Protein AF-A0A1B0EZ56-F1 (afdb_monomer_lite)

Organism: Phlebotomus papatasi (NCBI:txid29031)

Structure (mmCIF, N/CA/C/O backbone):
data_AF-A0A1B0EZ56-F1
#
_entry.id   AF-A0A1B0EZ56-F1
#
loop_
_atom_site.group_PDB
_atom_site.id
_atom_site.type_symbol
_atom_site.label_atom_id
_atom_site.label_alt_id
_atom_site.label_comp_id
_atom_site.label_asym_id
_atom_site.label_entity_id
_atom_site.label_seq_id
_atom_site.pdbx_PDB_ins_code
_atom_site.Cartn_x
_atom_site.Cartn_y
_atom_site.Cartn_z
_atom_site.occupancy
_atom_site.B_iso_or_equiv
_atom_site.auth_seq_id
_atom_site.auth_comp_id
_atom_site.auth_asym_id
_atom_site.auth_atom_id
_atom_site.pdbx_PDB_model_num
ATOM 1 N N . MET A 1 1 ? 42.027 -60.230 -5.362 1.00 40.62 1 MET A N 1
ATOM 2 C CA . MET A 1 1 ? 41.485 -58.935 -4.897 1.00 40.62 1 MET A CA 1
ATOM 3 C C . MET A 1 1 ? 41.898 -57.834 -5.867 1.00 40.62 1 MET A C 1
ATOM 5 O O . MET A 1 1 ? 43.037 -57.396 -5.829 1.00 40.62 1 MET A O 1
ATOM 9 N N . LYS A 1 2 ? 40.997 -57.412 -6.757 1.00 34.47 2 LYS A N 1
ATOM 10 C CA . LYS A 1 2 ? 41.104 -56.151 -7.504 1.00 34.47 2 LYS A CA 1
ATOM 11 C C . LYS A 1 2 ? 39.842 -55.359 -7.161 1.00 34.47 2 LYS A C 1
ATOM 13 O O . LYS A 1 2 ? 38.745 -55.833 -7.435 1.00 34.47 2 LYS A O 1
ATOM 18 N N . LYS A 1 3 ? 40.000 -54.238 -6.451 1.00 35.16 3 LYS A N 1
ATOM 19 C CA . LYS A 1 3 ? 38.914 -53.288 -6.173 1.00 35.16 3 LYS A CA 1
ATOM 20 C C . LYS A 1 3 ? 38.544 -52.610 -7.492 1.00 35.16 3 LYS A C 1
ATOM 22 O O . LYS A 1 3 ? 39.419 -52.026 -8.126 1.00 35.16 3 LYS A O 1
ATOM 27 N N . ASN A 1 4 ? 37.275 -52.684 -7.879 1.00 32.34 4 ASN A N 1
ATOM 28 C CA . ASN A 1 4 ? 36.730 -51.809 -8.913 1.00 32.34 4 ASN A CA 1
ATOM 29 C C . ASN A 1 4 ? 36.735 -50.355 -8.395 1.00 32.34 4 ASN A C 1
ATOM 31 O O . ASN A 1 4 ? 36.492 -50.146 -7.201 1.00 32.34 4 ASN A O 1
ATOM 35 N N . PRO A 1 5 ? 37.044 -49.360 -9.244 1.00 34.59 5 PRO A N 1
ATOM 36 C CA . PRO A 1 5 ? 37.007 -47.951 -8.865 1.00 34.59 5 PRO A CA 1
ATOM 37 C C . PRO A 1 5 ? 35.559 -47.478 -8.629 1.00 34.59 5 PRO A C 1
ATOM 39 O O . PRO A 1 5 ? 34.628 -48.074 -9.174 1.00 34.59 5 PRO A O 1
ATOM 42 N N . PRO A 1 6 ? 35.347 -46.426 -7.817 1.00 38.38 6 PRO A N 1
ATOM 43 C CA . PRO A 1 6 ? 34.017 -45.893 -7.558 1.00 38.38 6 PRO A CA 1
ATOM 44 C C . PRO A 1 6 ? 33.470 -45.199 -8.812 1.00 38.38 6 PRO A C 1
ATOM 46 O O . PRO A 1 6 ? 34.149 -44.370 -9.419 1.00 38.38 6 PRO A O 1
ATOM 49 N N . GLU A 1 7 ? 32.230 -45.520 -9.184 1.00 32.66 7 GLU A N 1
ATOM 50 C CA . GLU A 1 7 ? 31.469 -44.753 -10.169 1.00 32.66 7 GLU A CA 1
ATOM 51 C C . GLU A 1 7 ? 31.275 -43.315 -9.667 1.00 32.66 7 GLU A C 1
ATOM 53 O O . GLU A 1 7 ? 30.614 -43.060 -8.657 1.00 32.66 7 GLU A O 1
ATOM 58 N N . LEU A 1 8 ? 31.837 -42.356 -10.401 1.00 37.72 8 LEU A N 1
ATOM 59 C CA . LEU A 1 8 ? 31.525 -40.934 -10.291 1.00 37.72 8 LEU A CA 1
ATOM 60 C C . LEU A 1 8 ? 30.101 -40.680 -10.815 1.00 37.72 8 LEU A C 1
ATOM 62 O O . LEU A 1 8 ? 29.898 -40.186 -11.920 1.00 37.72 8 LEU A O 1
ATOM 66 N N . SER A 1 9 ? 29.093 -40.977 -9.996 1.00 35.19 9 SER A N 1
ATOM 67 C CA . SER A 1 9 ? 27.736 -40.442 -10.158 1.00 35.19 9 SER A CA 1
ATOM 68 C C . SER A 1 9 ? 27.699 -38.991 -9.652 1.00 35.19 9 SER A C 1
ATOM 70 O O . SER A 1 9 ? 27.087 -38.666 -8.632 1.00 35.19 9 SER A O 1
ATOM 72 N N . GLY A 1 10 ? 28.372 -38.098 -10.375 1.00 35.50 10 GLY A N 1
ATOM 73 C CA . GLY A 1 10 ? 28.254 -36.652 -10.211 1.00 35.50 10 GLY A CA 1
ATOM 74 C C . GLY A 1 10 ? 26.947 -36.134 -10.813 1.00 35.50 10 GLY A C 1
ATOM 75 O O . GLY A 1 10 ? 26.963 -35.459 -11.833 1.00 35.50 10 GLY A O 1
ATOM 76 N N . LYS A 1 11 ? 25.802 -36.443 -10.198 1.00 37.16 11 LYS A N 1
ATOM 77 C CA . LYS A 1 11 ? 24.629 -35.566 -10.304 1.00 37.16 11 LYS A CA 1
ATOM 78 C C . LYS A 1 11 ? 24.633 -34.706 -9.054 1.00 37.16 11 LYS A C 1
ATOM 80 O O . LYS A 1 11 ? 24.150 -35.141 -8.008 1.00 37.16 11 LYS A O 1
ATOM 85 N N . GLU A 1 12 ? 25.208 -33.506 -9.150 1.00 40.91 12 GLU A N 1
ATOM 86 C CA . GLU A 1 12 ? 24.903 -32.449 -8.185 1.00 40.91 12 GLU A CA 1
ATOM 87 C C . GLU A 1 12 ? 23.384 -32.424 -8.014 1.00 40.91 12 GLU A C 1
ATOM 89 O O . GLU A 1 12 ? 22.637 -32.358 -8.996 1.00 40.91 12 GLU A O 1
ATOM 94 N N . LYS A 1 13 ? 22.907 -32.576 -6.774 1.00 45.06 13 LYS A N 1
ATOM 95 C CA . LYS A 1 13 ? 21.480 -32.431 -6.498 1.00 45.06 13 LYS A CA 1
ATOM 96 C C . LYS A 1 13 ? 21.124 -31.022 -6.965 1.00 45.06 13 LYS A C 1
ATOM 98 O O . LYS A 1 13 ? 21.663 -30.055 -6.447 1.00 45.06 13 LYS A O 1
ATOM 103 N N . GLN A 1 14 ? 20.287 -30.911 -7.988 1.00 54.66 14 GLN A N 1
ATOM 104 C CA . GLN A 1 14 ? 19.811 -29.621 -8.462 1.00 54.66 14 GLN A CA 1
ATOM 105 C C . GLN A 1 14 ? 18.785 -29.121 -7.456 1.00 54.66 14 GLN A C 1
ATOM 107 O O . GLN A 1 14 ? 17.690 -29.677 -7.345 1.00 54.66 14 GLN A O 1
ATOM 112 N N . VAL A 1 15 ? 19.196 -28.130 -6.675 1.00 61.72 15 VAL A N 1
ATOM 113 C CA . VAL A 1 15 ? 18.423 -27.612 -5.553 1.00 61.72 15 VAL A CA 1
ATOM 114 C C . VAL A 1 15 ? 18.197 -26.114 -5.707 1.00 61.72 15 VAL A C 1
ATOM 116 O O . VAL A 1 15 ? 19.005 -25.421 -6.337 1.00 61.72 15 VAL A O 1
ATOM 119 N N . SER A 1 16 ? 17.092 -25.623 -5.154 1.00 55.94 16 SER A N 1
ATOM 120 C CA . SER A 1 16 ? 16.817 -24.195 -5.034 1.00 55.94 16 SER A CA 1
ATOM 121 C C . SER A 1 16 ? 17.829 -23.489 -4.134 1.00 55.94 16 SER A C 1
ATOM 123 O O . SER A 1 16 ? 18.090 -23.909 -3.004 1.00 55.94 16 SER A O 1
ATOM 125 N N . SER A 1 17 ? 18.405 -22.404 -4.655 1.00 68.50 17 SER A N 1
ATOM 126 C CA . SER A 1 17 ? 19.292 -21.506 -3.906 1.00 68.50 17 SER A CA 1
ATOM 127 C C . SER A 1 17 ? 18.492 -20.490 -3.077 1.00 68.50 17 SER A C 1
ATOM 129 O O . SER A 1 17 ? 17.302 -20.293 -3.314 1.00 68.50 17 SER A O 1
ATOM 131 N N . TRP A 1 18 ? 19.148 -19.818 -2.122 1.00 59.97 18 TRP A N 1
ATOM 132 C CA . TRP A 1 18 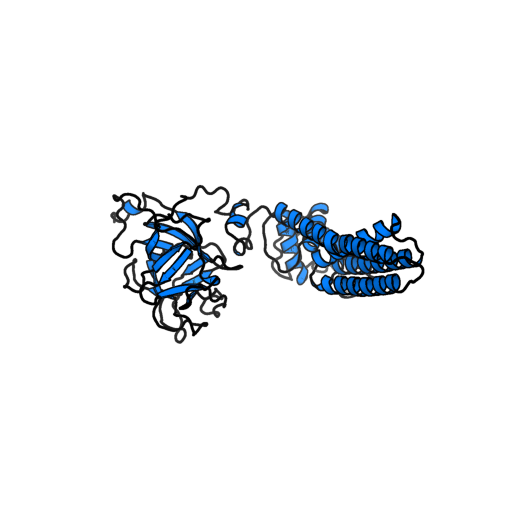? 18.514 -18.940 -1.123 1.00 59.97 18 TRP A CA 1
ATOM 133 C C . TRP A 1 18 ? 17.527 -17.917 -1.732 1.00 59.97 18 TRP A C 1
ATOM 135 O O . TRP A 1 18 ? 16.320 -18.071 -1.561 1.00 59.97 18 TRP A O 1
ATOM 145 N N . ASP A 1 19 ? 17.990 -16.961 -2.544 1.00 62.56 19 ASP A N 1
ATOM 146 C CA . ASP A 1 19 ? 17.111 -15.961 -3.189 1.00 62.56 19 ASP A CA 1
ATOM 147 C C . ASP A 1 19 ? 16.311 -16.496 -4.393 1.00 62.56 19 ASP A C 1
ATOM 149 O O . ASP A 1 19 ? 15.321 -15.892 -4.813 1.00 62.56 19 ASP A O 1
ATOM 153 N N . GLU A 1 20 ? 16.699 -17.648 -4.950 1.00 73.06 20 GLU A N 1
ATOM 154 C CA . GLU A 1 20 ? 15.993 -18.275 -6.078 1.00 73.06 20 GLU A CA 1
ATOM 155 C C . GLU A 1 20 ? 14.564 -18.655 -5.685 1.00 73.06 20 GLU A C 1
ATOM 157 O O . GLU A 1 20 ? 13.646 -18.564 -6.498 1.00 73.06 20 GLU A O 1
ATOM 162 N N . THR A 1 21 ? 14.359 -18.999 -4.413 1.00 76.94 21 THR A N 1
ATOM 163 C CA . THR A 1 21 ? 13.023 -19.251 -3.873 1.00 76.94 21 THR A CA 1
ATOM 164 C C . THR A 1 21 ? 12.117 -18.023 -3.925 1.00 76.94 21 THR A C 1
ATOM 166 O O . THR A 1 21 ? 10.988 -18.114 -4.404 1.00 76.94 21 THR A O 1
ATOM 169 N N . HIS A 1 22 ? 12.612 -16.851 -3.519 1.00 76.94 22 HIS A N 1
ATOM 170 C CA . HIS A 1 22 ? 11.826 -15.614 -3.484 1.00 76.94 22 HIS A CA 1
ATOM 171 C C . HIS A 1 22 ? 11.481 -15.122 -4.895 1.00 76.94 22 HIS A C 1
ATOM 173 O O . HIS A 1 22 ? 10.309 -14.937 -5.231 1.00 76.94 22 HIS A O 1
ATOM 179 N N . PHE A 1 23 ? 12.486 -14.984 -5.767 1.00 77.94 23 PHE A N 1
ATOM 180 C CA . PHE A 1 23 ? 12.276 -14.493 -7.134 1.00 77.94 23 PHE A CA 1
ATOM 181 C C . PHE A 1 23 ? 11.599 -15.526 -8.048 1.00 77.94 23 PHE A C 1
ATOM 183 O O . PHE A 1 23 ? 10.795 -15.146 -8.902 1.00 77.94 23 PHE A O 1
ATOM 190 N N . GLY A 1 24 ? 11.858 -16.824 -7.856 1.00 80.81 24 GLY A N 1
ATOM 191 C CA . GLY A 1 24 ? 11.191 -17.907 -8.585 1.00 80.81 24 GLY A CA 1
ATOM 192 C C . GLY A 1 24 ? 9.701 -18.002 -8.252 1.00 80.81 24 GLY A C 1
ATOM 193 O O . GLY A 1 24 ? 8.862 -18.143 -9.151 1.00 80.81 24 GLY A O 1
ATOM 194 N N . LYS A 1 25 ? 9.339 -17.816 -6.974 1.00 84.50 25 LYS A N 1
ATOM 195 C CA . LYS A 1 25 ? 7.940 -17.724 -6.533 1.00 84.50 25 LYS A CA 1
ATOM 196 C C . LYS A 1 25 ? 7.213 -16.571 -7.221 1.00 84.50 25 LYS A C 1
ATOM 198 O O . LYS A 1 25 ? 6.135 -16.764 -7.778 1.00 84.50 25 LYS A O 1
ATOM 203 N N . MET A 1 26 ? 7.842 -15.399 -7.275 1.00 85.69 26 MET A N 1
ATOM 204 C CA . MET A 1 26 ? 7.284 -14.235 -7.967 1.00 85.69 26 MET A CA 1
ATOM 205 C C . MET A 1 26 ? 7.164 -14.446 -9.471 1.00 85.69 26 MET A C 1
ATOM 207 O O . MET A 1 26 ? 6.143 -14.090 -10.055 1.00 85.69 26 MET A O 1
ATOM 211 N N . GLY A 1 27 ? 8.167 -15.063 -10.101 1.00 82.56 27 GLY A N 1
ATOM 212 C CA . GLY A 1 27 ? 8.103 -15.439 -11.512 1.00 82.56 27 GLY A CA 1
ATOM 213 C C . GLY A 1 27 ? 6.903 -16.343 -11.813 1.00 82.56 27 GLY A C 1
ATOM 214 O O . GLY A 1 27 ? 6.195 -16.140 -12.799 1.00 82.56 27 GLY A O 1
ATOM 215 N N . SER A 1 28 ? 6.620 -17.284 -10.911 1.00 86.31 28 SER A N 1
ATOM 216 C CA . SER A 1 28 ? 5.452 -18.168 -10.986 1.00 86.31 28 SER A CA 1
ATOM 217 C C . SER A 1 28 ? 4.137 -17.395 -10.855 1.00 86.31 28 SER A C 1
ATOM 219 O O . SER A 1 28 ? 3.210 -17.624 -11.629 1.00 86.31 28 SER A O 1
ATOM 221 N N . TRP A 1 29 ? 4.070 -16.421 -9.943 1.00 85.38 29 TRP A N 1
ATOM 222 C CA . TRP A 1 29 ? 2.903 -15.551 -9.786 1.00 85.38 29 TRP A CA 1
ATOM 223 C C . TRP A 1 29 ? 2.604 -14.701 -11.025 1.00 85.38 29 TRP A C 1
ATOM 225 O O . TRP A 1 29 ? 1.441 -14.582 -11.403 1.00 85.38 29 TRP A O 1
ATOM 235 N N . TYR A 1 30 ? 3.624 -14.192 -11.724 1.00 88.06 30 TYR A N 1
ATOM 236 C CA . TYR A 1 30 ? 3.421 -13.516 -13.013 1.00 88.06 30 TYR A CA 1
ATOM 237 C C . TYR A 1 30 ? 2.871 -14.447 -14.094 1.00 88.06 30 TYR A C 1
ATOM 239 O O . TYR A 1 30 ? 1.995 -14.043 -14.859 1.00 88.06 30 TYR A O 1
ATOM 247 N N . ILE A 1 31 ? 3.353 -15.692 -14.164 1.00 84.88 31 ILE A N 1
ATOM 248 C CA . ILE A 1 31 ? 2.855 -16.679 -15.135 1.00 84.88 31 ILE A CA 1
ATOM 249 C C . ILE A 1 31 ? 1.395 -17.040 -14.837 1.00 84.88 31 ILE A C 1
ATOM 251 O O . ILE A 1 31 ? 0.573 -17.075 -15.754 1.00 84.88 31 ILE A O 1
ATOM 255 N N . ASN A 1 32 ? 1.058 -17.214 -13.557 1.00 85.25 32 ASN A N 1
ATOM 256 C CA . ASN A 1 32 ? -0.294 -17.536 -13.091 1.00 85.25 32 ASN A CA 1
ATOM 257 C C . ASN A 1 32 ? -1.235 -16.320 -13.028 1.00 85.25 32 ASN A C 1
ATOM 259 O O . ASN A 1 32 ? -2.437 -16.492 -12.803 1.00 85.25 32 ASN A O 1
ATOM 263 N N . ARG A 1 33 ? -0.703 -15.109 -13.250 1.00 85.44 33 ARG A N 1
ATOM 264 C CA . ARG A 1 33 ? -1.392 -13.812 -13.136 1.00 85.44 33 ARG A CA 1
ATOM 265 C C . ARG A 1 33 ? -1.946 -13.507 -11.741 1.00 85.44 33 ARG A C 1
ATOM 267 O O . ARG A 1 33 ? -2.905 -12.754 -11.611 1.00 85.44 33 ARG A O 1
ATOM 274 N N . THR A 1 34 ? -1.364 -14.096 -10.702 1.00 83.25 34 THR A N 1
ATOM 275 C CA . THR A 1 34 ? -1.800 -13.930 -9.309 1.00 83.25 34 THR A CA 1
ATOM 276 C C . THR A 1 34 ? -1.109 -12.735 -8.672 1.00 83.25 34 THR A C 1
ATOM 278 O O . THR A 1 34 ? 0.121 -12.685 -8.627 1.00 83.25 34 THR A O 1
ATOM 281 N N . PHE A 1 35 ? -1.889 -11.791 -8.161 1.00 83.75 35 PHE A N 1
ATOM 282 C CA . PHE A 1 35 ? -1.381 -10.582 -7.532 1.00 83.75 35 PHE A CA 1
ATOM 283 C C . PHE A 1 35 ? -0.583 -10.877 -6.251 1.00 83.75 35 PHE A C 1
ATOM 285 O O . PHE A 1 35 ? -0.935 -11.753 -5.458 1.00 83.75 35 PHE A O 1
ATOM 292 N N . PHE A 1 36 ? 0.497 -10.125 -6.038 1.00 83.00 36 PHE A N 1
ATOM 293 C CA . PHE A 1 36 ? 1.349 -10.228 -4.857 1.00 83.00 36 PHE A CA 1
ATOM 294 C C . PHE A 1 36 ? 1.962 -8.869 -4.506 1.00 83.00 36 PHE A C 1
ATOM 296 O O . PHE A 1 36 ? 2.073 -7.989 -5.356 1.00 83.00 36 PHE A O 1
ATOM 303 N N . PHE A 1 37 ? 2.394 -8.721 -3.254 1.00 79.25 37 PHE A N 1
ATOM 304 C CA . PHE A 1 37 ? 3.087 -7.531 -2.765 1.00 79.25 37 PHE A CA 1
ATOM 305 C C . PHE A 1 37 ? 4.577 -7.829 -2.566 1.00 79.25 37 PHE A C 1
ATOM 307 O O . PHE A 1 37 ? 4.930 -8.875 -2.020 1.00 79.25 37 PHE A O 1
ATOM 314 N N . ASP A 1 38 ? 5.448 -6.916 -2.999 1.00 80.88 38 ASP A N 1
ATOM 315 C CA . ASP A 1 38 ? 6.891 -6.993 -2.769 1.00 80.88 38 ASP A CA 1
ATOM 316 C C . ASP A 1 38 ? 7.515 -5.597 -2.651 1.00 80.88 38 ASP A C 1
ATOM 318 O O . ASP A 1 38 ? 7.020 -4.624 -3.217 1.00 80.88 38 ASP A O 1
ATOM 322 N N . VAL A 1 39 ? 8.634 -5.516 -1.928 1.00 79.75 39 VAL A N 1
ATOM 323 C CA . VAL A 1 39 ? 9.363 -4.265 -1.673 1.00 79.75 39 VAL A CA 1
ATOM 324 C C . VAL A 1 39 ? 10.105 -3.766 -2.918 1.00 79.75 39 VAL A C 1
ATOM 326 O O . VAL A 1 39 ? 10.358 -2.568 -3.055 1.00 79.75 39 VAL A O 1
ATOM 329 N N . HIS A 1 40 ? 10.499 -4.661 -3.827 1.00 78.75 40 HIS A N 1
ATOM 330 C CA . HIS A 1 40 ? 11.260 -4.289 -5.013 1.00 78.75 40 HIS A CA 1
ATOM 331 C C . HIS A 1 40 ? 10.348 -3.957 -6.206 1.00 78.75 40 HIS A C 1
ATOM 333 O O . HIS A 1 40 ? 9.304 -4.590 -6.391 1.00 78.75 40 HIS A O 1
ATOM 339 N N . PRO A 1 41 ? 10.774 -3.041 -7.091 1.00 82.75 41 PRO A N 1
ATOM 340 C CA . PRO A 1 41 ? 10.089 -2.784 -8.355 1.00 82.75 41 PRO A CA 1
ATOM 341 C C . PRO A 1 41 ? 9.962 -4.035 -9.266 1.00 82.75 41 PRO A C 1
ATOM 343 O O . PRO A 1 41 ? 10.638 -5.054 -9.052 1.00 82.75 41 PRO A O 1
ATOM 346 N N . PRO A 1 42 ? 9.043 -4.021 -10.253 1.00 87.62 42 PRO A N 1
ATOM 347 C CA . PRO A 1 42 ? 8.574 -5.251 -10.892 1.00 87.62 42 PRO A CA 1
ATOM 348 C C . PRO A 1 42 ? 9.438 -5.767 -12.053 1.00 87.62 42 PRO A C 1
ATOM 350 O O . PRO A 1 42 ? 9.337 -6.952 -12.374 1.00 87.62 42 PRO A O 1
ATOM 353 N N . LEU A 1 43 ? 10.287 -4.941 -12.684 1.00 84.75 43 LEU A N 1
ATOM 354 C CA . LEU A 1 43 ? 10.914 -5.275 -13.974 1.00 84.75 43 LEU A CA 1
ATOM 355 C C . LEU A 1 43 ? 11.783 -6.535 -13.912 1.00 84.75 43 LEU A C 1
ATOM 357 O O . LEU A 1 43 ? 11.626 -7.419 -14.750 1.00 84.75 43 LEU A O 1
ATOM 361 N N . GLY A 1 44 ? 12.658 -6.651 -12.907 1.00 82.88 44 GLY A N 1
ATOM 362 C CA . GLY A 1 44 ? 13.538 -7.819 -12.771 1.00 82.88 44 GLY A CA 1
ATOM 363 C C . GLY A 1 44 ? 12.747 -9.127 -12.680 1.00 82.88 44 GLY A C 1
ATOM 364 O O . GLY A 1 44 ? 13.045 -10.105 -13.362 1.00 82.88 44 GLY A O 1
ATOM 365 N N . LYS A 1 45 ? 11.651 -9.110 -11.919 1.00 88.69 45 LYS A N 1
ATOM 366 C CA . LYS A 1 45 ? 10.766 -10.265 -11.743 1.00 88.69 45 LYS A CA 1
ATOM 367 C C . LYS A 1 45 ? 9.974 -10.583 -13.014 1.00 88.69 45 LYS A C 1
ATOM 369 O O . LYS A 1 45 ? 9.822 -11.754 -13.353 1.00 88.69 45 LYS A O 1
ATOM 374 N N . MET A 1 46 ? 9.503 -9.556 -13.731 1.00 88.81 46 MET A N 1
ATOM 375 C CA . MET A 1 46 ? 8.822 -9.722 -15.021 1.00 88.81 46 MET A CA 1
ATOM 376 C C . MET A 1 46 ? 9.749 -10.336 -16.075 1.00 88.81 46 MET A C 1
ATOM 378 O O . MET A 1 46 ? 9.310 -11.195 -16.832 1.00 88.81 46 MET A O 1
ATOM 382 N N . LEU A 1 47 ? 11.028 -9.950 -16.105 1.00 87.38 47 LEU A N 1
ATOM 383 C CA . LEU A 1 47 ? 12.020 -10.522 -17.021 1.00 87.38 47 LEU A CA 1
ATOM 384 C C . LEU A 1 47 ? 12.325 -11.992 -16.704 1.00 87.38 47 LEU A C 1
ATOM 386 O O . LEU A 1 47 ? 12.376 -12.815 -17.618 1.00 87.38 47 LEU A O 1
ATOM 390 N N . ILE A 1 48 ? 12.452 -12.343 -15.421 1.00 87.31 48 ILE A N 1
ATOM 391 C CA . ILE A 1 48 ? 12.600 -13.741 -14.987 1.00 87.31 48 ILE A CA 1
ATOM 392 C C . ILE A 1 48 ? 11.367 -14.560 -15.395 1.00 87.31 48 ILE A C 1
ATOM 394 O O . ILE A 1 48 ? 11.504 -15.642 -15.968 1.00 87.31 48 ILE A O 1
ATOM 398 N N . ALA A 1 49 ? 10.161 -14.029 -15.167 1.00 86.69 49 ALA A N 1
ATOM 399 C CA . ALA A 1 49 ? 8.912 -14.669 -15.576 1.00 86.69 49 ALA A CA 1
ATOM 400 C C . ALA A 1 49 ? 8.817 -14.845 -17.099 1.00 86.69 49 ALA A C 1
ATOM 402 O O . ALA A 1 49 ? 8.429 -15.913 -17.573 1.00 86.69 49 ALA A O 1
ATOM 403 N N . LEU A 1 50 ? 9.195 -13.816 -17.867 1.00 88.81 50 LEU A N 1
ATOM 404 C CA . LEU A 1 50 ? 9.224 -13.844 -19.328 1.00 88.81 50 LEU A CA 1
ATOM 405 C C . LEU A 1 50 ? 10.184 -14.922 -19.831 1.00 88.81 50 LEU A C 1
ATOM 407 O O . LEU A 1 50 ? 9.790 -15.738 -20.660 1.00 88.81 50 LEU A O 1
ATOM 411 N N . SER A 1 51 ? 11.405 -14.969 -19.294 1.00 88.75 51 SER A N 1
ATOM 412 C CA . SER A 1 51 ? 12.382 -16.005 -19.635 1.00 88.75 51 SER A CA 1
ATOM 413 C C . SER A 1 51 ? 11.855 -17.408 -19.320 1.00 88.75 51 SER A C 1
ATOM 415 O O . SER A 1 51 ? 11.885 -18.297 -20.175 1.00 88.75 51 SER A O 1
ATOM 417 N N . GLY A 1 52 ? 11.292 -17.600 -18.123 1.00 85.44 52 GLY A N 1
ATOM 418 C CA . GLY A 1 52 ? 10.666 -18.863 -17.742 1.00 85.44 52 GLY A CA 1
ATOM 419 C C . GLY A 1 52 ? 9.569 -19.275 -18.721 1.00 85.44 52 GLY A C 1
ATOM 420 O O . GLY A 1 52 ? 9.582 -20.388 -19.238 1.00 85.44 52 GLY A O 1
ATOM 421 N N . LYS A 1 53 ? 8.654 -18.360 -19.050 1.00 86.69 53 LYS A N 1
ATOM 422 C CA . LYS A 1 53 ? 7.556 -18.633 -19.981 1.00 86.69 53 LYS A CA 1
ATOM 423 C C . LYS A 1 53 ? 8.052 -18.981 -21.388 1.00 86.69 53 LYS A C 1
ATOM 425 O O . LYS A 1 53 ? 7.540 -19.922 -21.988 1.00 86.69 53 LYS A O 1
ATOM 430 N N . LEU A 1 54 ? 9.052 -18.262 -21.902 1.00 88.31 54 LEU A N 1
ATOM 431 C CA . LEU A 1 54 ? 9.644 -18.516 -23.224 1.00 88.31 54 LEU A CA 1
ATOM 432 C C . LEU A 1 54 ? 10.361 -19.871 -23.306 1.00 88.31 54 LEU A C 1
ATOM 434 O O . LEU A 1 54 ? 10.433 -20.465 -24.376 1.00 88.31 54 LEU A O 1
ATOM 438 N N . THR A 1 55 ? 10.856 -20.378 -22.178 1.00 85.75 55 THR A N 1
ATOM 439 C CA . THR A 1 55 ? 11.574 -21.660 -22.083 1.00 85.75 55 THR A CA 1
ATOM 440 C C . THR A 1 55 ? 10.690 -22.823 -21.612 1.00 85.75 55 THR A C 1
ATOM 442 O O . THR A 1 55 ? 11.152 -23.958 -21.475 1.00 85.75 55 THR A O 1
ATOM 445 N N . GLY A 1 56 ? 9.386 -22.576 -21.450 1.00 83.00 56 GLY A N 1
ATOM 446 C CA . GLY A 1 56 ? 8.379 -23.599 -21.170 1.00 83.00 56 GLY A CA 1
ATOM 447 C C . GLY A 1 56 ? 8.122 -23.874 -19.687 1.00 83.00 56 GLY A C 1
ATOM 448 O O . GLY A 1 56 ? 7.558 -24.919 -19.367 1.00 83.00 56 GLY A O 1
ATOM 449 N N . TYR A 1 57 ? 8.509 -22.972 -18.782 1.00 86.88 57 TYR A N 1
ATOM 450 C CA . TYR A 1 57 ? 8.053 -23.004 -17.393 1.00 86.88 57 TYR A CA 1
ATOM 451 C C . TYR A 1 57 ? 6.575 -22.604 -17.300 1.00 86.88 57 TYR A C 1
ATOM 453 O O . TYR A 1 57 ? 6.146 -21.593 -17.857 1.00 86.88 57 TYR A O 1
ATOM 461 N N . ASN A 1 58 ? 5.794 -23.398 -16.573 1.00 82.50 58 ASN A N 1
ATOM 462 C CA . ASN A 1 58 ? 4.338 -23.287 -16.469 1.00 82.50 58 ASN A CA 1
ATOM 463 C C . ASN A 1 58 ? 3.850 -22.622 -15.167 1.00 82.50 58 ASN A C 1
ATOM 465 O O . ASN A 1 58 ? 2.645 -22.471 -14.998 1.00 82.50 58 ASN A O 1
ATOM 469 N N . GLY A 1 59 ? 4.746 -22.234 -14.250 1.00 82.94 59 GLY A N 1
ATOM 470 C CA . GLY A 1 59 ? 4.366 -21.555 -13.005 1.00 82.94 59 GLY A CA 1
ATOM 471 C C . GLY A 1 59 ? 3.832 -22.463 -11.892 1.00 82.94 59 GLY A C 1
ATOM 472 O O . GLY A 1 59 ? 3.306 -21.941 -10.911 1.00 82.94 59 GLY A O 1
ATOM 473 N N . THR A 1 60 ? 3.931 -23.793 -12.014 1.00 83.44 60 THR A N 1
ATOM 474 C CA . THR A 1 60 ? 3.330 -24.727 -11.038 1.00 83.44 60 THR A CA 1
ATOM 475 C C . THR A 1 60 ? 4.253 -25.129 -9.893 1.00 83.44 60 THR A C 1
ATOM 477 O O . THR A 1 60 ? 3.784 -25.752 -8.946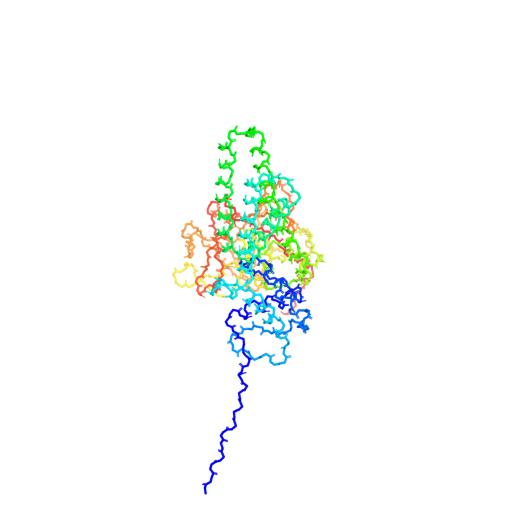 1.00 83.44 60 THR A O 1
ATOM 480 N N . TYR A 1 61 ? 5.553 -24.834 -9.968 1.00 81.25 61 TYR A N 1
ATOM 481 C CA . TYR A 1 61 ? 6.501 -25.273 -8.947 1.00 81.25 61 TYR A CA 1
ATOM 482 C C . TYR A 1 61 ? 6.428 -24.363 -7.710 1.00 81.25 61 TYR A C 1
ATOM 484 O O . TYR A 1 61 ? 6.659 -23.153 -7.826 1.00 81.25 61 TYR A O 1
ATOM 492 N N . PRO A 1 62 ? 6.111 -24.910 -6.523 1.00 71.81 62 PRO A N 1
ATOM 493 C CA . PRO A 1 62 ? 6.034 -24.129 -5.303 1.00 71.81 62 PRO A CA 1
ATOM 494 C C . PRO A 1 62 ? 7.458 -23.911 -4.778 1.00 71.81 62 PRO A C 1
ATOM 496 O O . PRO A 1 62 ? 8.051 -24.766 -4.131 1.00 71.81 62 PRO A O 1
ATOM 499 N N . PHE A 1 63 ? 8.042 -22.760 -5.110 1.00 79.69 63 PHE A N 1
ATOM 500 C CA . PHE A 1 63 ? 9.314 -22.306 -4.549 1.00 79.69 63 PHE A CA 1
ATOM 501 C C . PHE A 1 63 ? 9.138 -21.975 -3.052 1.00 79.69 63 PHE A C 1
ATOM 503 O O . PHE A 1 63 ? 8.928 -20.816 -2.688 1.00 79.69 63 PHE A O 1
ATOM 510 N N . GLU A 1 64 ? 9.155 -22.990 -2.185 1.00 76.00 64 GLU A N 1
ATOM 511 C CA . GLU A 1 64 ? 8.881 -22.838 -0.750 1.00 76.00 64 GLU A CA 1
ATOM 512 C C . GLU A 1 64 ? 10.146 -22.656 0.076 1.00 76.00 64 GLU A C 1
ATOM 514 O O . GLU A 1 64 ? 10.224 -21.709 0.864 1.00 76.00 64 GLU A O 1
ATOM 519 N N . LYS A 1 65 ? 11.124 -23.557 -0.073 1.00 75.44 65 LYS A N 1
ATOM 520 C CA . LYS A 1 65 ? 12.333 -23.553 0.751 1.00 75.44 65 LYS A CA 1
ATOM 521 C C . LYS A 1 65 ? 13.598 -23.756 -0.082 1.00 75.44 65 LYS A C 1
ATOM 523 O O . LYS A 1 65 ? 13.594 -24.491 -1.075 1.00 75.44 65 LYS A O 1
ATOM 528 N N . PRO A 1 66 ? 14.715 -23.108 0.302 1.00 73.88 66 PRO A N 1
ATOM 529 C CA . PRO A 1 66 ? 16.017 -23.445 -0.252 1.00 73.88 66 PRO A CA 1
ATOM 530 C C . PRO A 1 66 ? 16.319 -24.886 0.144 1.00 73.88 66 PRO A C 1
ATOM 532 O O . PRO A 1 66 ? 16.235 -25.219 1.327 1.00 73.88 66 PRO A O 1
ATOM 535 N N . GLY A 1 67 ? 16.625 -25.753 -0.813 1.00 70.94 67 GLY A N 1
ATOM 536 C CA . GLY A 1 67 ? 16.700 -27.189 -0.518 1.00 70.94 67 GLY A CA 1
ATOM 537 C C . GLY A 1 67 ? 15.736 -28.063 -1.324 1.00 70.94 67 GLY A C 1
ATOM 538 O O . GLY A 1 67 ? 15.938 -29.279 -1.396 1.00 70.94 67 GLY A O 1
ATOM 539 N N . ASP A 1 68 ? 14.740 -27.460 -1.971 1.00 76.19 68 ASP A N 1
ATOM 540 C CA . ASP A 1 68 ? 13.716 -28.199 -2.702 1.00 76.19 68 ASP A CA 1
ATOM 541 C C . ASP A 1 68 ? 14.232 -28.691 -4.062 1.00 76.19 68 ASP A C 1
ATOM 543 O O . ASP A 1 68 ? 14.930 -27.983 -4.797 1.00 76.19 68 ASP A O 1
ATOM 547 N N . LYS A 1 69 ? 13.893 -29.944 -4.393 1.00 76.38 69 LYS A N 1
ATOM 548 C CA . LYS A 1 69 ? 14.250 -30.574 -5.669 1.00 76.38 69 LYS A CA 1
ATOM 549 C C . LYS A 1 69 ? 13.251 -30.188 -6.751 1.00 76.38 69 LYS A C 1
ATOM 551 O O . LYS A 1 69 ? 12.053 -30.406 -6.603 1.00 76.38 69 LYS A O 1
ATOM 556 N N . TYR A 1 70 ? 13.772 -29.784 -7.904 1.00 71.94 70 TYR A N 1
ATOM 557 C CA . TYR A 1 70 ? 12.968 -29.296 -9.023 1.00 71.94 70 TYR A CA 1
ATOM 558 C C . TYR A 1 70 ? 12.062 -30.327 -9.711 1.00 71.94 70 TYR A C 1
ATOM 560 O O . TYR A 1 70 ? 11.205 -29.925 -10.489 1.00 71.94 70 TYR A O 1
ATOM 568 N N . ASN A 1 71 ? 12.207 -31.631 -9.445 1.00 74.50 71 ASN A N 1
ATOM 569 C CA . ASN A 1 71 ? 11.295 -32.698 -9.896 1.00 74.50 71 ASN A CA 1
ATOM 570 C C . ASN A 1 71 ? 10.814 -32.581 -11.368 1.00 74.50 71 ASN A C 1
ATOM 572 O O . ASN A 1 71 ? 9.636 -32.768 -11.655 1.00 74.50 71 ASN A O 1
ATOM 576 N N . GLY A 1 72 ? 11.716 -32.263 -12.308 1.00 70.56 72 GLY A N 1
ATOM 577 C CA . GLY A 1 72 ? 11.394 -32.147 -13.743 1.00 70.56 72 GLY A CA 1
ATOM 578 C C . GLY A 1 72 ? 10.797 -30.802 -14.181 1.00 70.56 72 GLY A C 1
ATOM 579 O O . GLY A 1 72 ? 10.380 -30.655 -15.329 1.00 70.56 72 GLY A O 1
ATOM 580 N N . THR A 1 73 ? 10.765 -29.813 -13.290 1.00 79.69 73 THR A N 1
ATOM 581 C CA . THR A 1 73 ? 10.384 -28.432 -13.602 1.00 79.69 73 THR A CA 1
ATOM 582 C C . THR A 1 73 ? 11.412 -27.794 -14.533 1.00 79.69 73 THR A C 1
ATOM 584 O O . THR A 1 73 ? 12.607 -27.881 -14.272 1.00 79.69 73 THR A O 1
ATOM 587 N N . ARG A 1 74 ? 10.956 -27.098 -15.580 1.00 80.94 74 ARG A N 1
ATOM 588 C CA . ARG A 1 74 ? 11.822 -26.382 -16.533 1.00 80.94 74 ARG A CA 1
ATOM 589 C C . ARG A 1 74 ? 12.296 -25.032 -15.984 1.00 80.94 74 ARG A C 1
ATOM 591 O O . ARG A 1 74 ? 11.805 -23.988 -16.403 1.00 80.94 74 ARG A O 1
ATOM 598 N N . TYR A 1 75 ? 13.197 -25.035 -15.006 1.00 78.81 75 TYR A N 1
ATOM 599 C CA . TYR A 1 75 ? 13.752 -23.810 -14.403 1.00 78.81 75 TYR A CA 1
ATOM 600 C C . TYR A 1 75 ? 15.023 -23.314 -15.121 1.00 78.81 75 TYR A C 1
ATOM 602 O O . TYR A 1 75 ? 15.493 -22.199 -14.877 1.00 78.81 75 TYR A O 1
ATOM 610 N N . GLU A 1 76 ? 15.593 -24.123 -16.018 1.00 82.44 76 GLU A N 1
ATOM 611 C CA . GLU A 1 76 ? 16.888 -23.881 -16.652 1.00 82.44 76 GLU A CA 1
ATOM 612 C C . GLU A 1 76 ? 16.904 -22.580 -17.450 1.00 82.44 76 GLU A C 1
ATOM 614 O O . GLU A 1 76 ? 17.902 -21.868 -17.429 1.00 82.44 76 GLU A O 1
ATOM 619 N N . GLY A 1 77 ? 15.798 -22.214 -18.099 1.00 81.31 77 GLY A N 1
ATOM 620 C CA . GLY A 1 77 ? 15.721 -20.981 -18.878 1.00 81.31 77 GLY A CA 1
ATOM 621 C C . GLY A 1 77 ? 15.836 -19.708 -18.046 1.00 81.31 77 GLY A C 1
ATOM 622 O O . GLY A 1 77 ? 16.502 -18.758 -18.460 1.00 81.31 77 GLY A O 1
ATOM 623 N N . MET A 1 78 ? 15.275 -19.703 -16.834 1.00 83.31 78 MET A N 1
ATOM 624 C CA . MET A 1 78 ? 15.457 -18.590 -15.898 1.00 83.31 78 MET A CA 1
ATOM 625 C C . MET A 1 78 ? 16.928 -18.452 -15.502 1.00 83.31 78 MET A C 1
ATOM 627 O O . MET A 1 78 ? 17.464 -17.345 -15.511 1.00 83.31 78 MET A O 1
ATOM 631 N N . ARG A 1 79 ? 17.602 -19.579 -15.222 1.00 83.81 79 ARG A N 1
ATOM 632 C CA . ARG A 1 79 ? 19.033 -19.589 -14.894 1.00 83.81 79 ARG A CA 1
ATOM 633 C C . ARG A 1 79 ? 19.881 -19.146 -16.073 1.00 83.81 79 ARG A C 1
ATOM 635 O O . ARG A 1 79 ? 20.692 -18.252 -15.898 1.00 83.81 79 ARG A O 1
ATOM 642 N N . ILE A 1 80 ? 19.656 -19.700 -17.264 1.00 84.75 80 ILE A N 1
ATOM 643 C CA . ILE A 1 80 ? 20.375 -19.314 -18.484 1.00 84.75 80 ILE A CA 1
ATOM 644 C C . ILE A 1 80 ? 20.218 -17.816 -18.721 1.00 84.75 80 ILE A C 1
ATOM 646 O O . ILE A 1 80 ? 21.214 -17.146 -18.931 1.00 84.75 80 ILE A O 1
ATOM 650 N N . PHE A 1 81 ? 19.013 -17.259 -18.599 1.00 84.69 81 PHE A N 1
ATOM 651 C CA . PHE A 1 81 ? 18.797 -15.822 -18.759 1.00 84.69 81 PHE A CA 1
ATOM 652 C C . PHE A 1 81 ? 19.596 -14.983 -17.753 1.00 84.69 81 PHE A C 1
ATOM 654 O O . PHE A 1 81 ? 20.337 -14.085 -18.157 1.00 84.69 81 PHE A O 1
ATOM 661 N N . CYS A 1 82 ? 19.515 -15.305 -16.459 1.00 82.25 82 CYS A N 1
ATOM 662 C CA . CYS A 1 82 ? 20.287 -14.609 -15.428 1.00 82.25 82 CYS A CA 1
ATOM 663 C C . CYS A 1 82 ? 21.803 -14.781 -15.628 1.00 82.25 82 CYS A C 1
ATOM 665 O O . CYS A 1 82 ? 22.558 -13.826 -15.462 1.00 82.25 82 CYS A O 1
ATOM 667 N N . THR A 1 83 ? 22.255 -15.974 -16.022 1.00 79.75 83 THR A N 1
ATOM 668 C CA . THR A 1 83 ? 23.664 -16.290 -16.278 1.00 79.75 83 THR A CA 1
ATOM 669 C C . THR A 1 83 ? 24.175 -15.630 -17.552 1.00 79.75 83 THR A C 1
ATOM 671 O O . THR A 1 83 ? 25.303 -15.165 -17.551 1.00 79.75 83 THR A O 1
ATOM 674 N N . THR A 1 84 ? 23.384 -15.523 -18.621 1.00 81.38 84 THR A N 1
ATOM 675 C CA . THR A 1 84 ? 23.763 -14.806 -19.846 1.00 81.38 84 THR A CA 1
ATOM 676 C C . THR A 1 84 ? 23.903 -13.316 -19.563 1.00 81.38 84 THR A C 1
ATOM 678 O O . THR A 1 84 ? 24.915 -12.728 -19.935 1.00 81.38 84 THR A O 1
ATOM 681 N N . LEU A 1 85 ? 22.951 -12.716 -18.840 1.00 75.06 85 LEU A N 1
ATOM 682 C CA . LEU A 1 85 ? 23.081 -11.329 -18.391 1.00 75.06 85 LEU A CA 1
ATOM 683 C C . LEU A 1 85 ? 24.298 -11.153 -17.466 1.00 75.06 85 LEU A C 1
ATOM 685 O O . LEU A 1 85 ? 25.049 -10.203 -17.642 1.00 75.06 85 LEU A O 1
ATOM 689 N N . GLY A 1 86 ? 24.555 -12.110 -16.567 1.00 68.25 86 GLY A N 1
ATOM 690 C CA . GLY A 1 86 ? 25.747 -12.178 -15.710 1.00 68.25 86 GLY A CA 1
ATOM 691 C C . GLY A 1 86 ? 27.069 -12.301 -16.468 1.00 68.25 86 GLY A C 1
ATOM 692 O O . GLY A 1 86 ? 28.033 -11.608 -16.161 1.00 68.25 86 GLY A O 1
ATOM 693 N N . ALA A 1 87 ? 27.129 -13.154 -17.486 1.00 71.38 87 ALA A N 1
ATOM 694 C CA . ALA A 1 87 ? 28.320 -13.402 -18.291 1.00 71.38 87 ALA A CA 1
ATOM 695 C C . ALA A 1 87 ? 28.700 -12.177 -19.131 1.00 71.38 87 ALA A C 1
ATOM 697 O O . ALA A 1 87 ? 29.883 -11.886 -19.291 1.00 71.38 87 ALA A O 1
ATOM 698 N N . LEU A 1 88 ? 27.707 -11.406 -19.587 1.00 68.50 88 LEU A N 1
ATOM 699 C CA . LEU A 1 88 ? 27.924 -10.112 -20.239 1.00 68.50 88 LEU A CA 1
ATOM 700 C C . LEU A 1 88 ? 28.544 -9.059 -19.293 1.00 68.50 88 LEU A C 1
ATOM 702 O O . LEU A 1 88 ? 29.036 -8.039 -19.770 1.00 68.50 88 LEU A O 1
ATOM 706 N N . ILE A 1 89 ? 28.561 -9.309 -17.976 1.00 61.03 89 ILE A N 1
ATOM 707 C CA . ILE A 1 89 ? 29.085 -8.407 -16.929 1.00 61.03 89 ILE A CA 1
ATOM 708 C C . ILE A 1 89 ? 30.476 -8.825 -16.435 1.00 61.03 89 ILE A C 1
ATOM 710 O O . ILE A 1 89 ? 31.199 -7.996 -15.879 1.00 61.03 89 ILE A O 1
ATOM 714 N N . VAL A 1 90 ? 30.889 -10.076 -16.681 1.00 55.22 90 VAL A N 1
ATOM 715 C CA . VAL A 1 90 ? 32.193 -10.638 -16.271 1.00 55.22 90 VAL A CA 1
ATOM 716 C C . VAL A 1 90 ? 33.400 -9.758 -16.639 1.00 55.22 90 VAL A C 1
ATOM 718 O O . VAL A 1 90 ? 34.349 -9.747 -15.857 1.00 55.22 90 VAL A O 1
ATOM 721 N N . PRO A 1 91 ? 33.398 -8.951 -17.719 1.00 57.34 91 PRO A N 1
ATOM 722 C CA . PRO A 1 91 ? 34.511 -8.040 -17.957 1.00 57.34 91 PRO A CA 1
ATOM 723 C C . PRO A 1 91 ? 34.677 -6.894 -16.938 1.00 57.34 91 PRO A C 1
ATOM 725 O O . PRO A 1 91 ? 35.721 -6.251 -16.994 1.00 57.34 91 PRO A O 1
ATOM 728 N N . ILE A 1 92 ? 33.707 -6.568 -16.056 1.00 55.88 92 ILE A N 1
ATOM 729 C CA . ILE A 1 92 ? 33.785 -5.324 -15.252 1.00 55.88 92 ILE A CA 1
ATOM 730 C C . ILE A 1 92 ? 33.476 -5.430 -13.743 1.00 55.88 92 ILE A C 1
ATOM 732 O O . ILE A 1 92 ? 34.086 -4.659 -13.004 1.00 55.88 92 ILE A O 1
ATOM 736 N N . THR A 1 93 ? 32.609 -6.291 -13.185 1.00 50.78 93 THR A N 1
ATOM 737 C CA . THR A 1 93 ? 32.487 -6.338 -11.695 1.00 50.78 93 THR A CA 1
ATOM 738 C C . THR A 1 93 ? 31.725 -7.549 -11.155 1.00 50.78 93 THR A C 1
ATOM 740 O O . THR A 1 93 ? 30.602 -7.826 -11.563 1.00 50.78 93 THR A O 1
ATOM 743 N N . PHE A 1 94 ? 32.324 -8.250 -10.191 1.00 47.97 94 PHE A N 1
ATOM 744 C CA . PHE A 1 94 ? 31.777 -9.434 -9.520 1.00 47.97 94 PHE A CA 1
ATOM 745 C C . PHE A 1 94 ? 31.134 -9.017 -8.176 1.00 47.97 94 PHE A C 1
ATOM 747 O O . PHE A 1 94 ? 31.765 -8.263 -7.439 1.00 47.97 94 PHE A O 1
ATOM 754 N N . TYR A 1 95 ? 29.920 -9.524 -7.883 1.00 49.19 95 TYR A N 1
ATOM 755 C CA . TYR A 1 95 ? 29.118 -9.461 -6.627 1.00 49.19 95 TYR A CA 1
ATOM 756 C C . TYR A 1 95 ? 27.798 -8.655 -6.540 1.00 49.19 95 TYR A C 1
ATOM 758 O O . TYR A 1 95 ? 27.211 -8.605 -5.460 1.00 49.19 95 TYR A O 1
ATOM 766 N N . LEU A 1 96 ? 27.214 -8.128 -7.622 1.00 55.53 96 LEU A N 1
ATOM 767 C CA . LEU A 1 96 ? 25.857 -7.542 -7.564 1.00 55.53 96 LEU A CA 1
ATOM 768 C C . LEU A 1 96 ? 24.940 -8.066 -8.676 1.00 55.53 96 LEU A C 1
ATOM 770 O O . LEU A 1 96 ? 25.417 -8.489 -9.725 1.00 55.53 96 LEU A O 1
ATOM 774 N N . ASP A 1 97 ? 23.629 -8.050 -8.397 1.00 71.25 97 ASP A N 1
ATOM 775 C CA . ASP A 1 97 ? 22.517 -8.446 -9.278 1.00 71.25 97 ASP A CA 1
ATOM 776 C C . ASP A 1 97 ? 22.819 -8.142 -10.764 1.00 71.25 97 ASP A C 1
ATOM 778 O O . ASP A 1 97 ? 22.911 -6.965 -11.136 1.00 71.25 97 ASP A O 1
ATOM 782 N N . PRO A 1 98 ? 22.990 -9.175 -11.616 1.00 74.88 98 PRO A N 1
ATOM 783 C CA . PRO A 1 98 ? 23.374 -9.003 -13.011 1.00 74.88 98 PRO A CA 1
ATOM 784 C C . PRO A 1 98 ? 22.482 -8.038 -13.797 1.00 74.88 98 PRO A C 1
ATOM 786 O O . PRO A 1 98 ? 22.962 -7.204 -14.562 1.00 74.88 98 PRO A O 1
ATOM 789 N N . ILE A 1 99 ? 21.168 -8.102 -13.590 1.00 80.75 99 ILE A N 1
ATOM 790 C CA . ILE A 1 99 ? 20.219 -7.277 -14.346 1.00 80.75 99 ILE A CA 1
ATOM 791 C C . ILE A 1 99 ? 20.425 -5.803 -13.984 1.00 80.75 99 ILE A C 1
ATOM 793 O O . ILE A 1 99 ? 20.448 -4.932 -14.856 1.00 80.75 99 ILE A O 1
ATOM 797 N N . LEU A 1 100 ? 20.622 -5.531 -12.694 1.00 83.94 100 LEU A N 1
ATOM 798 C CA . LEU A 1 100 ? 20.893 -4.189 -12.200 1.00 83.94 100 LEU A CA 1
ATOM 799 C C . LEU A 1 100 ? 22.217 -3.657 -12.763 1.00 83.94 100 LEU A C 1
ATOM 801 O O . LEU A 1 100 ? 22.257 -2.545 -13.283 1.00 83.94 100 LEU A O 1
ATOM 805 N N . MET A 1 101 ? 23.284 -4.456 -12.704 1.00 81.75 101 MET A N 1
ATOM 806 C CA . MET A 1 101 ? 24.615 -4.083 -13.195 1.00 81.75 101 MET A CA 1
ATOM 807 C C . MET A 1 101 ? 24.613 -3.730 -14.684 1.00 81.75 101 MET A C 1
ATOM 809 O O . MET A 1 101 ? 25.169 -2.699 -15.056 1.00 81.75 101 MET A O 1
ATOM 813 N N . PHE A 1 102 ? 23.935 -4.518 -15.524 1.00 87.56 102 PHE A N 1
ATOM 814 C CA . PHE A 1 102 ? 23.805 -4.216 -16.950 1.00 87.56 102 PHE A CA 1
ATOM 815 C C . PHE A 1 102 ? 23.224 -2.813 -17.187 1.00 87.56 102 PHE A C 1
ATOM 817 O O . PHE A 1 102 ? 23.821 -2.006 -17.904 1.00 87.56 102 PHE A O 1
ATOM 824 N N . PHE A 1 103 ? 22.095 -2.488 -16.547 1.00 91.56 103 PHE A N 1
ATOM 825 C CA . PHE A 1 103 ? 21.466 -1.177 -16.713 1.00 91.56 103 PHE A CA 1
ATOM 826 C C . PHE A 1 103 ? 22.291 -0.040 -16.096 1.00 91.56 103 PHE A C 1
ATOM 828 O O . PHE A 1 103 ? 22.352 1.047 -16.676 1.00 91.56 103 PHE A O 1
ATOM 835 N N . MET A 1 104 ? 22.991 -0.286 -14.984 1.00 89.81 104 MET A N 1
ATOM 836 C CA . MET A 1 104 ? 23.908 0.688 -14.384 1.00 89.81 104 MET A CA 1
ATOM 837 C C . MET A 1 104 ? 25.064 1.026 -15.331 1.00 89.81 104 MET A C 1
ATOM 839 O O . MET A 1 104 ? 25.297 2.198 -15.627 1.00 89.81 104 MET A O 1
ATOM 843 N N . THR A 1 105 ? 25.754 0.017 -15.867 1.00 89.62 105 THR A N 1
ATOM 844 C CA . THR A 1 105 ? 26.865 0.216 -16.807 1.00 89.62 105 THR A CA 1
ATOM 845 C C . THR A 1 105 ? 26.390 0.868 -18.104 1.00 89.62 105 THR A C 1
ATOM 847 O O . THR A 1 105 ? 27.041 1.787 -18.598 1.00 89.62 105 THR A O 1
ATOM 850 N N . ALA A 1 106 ? 25.231 0.464 -18.634 1.00 92.19 106 ALA A N 1
ATOM 851 C CA . ALA A 1 106 ? 24.641 1.086 -19.817 1.00 92.19 106 ALA A CA 1
ATOM 852 C C . ALA A 1 106 ? 24.263 2.562 -19.579 1.00 92.19 106 ALA A C 1
ATOM 854 O O . ALA A 1 106 ? 24.463 3.393 -20.465 1.00 92.19 106 ALA A O 1
ATOM 855 N N . SER A 1 107 ? 23.791 2.909 -18.376 1.00 94.25 107 SER A N 1
ATOM 856 C CA . SER A 1 107 ? 23.517 4.299 -17.981 1.00 94.25 107 SER A CA 1
ATOM 857 C C . SER A 1 107 ? 24.798 5.138 -17.936 1.00 94.25 107 SER A C 1
ATOM 859 O O . SER A 1 107 ? 24.826 6.246 -18.467 1.00 94.25 107 SER A O 1
ATOM 861 N N . VAL A 1 108 ? 25.884 4.599 -17.366 1.00 93.56 108 VAL A N 1
ATOM 862 C CA . VAL A 1 108 ? 27.196 5.272 -17.330 1.00 93.56 108 VAL A CA 1
ATOM 863 C C . VAL A 1 108 ? 27.785 5.421 -18.736 1.00 93.56 108 VAL A C 1
ATOM 865 O O . VAL A 1 108 ? 28.304 6.481 -19.078 1.00 93.56 108 VAL A O 1
ATOM 868 N N . LEU A 1 109 ? 27.661 4.400 -19.590 1.00 95.00 109 LEU A N 1
ATOM 869 C CA . LEU A 1 109 ? 28.068 4.486 -20.993 1.00 95.00 109 LEU A CA 1
ATOM 870 C C . LEU A 1 109 ? 27.303 5.595 -21.723 1.00 95.00 109 LEU A C 1
ATOM 872 O O . LEU A 1 109 ? 27.913 6.406 -22.420 1.00 95.00 109 LEU A O 1
ATOM 876 N N . GLY A 1 110 ? 25.980 5.636 -21.553 1.00 94.19 110 GLY A N 1
ATOM 877 C CA . GLY A 1 110 ? 25.130 6.675 -22.117 1.00 94.19 110 GLY A CA 1
ATOM 878 C C . GLY A 1 110 ? 25.561 8.073 -21.669 1.00 94.19 110 GLY A C 1
ATOM 879 O O . GLY A 1 110 ? 25.788 8.934 -22.518 1.00 94.19 110 GLY A O 1
ATOM 880 N N . MET A 1 111 ? 25.797 8.261 -20.366 1.00 95.12 111 MET A N 1
ATOM 881 C CA . MET A 1 111 ? 26.321 9.504 -19.786 1.00 95.12 111 MET A CA 1
ATOM 882 C C . MET A 1 111 ? 27.619 9.954 -20.475 1.00 95.12 111 MET A C 1
ATOM 884 O O . MET A 1 111 ? 27.664 11.055 -21.019 1.00 95.12 111 MET A O 1
ATOM 888 N N . VAL A 1 112 ? 28.636 9.085 -20.555 1.00 95.44 112 VAL A N 1
ATOM 889 C CA . VAL A 1 112 ? 29.921 9.411 -21.206 1.00 95.44 112 VAL A CA 1
ATOM 890 C C . VAL A 1 112 ? 29.731 9.771 -22.684 1.00 95.44 112 VAL A C 1
ATOM 892 O O . VAL A 1 112 ? 30.363 10.697 -23.194 1.00 95.44 112 VAL A O 1
ATOM 895 N N . LYS A 1 113 ? 28.846 9.066 -23.403 1.00 95.44 113 LYS A N 1
ATOM 896 C CA . LYS A 1 113 ? 28.551 9.368 -24.813 1.00 95.44 113 LYS A CA 1
ATOM 897 C C . LYS A 1 113 ? 27.824 10.701 -24.981 1.00 95.44 113 LYS A C 1
ATOM 899 O O . LYS A 1 113 ? 28.114 11.409 -25.945 1.00 95.44 113 LYS A O 1
ATOM 904 N N . VAL A 1 114 ? 26.910 11.064 -24.080 1.00 95.25 114 VAL A N 1
ATOM 905 C CA . VAL A 1 114 ? 26.235 12.374 -24.093 1.00 95.25 114 VAL A CA 1
ATOM 906 C C . VAL A 1 114 ? 27.249 13.494 -23.875 1.00 95.25 114 VAL A C 1
ATOM 908 O O . VAL A 1 114 ? 27.256 14.456 -24.646 1.00 95.25 114 VAL A O 1
ATOM 911 N N . THR A 1 115 ? 28.136 13.357 -22.888 1.00 93.81 115 THR A N 1
ATOM 912 C CA . THR A 1 115 ? 29.192 14.340 -22.602 1.00 93.81 115 THR A CA 1
ATOM 913 C C . THR A 1 115 ? 30.129 14.500 -23.788 1.00 93.81 115 THR A C 1
ATOM 915 O O . THR A 1 115 ? 30.256 15.607 -24.304 1.00 93.81 115 THR A O 1
ATOM 918 N N . LYS A 1 116 ? 30.650 13.396 -24.337 1.00 94.31 116 LYS A N 1
ATOM 919 C CA . LYS A 1 116 ? 31.517 13.424 -25.522 1.00 94.31 116 LYS A CA 1
ATOM 920 C C . LYS A 1 116 ? 30.874 14.154 -26.707 1.00 94.31 116 LYS A C 1
ATOM 922 O O . LYS A 1 116 ? 31.500 14.999 -27.333 1.00 94.31 116 LYS A O 1
ATOM 927 N N . ASN A 1 117 ? 29.610 13.859 -27.018 1.00 92.62 117 ASN A N 1
ATOM 928 C CA . ASN A 1 117 ? 28.907 14.555 -28.102 1.00 92.62 117 ASN A CA 1
ATOM 929 C C . ASN A 1 117 ? 28.625 16.033 -27.771 1.00 92.62 117 ASN A C 1
ATOM 931 O O . ASN A 1 117 ? 28.448 16.839 -28.680 1.00 92.62 117 ASN A O 1
ATOM 935 N N . THR A 1 118 ? 28.540 16.394 -26.490 1.00 91.12 118 THR A N 1
ATOM 936 C CA . THR A 1 118 ? 28.367 17.788 -26.060 1.00 91.12 118 THR A CA 1
ATOM 937 C C . THR A 1 118 ? 29.665 18.579 -26.247 1.00 91.12 118 THR A C 1
ATOM 939 O O . THR A 1 118 ? 29.605 19.704 -26.736 1.00 91.12 118 THR A O 1
ATOM 942 N N . GLU A 1 119 ? 30.810 17.975 -25.920 1.00 89.56 119 GLU A N 1
ATOM 943 C CA . GLU A 1 119 ? 32.154 18.547 -26.090 1.00 89.56 119 GLU A CA 1
ATOM 944 C C . GLU A 1 119 ? 32.576 18.656 -27.562 1.00 89.56 119 GLU A C 1
ATOM 946 O O . GLU A 1 119 ? 33.156 19.659 -27.956 1.00 89.56 119 GLU A O 1
ATOM 951 N N . GLU A 1 120 ? 32.228 17.676 -28.402 1.00 91.25 120 GLU A N 1
ATOM 952 C CA . GLU A 1 120 ? 32.484 17.697 -29.856 1.00 91.25 120 GLU A CA 1
ATOM 953 C C . GLU A 1 120 ? 31.543 18.643 -30.637 1.00 91.25 120 GLU A C 1
ATOM 955 O O . GLU A 1 120 ? 31.426 18.534 -31.857 1.00 91.25 120 GLU A O 1
ATOM 960 N N . ASP A 1 121 ? 30.804 19.523 -29.953 1.00 86.44 121 ASP A N 1
ATOM 961 C CA . ASP A 1 121 ? 29.803 20.428 -30.538 1.00 86.44 121 ASP A CA 1
ATOM 962 C C . ASP A 1 121 ? 28.676 19.739 -31.335 1.00 86.44 121 ASP A C 1
ATOM 964 O O . ASP A 1 121 ? 27.918 20.374 -32.066 1.00 86.44 121 ASP A O 1
ATOM 968 N N . ARG A 1 122 ? 28.453 18.439 -31.108 1.00 90.81 122 ARG A N 1
ATOM 969 C CA . ARG A 1 122 ? 27.366 17.637 -31.706 1.00 90.81 122 ARG A CA 1
ATOM 970 C C . ARG A 1 122 ? 26.080 17.667 -30.880 1.00 90.81 122 ARG A C 1
ATOM 972 O O . ARG A 1 122 ? 25.234 16.774 -30.982 1.00 90.81 122 ARG A O 1
ATOM 979 N N . SER A 1 123 ? 25.917 18.695 -30.056 1.00 91.50 123 SER A N 1
ATOM 980 C CA . SER A 1 123 ? 24.721 18.923 -29.245 1.00 91.50 123 SER A CA 1
ATOM 981 C C . SER A 1 123 ? 23.462 19.017 -30.112 1.00 91.50 123 SER A C 1
ATOM 983 O O . SER A 1 123 ? 23.486 19.641 -31.167 1.00 91.50 123 SER A O 1
ATOM 985 N N . PHE A 1 124 ? 22.354 18.421 -29.659 1.00 93.62 124 PHE A N 1
ATOM 986 C CA . PHE A 1 124 ? 21.067 18.360 -30.381 1.00 93.62 124 PHE A CA 1
ATOM 987 C C . PHE A 1 124 ? 21.075 17.598 -31.717 1.00 93.62 124 PHE A C 1
ATOM 989 O O . PHE A 1 124 ? 20.060 17.576 -32.411 1.00 93.62 124 PHE A O 1
ATOM 996 N N . SER A 1 125 ? 22.173 16.929 -32.074 1.00 94.69 125 SER A N 1
ATOM 997 C CA . SER A 1 125 ? 22.186 15.986 -33.195 1.00 94.69 125 SER A CA 1
ATOM 998 C C . SER A 1 125 ? 21.324 14.750 -32.900 1.00 94.69 125 SER A C 1
ATOM 1000 O O . SER A 1 125 ? 21.041 14.433 -31.742 1.00 94.69 125 SER A O 1
ATOM 1002 N N . GLY A 1 126 ? 20.946 14.001 -33.941 1.00 94.06 126 GLY A N 1
ATOM 1003 C CA . GLY A 1 126 ? 20.212 12.740 -33.771 1.00 94.06 126 GLY A CA 1
ATOM 1004 C C . GLY A 1 126 ? 20.969 11.723 -32.908 1.00 94.06 126 GLY A C 1
ATOM 1005 O O . GLY A 1 126 ? 20.362 11.046 -32.082 1.00 94.06 126 GLY A O 1
ATOM 1006 N N . ILE A 1 127 ? 22.304 11.673 -33.023 1.00 94.81 127 ILE A N 1
ATOM 1007 C CA . ILE A 1 127 ? 23.140 10.788 -32.202 1.00 94.81 127 ILE A CA 1
ATOM 1008 C C . ILE A 1 127 ? 23.180 11.236 -30.735 1.00 94.81 127 ILE A C 1
ATOM 1010 O O . ILE A 1 127 ? 23.127 10.398 -29.838 1.00 94.81 127 ILE A O 1
ATOM 1014 N N . TRP A 1 128 ? 23.211 12.546 -30.473 1.00 95.81 128 TRP A N 1
ATOM 1015 C CA . TRP A 1 128 ? 23.155 13.087 -29.115 1.00 95.81 128 TRP A CA 1
ATOM 1016 C C . TRP A 1 128 ? 21.803 12.799 -28.454 1.00 95.81 128 TRP A C 1
ATOM 1018 O O . TRP A 1 128 ? 21.770 12.309 -27.328 1.00 95.81 128 TRP A O 1
ATOM 1028 N N . TRP A 1 129 ? 20.695 13.011 -29.175 1.00 96.31 129 TRP A N 1
ATOM 1029 C CA . TRP A 1 129 ? 19.351 12.672 -28.696 1.00 96.31 129 TRP A CA 1
ATOM 1030 C C . TRP A 1 129 ? 19.178 11.178 -28.440 1.00 96.31 129 TRP A C 1
ATOM 1032 O O . TRP A 1 129 ? 18.600 10.807 -27.420 1.00 96.31 129 TRP A O 1
ATOM 1042 N N . PHE A 1 130 ? 19.715 10.328 -29.321 1.00 96.44 130 PHE A N 1
ATOM 1043 C CA . PHE A 1 130 ? 19.720 8.883 -29.118 1.00 96.44 130 PHE A CA 1
ATOM 1044 C C . PHE A 1 130 ? 20.402 8.514 -27.798 1.00 96.44 130 PHE A C 1
ATOM 1046 O O . PHE A 1 130 ? 19.783 7.858 -26.965 1.00 96.44 130 PHE A O 1
ATOM 1053 N N . TRP A 1 131 ? 21.635 8.977 -27.563 1.00 96.50 131 TRP A N 1
ATOM 1054 C CA . TRP A 1 131 ? 22.355 8.665 -26.324 1.00 96.50 131 TRP A CA 1
ATOM 1055 C C . TRP A 1 131 ? 21.691 9.271 -25.089 1.00 96.50 131 TRP A C 1
ATOM 1057 O O . TRP A 1 131 ? 21.689 8.642 -24.032 1.00 96.50 131 TRP A O 1
ATOM 1067 N N . LEU A 1 132 ? 21.082 10.451 -25.209 1.00 96.44 132 LEU A N 1
ATOM 1068 C CA . LEU A 1 132 ? 20.390 11.100 -24.103 1.00 96.44 132 LEU A CA 1
ATOM 1069 C C . LEU A 1 132 ? 19.118 10.334 -23.692 1.00 96.44 132 LEU A C 1
ATOM 1071 O O . LEU A 1 132 ? 18.940 10.030 -22.512 1.00 96.44 132 LEU A O 1
ATOM 1075 N N . LEU A 1 133 ? 18.271 9.956 -24.655 1.00 97.38 133 LEU A N 1
ATOM 1076 C CA . LEU A 1 133 ? 17.072 9.145 -24.402 1.00 97.38 133 LEU A CA 1
ATOM 1077 C C . LEU A 1 133 ? 17.422 7.715 -23.977 1.00 97.38 133 LEU A C 1
ATOM 1079 O O . LEU A 1 133 ? 16.752 7.154 -23.110 1.00 97.38 133 LEU A O 1
ATOM 1083 N N . PHE A 1 134 ? 18.486 7.141 -24.545 1.00 97.06 134 PHE A N 1
ATOM 1084 C CA . PHE A 1 134 ? 19.024 5.846 -24.134 1.00 97.06 134 PHE A CA 1
ATOM 1085 C C . PHE A 1 134 ? 19.474 5.879 -22.672 1.00 97.06 134 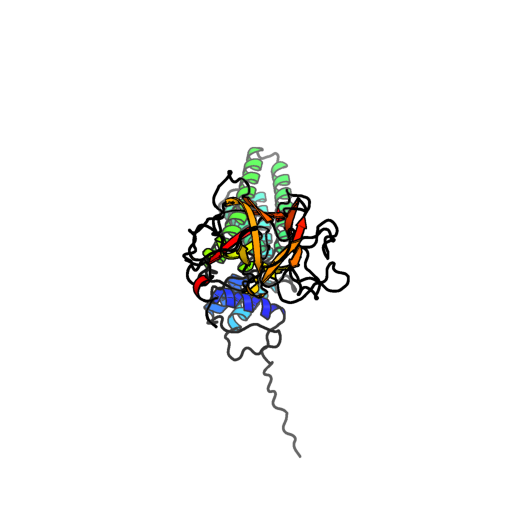PHE A C 1
ATOM 1087 O O . PHE A 1 134 ? 19.100 4.999 -21.904 1.00 97.06 134 PHE A O 1
ATOM 1094 N N . THR A 1 135 ? 20.201 6.921 -22.260 1.00 97.00 135 THR A N 1
ATOM 1095 C CA . THR A 1 135 ? 20.619 7.102 -20.860 1.00 97.00 135 THR A CA 1
ATOM 1096 C C . THR A 1 135 ? 19.403 7.167 -19.942 1.00 97.00 135 THR A C 1
ATOM 1098 O O . THR A 1 135 ? 19.348 6.441 -18.954 1.00 97.00 135 THR A O 1
ATOM 1101 N N . GLY A 1 136 ? 18.390 7.965 -20.294 1.00 96.69 136 GLY A N 1
ATOM 1102 C CA . GLY A 1 136 ? 17.148 8.033 -19.527 1.00 96.69 136 GLY A CA 1
ATOM 1103 C C . GLY A 1 136 ? 16.420 6.686 -19.431 1.00 96.69 136 GLY A C 1
ATOM 1104 O O . GLY A 1 136 ? 16.000 6.280 -18.349 1.00 96.69 136 GLY A O 1
ATOM 1105 N N . LEU A 1 137 ? 16.328 5.946 -20.538 1.00 96.94 137 LEU A N 1
ATOM 1106 C CA . LEU A 1 137 ? 15.730 4.609 -20.562 1.00 96.94 137 LEU A CA 1
ATOM 1107 C C . LEU A 1 137 ? 16.485 3.637 -19.641 1.00 96.94 137 LEU A C 1
ATOM 1109 O O . LEU A 1 137 ? 15.862 2.935 -18.848 1.00 96.94 137 LEU A O 1
ATOM 1113 N N . MET A 1 138 ? 17.819 3.613 -19.709 1.00 96.06 138 MET A N 1
ATOM 1114 C CA . MET A 1 138 ? 18.644 2.744 -18.863 1.00 96.06 138 MET A CA 1
ATOM 1115 C C . MET A 1 138 ? 18.544 3.128 -17.379 1.00 96.06 138 MET A C 1
ATOM 1117 O O . MET A 1 138 ? 18.444 2.238 -16.532 1.00 96.06 138 MET A O 1
ATOM 1121 N N . LEU A 1 139 ? 18.468 4.423 -17.047 1.00 95.06 139 LEU A N 1
ATOM 1122 C CA . LEU A 1 139 ? 18.213 4.891 -15.678 1.00 95.06 139 LEU A CA 1
ATOM 1123 C C . LEU A 1 139 ? 16.853 4.406 -15.161 1.00 95.06 139 LEU A C 1
ATOM 1125 O O . LEU A 1 139 ? 16.765 3.893 -14.042 1.00 95.06 139 LEU A O 1
ATOM 1129 N N . ALA A 1 140 ? 15.807 4.505 -15.988 1.00 95.50 140 ALA A N 1
ATOM 1130 C CA . ALA A 1 140 ? 14.474 4.012 -15.653 1.00 95.50 140 ALA A CA 1
ATOM 1131 C C . ALA A 1 140 ? 14.486 2.505 -15.381 1.00 95.50 140 ALA A C 1
ATOM 1133 O O . ALA A 1 140 ? 13.962 2.054 -14.361 1.00 95.50 140 ALA A O 1
ATOM 1134 N N . CYS A 1 141 ? 15.127 1.727 -16.258 1.00 94.38 141 CYS A N 1
ATOM 1135 C CA . CYS A 1 141 ? 15.295 0.287 -16.085 1.00 94.38 141 CYS A CA 1
ATOM 1136 C C . CYS A 1 141 ? 16.071 -0.042 -14.803 1.00 94.38 141 CYS A C 1
ATOM 1138 O O . CYS A 1 141 ? 15.675 -0.946 -14.075 1.00 94.38 141 CYS A O 1
ATOM 1140 N N . THR A 1 142 ? 17.112 0.729 -14.475 1.00 92.56 142 THR A N 1
ATOM 1141 C CA . THR A 1 142 ? 17.921 0.532 -13.263 1.00 92.56 142 THR A CA 1
ATOM 1142 C C . THR A 1 142 ? 17.071 0.678 -11.994 1.00 92.56 142 THR A C 1
ATOM 1144 O O . THR A 1 142 ? 17.046 -0.231 -11.162 1.00 92.56 142 THR A O 1
ATOM 1147 N N . ILE A 1 143 ? 16.319 1.782 -11.861 1.00 92.12 143 ILE A N 1
ATOM 1148 C CA . ILE A 1 143 ? 15.417 1.998 -10.713 1.00 92.12 143 ILE A CA 1
ATOM 1149 C C . ILE A 1 143 ? 14.330 0.914 -10.675 1.00 92.12 143 ILE A C 1
ATOM 1151 O O . ILE A 1 143 ? 13.994 0.412 -9.605 1.00 92.12 143 ILE A O 1
ATOM 1155 N N . SER A 1 144 ? 13.814 0.515 -11.841 1.00 92.56 144 SER A N 1
ATOM 1156 C CA . SER A 1 144 ? 12.740 -0.483 -11.977 1.00 92.56 144 SER A CA 1
ATOM 1157 C C . SER A 1 144 ? 13.170 -1.919 -11.671 1.00 92.56 144 SER A C 1
ATOM 1159 O O . SER A 1 144 ? 12.317 -2.806 -11.587 1.00 92.56 144 SER A O 1
ATOM 1161 N N . VAL A 1 145 ? 14.470 -2.166 -11.502 1.00 88.44 145 VAL A N 1
ATOM 1162 C CA . VAL A 1 145 ? 14.999 -3.432 -10.981 1.00 88.44 145 VAL A CA 1
ATOM 1163 C C . VAL A 1 145 ? 15.122 -3.353 -9.463 1.00 88.44 145 VAL A C 1
ATOM 1165 O O . VAL A 1 145 ? 14.570 -4.198 -8.759 1.00 88.44 145 VAL A O 1
ATOM 1168 N N . LYS A 1 146 ? 15.814 -2.331 -8.942 1.00 85.69 146 LYS A N 1
ATOM 1169 C CA . LYS A 1 146 ? 16.031 -2.163 -7.499 1.00 85.69 146 LYS A CA 1
ATOM 1170 C C . LYS A 1 146 ? 16.310 -0.706 -7.142 1.00 85.69 146 LYS A C 1
ATOM 1172 O O . LYS A 1 146 ? 17.027 -0.013 -7.857 1.00 85.69 146 LYS A O 1
ATOM 1177 N N . PHE A 1 147 ? 15.868 -0.271 -5.960 1.00 82.88 147 PHE A N 1
ATOM 1178 C CA . PHE A 1 147 ? 16.120 1.096 -5.476 1.00 82.88 147 PHE A CA 1
ATOM 1179 C C . PHE A 1 147 ? 17.597 1.427 -5.224 1.00 82.88 147 PHE A C 1
ATOM 1181 O O . PHE A 1 147 ? 17.953 2.600 -5.206 1.00 82.88 147 PHE A O 1
ATOM 1188 N N . VAL A 1 148 ? 18.482 0.428 -5.125 1.00 84.88 148 VAL A N 1
ATOM 1189 C CA . VAL A 1 148 ? 19.943 0.648 -5.142 1.00 84.88 148 VAL A CA 1
ATOM 1190 C C . VAL A 1 148 ? 20.380 1.393 -6.418 1.00 84.88 148 VAL A C 1
ATOM 1192 O O . VAL A 1 148 ? 21.338 2.158 -6.392 1.00 84.88 148 VAL A O 1
ATOM 1195 N N . GLY A 1 149 ? 19.620 1.270 -7.512 1.00 84.38 149 GLY A N 1
ATOM 1196 C CA . GLY A 1 149 ? 19.811 2.031 -8.745 1.00 84.38 149 GLY A CA 1
ATOM 1197 C C . GLY A 1 149 ? 19.775 3.555 -8.598 1.00 84.38 149 GLY A C 1
ATOM 1198 O O . GLY A 1 149 ? 20.309 4.259 -9.455 1.00 84.38 149 GLY A O 1
ATOM 1199 N N . LEU A 1 150 ? 19.209 4.083 -7.504 1.00 88.38 150 LEU A N 1
ATOM 1200 C CA . LEU A 1 150 ? 19.199 5.520 -7.218 1.00 88.38 150 LEU A CA 1
ATOM 1201 C C . LEU A 1 150 ? 20.613 6.110 -7.099 1.00 88.38 150 LEU A C 1
ATOM 1203 O O . LEU A 1 150 ? 20.800 7.281 -7.420 1.00 88.38 150 LEU A O 1
ATOM 1207 N N . PHE A 1 151 ? 21.624 5.317 -6.721 1.00 89.50 151 PHE A N 1
ATOM 1208 C CA . PHE A 1 151 ? 23.013 5.790 -6.683 1.00 89.50 151 PHE A CA 1
ATOM 1209 C C . PHE A 1 151 ? 23.553 6.142 -8.074 1.00 89.50 151 PHE A C 1
ATOM 1211 O O . PHE A 1 151 ? 24.267 7.131 -8.222 1.00 89.50 151 PHE A O 1
ATOM 1218 N N . VAL A 1 152 ? 23.178 5.385 -9.109 1.00 91.81 152 VAL A N 1
ATOM 1219 C CA . VAL A 1 152 ? 23.588 5.689 -10.490 1.00 91.81 152 VAL A CA 1
ATOM 1220 C C . VAL A 1 152 ? 22.814 6.877 -11.045 1.00 91.81 152 VAL A C 1
ATOM 1222 O O . VAL A 1 152 ? 23.392 7.708 -11.737 1.00 91.81 152 VAL A O 1
ATOM 1225 N N . VAL A 1 153 ? 21.539 7.018 -10.686 1.00 93.62 153 VAL A N 1
ATOM 1226 C CA . VAL A 1 153 ? 20.746 8.212 -11.021 1.00 93.62 153 VAL A CA 1
ATOM 1227 C C . VAL A 1 153 ? 21.387 9.461 -10.418 1.00 93.62 153 VAL A C 1
ATOM 1229 O O . VAL A 1 153 ? 21.539 10.463 -11.112 1.00 93.62 153 VAL A O 1
ATOM 1232 N N . LEU A 1 154 ? 21.825 9.385 -9.158 1.00 93.56 154 LEU A N 1
ATOM 1233 C CA . LEU A 1 154 ? 22.549 10.467 -8.498 1.00 93.56 154 LEU A CA 1
ATOM 1234 C C . LEU A 1 154 ? 23.878 10.769 -9.200 1.00 93.56 154 LEU A C 1
ATOM 1236 O O . LEU A 1 154 ? 24.160 11.933 -9.463 1.00 93.56 154 LEU A O 1
ATOM 1240 N N . LEU A 1 155 ? 24.668 9.748 -9.547 1.00 94.12 155 LEU A N 1
ATOM 1241 C CA . LEU A 1 155 ? 25.928 9.919 -10.277 1.00 94.12 155 LEU A CA 1
ATOM 1242 C C . LEU A 1 155 ? 25.715 10.627 -11.624 1.00 94.12 155 LEU A C 1
ATOM 1244 O O . LEU A 1 155 ? 26.377 11.625 -11.902 1.00 94.12 155 LEU A O 1
ATOM 1248 N N . VAL A 1 156 ? 24.764 10.152 -12.436 1.00 95.88 156 VAL A N 1
ATOM 1249 C CA . VAL A 1 156 ? 24.432 10.764 -13.734 1.00 95.88 156 VAL A CA 1
ATOM 1250 C C . VAL A 1 156 ? 23.864 12.174 -13.550 1.00 95.88 156 VAL A C 1
ATOM 1252 O O . VAL A 1 156 ? 24.153 13.062 -14.354 1.00 95.88 156 VAL A O 1
ATOM 1255 N N . GLY A 1 157 ? 23.103 12.411 -12.479 1.00 95.56 157 GLY A N 1
ATOM 1256 C CA . GLY A 1 157 ? 22.598 13.730 -12.103 1.00 95.56 157 GLY A CA 1
ATOM 1257 C C . GLY A 1 157 ? 23.721 14.713 -11.770 1.00 95.56 157 GLY A C 1
ATOM 1258 O O . GLY A 1 157 ? 23.792 15.780 -12.375 1.00 95.56 157 GLY A O 1
ATOM 1259 N N . LEU A 1 158 ? 24.641 14.340 -10.876 1.00 95.44 158 LEU A N 1
ATOM 1260 C CA . LEU A 1 158 ? 25.805 15.157 -10.509 1.00 95.44 158 LEU A CA 1
ATOM 1261 C C . LEU A 1 158 ? 26.709 15.427 -11.718 1.00 95.44 158 LEU A C 1
ATOM 1263 O O . LEU A 1 158 ? 27.123 16.565 -11.937 1.00 95.44 158 LEU A O 1
ATOM 1267 N N . HIS A 1 159 ? 26.950 14.412 -12.549 1.00 95.94 159 HIS A N 1
ATOM 1268 C CA . HIS A 1 159 ? 27.698 14.576 -13.793 1.00 95.94 159 HIS A CA 1
ATOM 1269 C C . HIS A 1 159 ? 26.984 15.518 -14.769 1.00 95.94 159 HIS A C 1
ATOM 1271 O O . HIS A 1 159 ? 27.613 16.358 -15.403 1.00 95.94 159 HIS A O 1
ATOM 1277 N N . THR A 1 160 ? 25.659 15.426 -14.879 1.00 95.50 160 THR A N 1
ATOM 1278 C CA . THR A 1 160 ? 24.866 16.326 -15.726 1.00 95.50 160 THR A CA 1
ATOM 1279 C C . THR A 1 160 ? 24.934 17.772 -15.241 1.00 95.50 160 THR A C 1
ATOM 1281 O O . THR A 1 160 ? 25.019 18.677 -16.066 1.00 95.50 160 THR A O 1
ATOM 1284 N N . ILE A 1 161 ? 24.930 18.001 -13.926 1.00 95.94 161 ILE A N 1
ATOM 1285 C CA . ILE A 1 161 ? 25.112 19.338 -13.345 1.00 95.94 161 ILE A CA 1
ATOM 1286 C C . ILE A 1 161 ? 26.510 19.876 -13.678 1.00 95.94 161 ILE A C 1
ATOM 1288 O O . ILE A 1 161 ? 26.626 21.019 -14.111 1.00 95.94 161 ILE A O 1
ATOM 1292 N N . SER A 1 162 ? 27.549 19.045 -13.543 1.00 95.56 162 SER A N 1
ATOM 1293 C CA . SER A 1 162 ? 28.925 19.392 -13.927 1.00 95.56 162 SER A CA 1
ATOM 1294 C C . SER A 1 162 ? 29.041 19.739 -15.420 1.00 95.56 162 SER A C 1
ATOM 1296 O O . SER A 1 162 ? 29.584 20.779 -15.785 1.00 95.56 162 SER A O 1
ATOM 1298 N N . ASP A 1 163 ? 28.442 18.932 -16.299 1.00 94.06 163 ASP A N 1
ATOM 1299 C CA . ASP A 1 163 ? 28.389 19.210 -17.739 1.00 94.06 163 ASP A CA 1
ATOM 1300 C C . ASP A 1 163 ? 27.681 20.534 -18.046 1.00 94.06 163 ASP A C 1
ATOM 1302 O O . ASP A 1 163 ? 28.149 21.317 -18.870 1.00 94.06 163 ASP A O 1
ATOM 1306 N N . LEU A 1 164 ? 26.538 20.794 -17.403 1.00 94.31 164 LEU A N 1
ATOM 1307 C CA . LEU A 1 164 ? 25.789 22.037 -17.586 1.00 94.31 164 LEU A CA 1
ATOM 1308 C C . LEU A 1 164 ? 26.583 23.249 -17.087 1.00 94.31 164 LEU A C 1
ATOM 1310 O O . LEU A 1 164 ? 26.507 24.309 -17.708 1.00 94.31 164 LEU A O 1
ATOM 1314 N N . TRP A 1 165 ? 27.372 23.088 -16.022 1.00 95.31 165 TRP A N 1
ATOM 1315 C CA . TRP A 1 165 ? 28.300 24.108 -15.541 1.00 95.31 165 TRP A CA 1
ATOM 1316 C C . TRP A 1 165 ? 29.382 24.424 -16.581 1.00 95.31 165 TRP A C 1
ATOM 1318 O O . TRP A 1 165 ? 29.612 25.591 -16.891 1.00 95.31 165 TRP A O 1
ATOM 1328 N N . ASN A 1 166 ? 29.974 23.401 -17.203 1.00 92.56 166 ASN A N 1
ATOM 1329 C CA . ASN A 1 166 ? 30.954 23.578 -18.280 1.00 92.56 166 ASN A CA 1
ATOM 1330 C C . ASN A 1 166 ? 30.338 24.236 -19.525 1.00 92.56 166 ASN A C 1
ATOM 1332 O O . ASN A 1 166 ? 30.948 25.112 -20.136 1.00 92.56 166 ASN A O 1
ATOM 1336 N N . VAL A 1 167 ? 29.105 23.862 -19.885 1.00 91.88 167 VAL A N 1
ATOM 1337 C CA . VAL A 1 167 ? 28.365 24.495 -20.987 1.00 91.88 167 VAL A CA 1
ATOM 1338 C C . VAL A 1 167 ? 28.067 25.966 -20.687 1.00 91.88 167 VAL A C 1
ATOM 1340 O O . VAL A 1 167 ? 28.205 26.799 -21.579 1.00 91.88 167 VAL A O 1
ATOM 1343 N N . LEU A 1 168 ? 27.686 26.297 -19.449 1.00 92.69 168 LEU A N 1
ATOM 1344 C CA . LEU A 1 168 ? 27.462 27.678 -19.014 1.00 92.69 168 LEU A CA 1
ATOM 1345 C C . LEU A 1 168 ? 28.756 28.504 -19.024 1.00 92.69 168 LEU A C 1
ATOM 1347 O O . LEU A 1 168 ? 28.722 29.673 -19.396 1.00 92.69 168 LEU A O 1
ATOM 1351 N N . GLY A 1 169 ? 29.881 27.899 -18.638 1.00 92.19 169 GLY A N 1
ATOM 1352 C CA . GLY A 1 169 ? 31.197 28.539 -18.635 1.00 92.19 169 GLY A CA 1
ATOM 1353 C C . GLY A 1 169 ? 31.780 28.799 -20.029 1.00 92.19 169 GLY A C 1
ATOM 1354 O O . GLY A 1 169 ? 32.737 29.562 -20.155 1.00 92.19 169 GLY A O 1
ATOM 1355 N N . ASN A 1 170 ? 31.217 28.206 -21.086 1.00 90.75 170 ASN A N 1
ATOM 1356 C CA . ASN A 1 170 ? 31.672 28.430 -22.453 1.00 90.75 170 ASN A CA 1
ATOM 1357 C C . ASN A 1 170 ? 31.132 29.760 -23.010 1.00 90.75 170 ASN A C 1
ATOM 1359 O O . ASN A 1 170 ? 30.036 29.829 -23.571 1.00 90.75 170 ASN A O 1
ATOM 1363 N N . LEU A 1 171 ? 31.952 30.809 -22.905 1.00 90.94 171 LEU A N 1
ATOM 1364 C CA . LEU A 1 171 ? 31.635 32.170 -23.359 1.00 90.94 171 LEU A CA 1
ATOM 1365 C C . LEU A 1 171 ? 31.454 32.305 -24.881 1.00 90.94 171 LEU A C 1
ATOM 1367 O O . LEU A 1 171 ? 30.957 33.329 -25.345 1.00 90.94 171 LEU A O 1
ATOM 1371 N N . SER A 1 172 ? 31.830 31.296 -25.673 1.00 90.81 172 SER A N 1
ATOM 1372 C CA . SER A 1 172 ? 31.618 31.304 -27.126 1.00 90.81 172 SER A CA 1
ATOM 1373 C C . SER A 1 172 ? 30.160 31.049 -27.518 1.00 90.81 172 SER A C 1
ATOM 1375 O O . SER A 1 172 ? 29.793 31.276 -28.671 1.00 90.81 172 SER A O 1
ATOM 1377 N N . LYS A 1 173 ? 29.318 30.566 -26.593 1.00 88.88 173 LYS A N 1
ATOM 1378 C CA . LYS A 1 173 ? 27.916 30.228 -26.860 1.00 88.88 173 LYS A CA 1
ATOM 1379 C C . LYS A 1 173 ? 26.962 31.171 -26.123 1.00 88.88 173 LYS A C 1
ATOM 1381 O O . LYS A 1 173 ? 27.222 31.559 -24.988 1.00 88.88 173 LYS A O 1
ATOM 1386 N N . PRO A 1 174 ? 25.812 31.520 -26.727 1.00 93.00 174 PRO A N 1
ATOM 1387 C CA . PRO A 1 174 ? 24.812 32.334 -26.050 1.00 93.00 174 PRO A CA 1
ATOM 1388 C C . PRO A 1 174 ? 24.150 31.549 -24.910 1.00 93.00 174 PRO A C 1
ATOM 1390 O O . PRO A 1 174 ? 23.914 30.348 -25.033 1.00 93.00 174 PRO A O 1
ATOM 1393 N N . VAL A 1 175 ? 23.734 32.240 -23.845 1.00 91.94 175 VAL A N 1
ATOM 1394 C CA . VAL A 1 175 ? 23.077 31.644 -22.658 1.00 91.94 175 VAL A CA 1
ATOM 1395 C C . VAL A 1 175 ? 21.851 30.789 -23.019 1.00 91.94 175 VAL A C 1
ATOM 1397 O O . VAL A 1 175 ? 21.567 29.783 -22.368 1.00 91.94 175 VAL A O 1
ATOM 1400 N N . ILE A 1 176 ? 21.149 31.126 -24.108 1.00 92.81 176 ILE A N 1
ATOM 1401 C CA . ILE A 1 176 ? 20.012 30.340 -24.609 1.00 92.81 176 ILE A CA 1
ATOM 1402 C C . ILE A 1 176 ? 20.397 28.894 -24.961 1.00 92.81 176 ILE A C 1
ATOM 1404 O O . ILE A 1 176 ? 19.566 27.994 -24.851 1.00 92.81 176 ILE A O 1
ATOM 1408 N N . PHE A 1 177 ? 21.649 28.643 -25.358 1.00 93.06 177 PHE A N 1
ATOM 1409 C CA . PHE A 1 177 ? 22.159 27.297 -25.612 1.00 93.06 177 PHE A CA 1
ATOM 1410 C C . PHE A 1 177 ? 22.157 26.461 -24.327 1.00 93.06 177 PHE A C 1
ATOM 1412 O O . PHE A 1 177 ? 21.665 25.332 -24.331 1.00 93.06 177 PHE A O 1
ATOM 1419 N N . THR A 1 17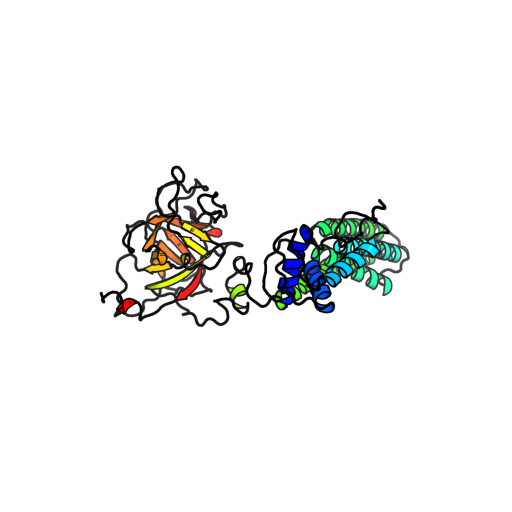8 ? 22.614 27.038 -23.214 1.00 93.62 178 THR A N 1
ATOM 1420 C CA . THR A 1 178 ? 22.596 26.405 -21.889 1.00 93.62 178 THR A CA 1
ATOM 1421 C C . THR A 1 178 ? 21.171 26.124 -21.423 1.00 93.62 178 THR A C 1
ATOM 1423 O O . THR A 1 178 ? 20.888 25.033 -20.936 1.00 93.62 178 THR A O 1
ATOM 1426 N N . VAL A 1 179 ? 20.240 27.060 -21.639 1.00 94.75 179 VAL A N 1
ATOM 1427 C CA . VAL A 1 179 ? 18.818 26.854 -21.312 1.00 94.75 179 VAL A CA 1
ATOM 1428 C C . VAL A 1 179 ? 18.227 25.696 -22.123 1.00 94.75 179 VAL A C 1
ATOM 1430 O O . VAL A 1 179 ? 17.561 24.827 -21.562 1.00 94.75 179 VAL A O 1
ATOM 1433 N N . LYS A 1 180 ? 18.512 25.620 -23.430 1.00 95.25 180 LYS A N 1
ATOM 1434 C CA . LYS A 1 180 ? 18.078 24.492 -24.272 1.00 95.25 180 LYS A CA 1
ATOM 1435 C C . LYS A 1 180 ? 18.665 23.160 -23.795 1.00 95.25 180 LYS A C 1
ATOM 1437 O O . LYS A 1 180 ? 17.951 22.161 -23.780 1.00 95.25 180 LYS A O 1
ATOM 1442 N N . GLN A 1 181 ? 19.938 23.141 -23.396 1.00 94.69 181 GLN A N 1
ATOM 1443 C CA . GLN A 1 181 ? 20.601 21.959 -22.835 1.00 94.69 181 GLN A CA 1
ATOM 1444 C C . GLN A 1 181 ? 19.943 21.512 -21.527 1.00 94.69 181 GLN A C 1
ATOM 1446 O O . GLN A 1 181 ? 19.635 20.332 -21.373 1.00 94.69 181 GLN A O 1
ATOM 1451 N N . LEU A 1 182 ? 19.659 22.451 -20.622 1.00 95.75 182 LEU A N 1
ATOM 1452 C CA . LEU A 1 182 ? 18.963 22.178 -19.368 1.00 95.75 182 LEU A CA 1
ATOM 1453 C C . LEU A 1 182 ? 17.583 21.557 -19.618 1.00 95.75 182 LEU A C 1
ATOM 1455 O O . LEU A 1 182 ? 17.276 20.511 -19.053 1.00 95.75 182 LEU A O 1
ATOM 1459 N N . ILE A 1 183 ? 16.775 22.160 -20.497 1.00 96.62 183 ILE A N 1
ATOM 1460 C CA . ILE A 1 183 ? 15.429 21.664 -20.821 1.00 96.62 183 ILE A CA 1
ATOM 1461 C C . ILE A 1 183 ? 15.501 20.269 -21.451 1.00 96.62 183 ILE A C 1
ATOM 1463 O O . ILE A 1 183 ? 14.788 19.365 -21.018 1.00 96.62 183 ILE A O 1
ATOM 1467 N N . ALA A 1 184 ? 16.378 20.064 -22.438 1.00 96.06 184 ALA A N 1
ATOM 1468 C CA . ALA A 1 184 ? 16.522 18.772 -23.103 1.00 96.06 184 ALA A CA 1
ATOM 1469 C C . ALA A 1 184 ? 16.932 17.664 -22.120 1.00 96.06 184 ALA A C 1
ATOM 1471 O O . ALA A 1 184 ? 16.328 16.590 -22.115 1.00 96.06 184 ALA A O 1
ATOM 1472 N N . ARG A 1 185 ? 17.910 17.936 -21.245 1.00 96.00 185 ARG A N 1
ATOM 1473 C CA . ARG A 1 185 ? 18.360 16.980 -20.226 1.00 96.00 185 ARG A CA 1
ATOM 1474 C C . ARG A 1 185 ? 17.298 16.747 -19.147 1.00 96.00 185 ARG A C 1
ATOM 1476 O O . ARG A 1 185 ? 17.108 15.603 -18.756 1.00 96.00 185 ARG A O 1
ATOM 1483 N N . ALA A 1 186 ? 16.545 17.764 -18.722 1.00 95.81 186 ALA A N 1
ATOM 1484 C CA . ALA A 1 186 ? 15.433 17.591 -17.782 1.00 95.81 186 ALA A CA 1
ATOM 1485 C C . ALA A 1 186 ? 14.316 16.707 -18.366 1.00 95.81 186 ALA A C 1
ATOM 1487 O O . ALA A 1 186 ? 13.839 15.784 -17.707 1.00 95.81 186 ALA A O 1
ATOM 1488 N N . ILE A 1 187 ? 13.937 16.927 -19.627 1.00 96.50 187 ILE A N 1
ATOM 1489 C CA . ILE A 1 187 ? 12.934 16.095 -20.304 1.00 96.50 187 ILE A CA 1
ATOM 1490 C C . ILE A 1 187 ? 13.431 14.650 -20.416 1.00 96.50 187 ILE A C 1
ATOM 1492 O O . ILE A 1 187 ? 12.716 13.721 -20.047 1.00 96.50 187 ILE A O 1
ATOM 1496 N N . ALA A 1 188 ? 14.658 14.441 -20.887 1.00 96.50 188 ALA A N 1
ATOM 1497 C CA . ALA A 1 188 ? 15.145 13.104 -21.207 1.00 96.50 188 ALA A CA 1
ATOM 1498 C C . ALA A 1 188 ? 15.694 12.306 -20.010 1.00 96.50 188 ALA A C 1
ATOM 1500 O O . ALA A 1 188 ? 15.707 11.080 -20.070 1.00 96.50 188 ALA A O 1
ATOM 1501 N N . LEU A 1 189 ? 16.147 12.966 -18.937 1.00 96.06 189 LEU A N 1
ATOM 1502 C CA . LEU A 1 189 ? 16.731 12.318 -17.752 1.00 96.06 189 LEU A CA 1
ATOM 1503 C C . LEU A 1 189 ? 15.830 12.383 -16.509 1.00 96.06 189 LEU A C 1
ATOM 1505 O O . LEU A 1 189 ? 16.163 11.759 -15.506 1.00 96.06 189 LEU A O 1
ATOM 1509 N N . ILE A 1 190 ? 14.692 13.091 -16.560 1.00 94.88 190 ILE A N 1
ATOM 1510 C CA . ILE A 1 190 ? 13.704 13.127 -15.464 1.00 94.88 190 ILE A CA 1
ATOM 1511 C C . ILE A 1 190 ? 12.323 12.691 -15.958 1.00 94.88 190 ILE A C 1
ATOM 1513 O O . ILE A 1 190 ? 11.806 11.668 -15.510 1.00 94.88 190 ILE A O 1
ATOM 1517 N N . ALA A 1 191 ? 11.731 13.428 -16.904 1.00 95.62 191 ALA A N 1
ATOM 1518 C CA . ALA A 1 191 ? 10.365 13.150 -17.354 1.00 95.62 191 ALA A CA 1
ATOM 1519 C C . ALA A 1 191 ? 10.266 11.812 -18.105 1.00 95.62 191 ALA A C 1
ATOM 1521 O O . ALA A 1 191 ? 9.395 10.995 -17.814 1.00 95.62 191 ALA A O 1
ATOM 1522 N N . TRP A 1 192 ? 11.191 11.554 -19.030 1.00 95.81 192 TRP A N 1
ATOM 1523 C CA . TRP A 1 192 ? 11.235 10.314 -19.800 1.00 95.81 192 TRP A CA 1
ATOM 1524 C C . TRP A 1 192 ? 11.428 9.062 -18.919 1.00 95.81 192 TRP A C 1
ATOM 1526 O O . TRP A 1 192 ? 10.616 8.142 -19.036 1.00 95.81 192 TRP A O 1
ATOM 1536 N N . PRO A 1 193 ? 12.389 9.014 -17.973 1.00 95.25 193 PRO A N 1
ATOM 1537 C CA . PRO A 1 193 ? 12.509 7.885 -17.057 1.00 95.25 193 PRO A CA 1
ATOM 1538 C C . PRO A 1 193 ? 11.283 7.677 -16.171 1.00 95.25 193 PRO A C 1
ATOM 1540 O O . PRO A 1 193 ? 10.894 6.534 -15.940 1.00 95.25 193 PRO A O 1
ATOM 1543 N N . ALA A 1 194 ? 10.649 8.758 -15.703 1.00 93.94 194 ALA A N 1
ATOM 1544 C CA . ALA A 1 194 ? 9.420 8.670 -14.920 1.00 93.94 194 ALA A CA 1
ATOM 1545 C C . ALA A 1 194 ? 8.274 8.045 -15.734 1.00 93.94 194 ALA A C 1
ATOM 1547 O O . ALA A 1 194 ? 7.577 7.165 -15.232 1.00 93.94 194 ALA A O 1
ATOM 1548 N N . LEU A 1 195 ? 8.113 8.432 -17.005 1.00 96.12 195 LEU A N 1
ATOM 1549 C CA . LEU A 1 195 ? 7.118 7.840 -17.904 1.00 96.12 195 LEU A CA 1
ATOM 1550 C C . LEU A 1 195 ? 7.372 6.346 -18.139 1.00 96.12 195 LEU A C 1
ATOM 1552 O O . LEU A 1 195 ? 6.444 5.545 -18.039 1.00 96.12 195 LEU A O 1
ATOM 1556 N N . VAL A 1 196 ? 8.623 5.957 -18.398 1.00 95.56 196 VAL A N 1
ATOM 1557 C CA . VAL A 1 196 ? 9.001 4.545 -18.575 1.00 95.56 196 VAL A CA 1
ATOM 1558 C C . VAL A 1 196 ? 8.759 3.738 -17.292 1.00 95.56 196 VAL A C 1
ATOM 1560 O O . VAL A 1 196 ? 8.219 2.635 -17.349 1.00 95.56 196 VAL A O 1
ATOM 1563 N N . TYR A 1 197 ? 9.103 4.290 -16.127 1.00 93.06 197 TYR A N 1
ATOM 1564 C CA . TYR A 1 197 ? 8.845 3.658 -14.832 1.00 93.06 197 TYR A CA 1
ATOM 1565 C C . TYR A 1 197 ? 7.344 3.417 -14.613 1.00 93.06 197 TYR A C 1
ATOM 1567 O O . TYR A 1 197 ? 6.932 2.302 -14.290 1.00 93.06 197 TYR A O 1
ATOM 1575 N N . MET A 1 198 ? 6.509 4.431 -14.868 1.00 93.31 198 MET A N 1
ATOM 1576 C CA . MET A 1 198 ? 5.049 4.304 -14.792 1.00 93.31 198 MET A CA 1
ATOM 1577 C C . MET A 1 198 ? 4.511 3.265 -15.783 1.00 93.31 198 MET A C 1
ATOM 1579 O O . MET A 1 198 ? 3.614 2.498 -15.437 1.00 93.31 198 MET A O 1
ATOM 1583 N N . PHE A 1 199 ? 5.084 3.185 -16.985 1.00 94.56 199 PHE A N 1
ATOM 1584 C CA . PHE A 1 199 ? 4.718 2.185 -17.986 1.00 94.56 199 PHE A CA 1
ATOM 1585 C C . PHE A 1 199 ? 5.019 0.748 -17.528 1.00 94.56 199 PHE A C 1
ATOM 1587 O O . PHE A 1 199 ? 4.197 -0.146 -17.730 1.00 94.56 199 PHE A O 1
ATOM 1594 N N . PHE A 1 200 ? 6.139 0.506 -16.842 1.00 92.81 200 PHE A N 1
ATOM 1595 C CA . PHE A 1 200 ? 6.410 -0.816 -16.266 1.00 92.81 200 PHE A CA 1
ATOM 1596 C C . PHE A 1 200 ? 5.422 -1.193 -15.160 1.00 92.81 200 PHE A C 1
ATOM 1598 O O . PHE A 1 200 ? 5.009 -2.351 -15.089 1.00 92.81 200 PHE A O 1
ATOM 1605 N N . PHE A 1 201 ? 5.008 -0.236 -14.325 1.00 89.31 201 PHE A N 1
ATOM 1606 C CA . PHE A 1 201 ? 3.954 -0.467 -13.332 1.00 89.31 201 PHE A CA 1
ATOM 1607 C C . PHE A 1 201 ? 2.589 -0.706 -13.977 1.00 89.31 201 PHE A C 1
ATOM 1609 O O . PHE A 1 201 ? 1.841 -1.559 -13.507 1.00 89.31 201 PHE A O 1
ATOM 1616 N N . TYR A 1 202 ? 2.286 -0.018 -15.077 1.00 92.38 202 TYR A N 1
ATOM 1617 C CA . TYR A 1 202 ? 1.086 -0.278 -15.865 1.00 92.38 202 TYR A CA 1
ATOM 1618 C C . TYR A 1 202 ? 1.062 -1.726 -16.380 1.00 92.38 202 TYR A C 1
ATOM 1620 O O . TYR A 1 202 ? 0.098 -2.442 -16.121 1.00 92.38 202 TYR A O 1
ATOM 1628 N N . ILE A 1 203 ? 2.151 -2.202 -17.000 1.00 91.31 203 ILE A N 1
ATOM 1629 C CA . ILE A 1 203 ? 2.271 -3.604 -17.438 1.00 91.31 203 ILE A CA 1
ATOM 1630 C C . ILE A 1 203 ? 2.142 -4.570 -16.251 1.00 91.31 203 ILE A C 1
ATOM 1632 O O . ILE A 1 203 ? 1.441 -5.574 -16.347 1.00 91.31 203 ILE A O 1
ATOM 1636 N N . HIS A 1 204 ? 2.804 -4.277 -15.129 1.00 88.56 204 HIS A N 1
ATOM 1637 C CA . HIS A 1 204 ? 2.752 -5.107 -13.926 1.00 88.56 204 HIS A CA 1
ATOM 1638 C C . HIS A 1 204 ? 1.316 -5.301 -13.415 1.00 88.56 204 HIS A C 1
ATOM 1640 O O . HIS A 1 204 ? 0.904 -6.438 -13.182 1.00 88.56 204 HIS A O 1
ATOM 1646 N N . LEU A 1 205 ? 0.554 -4.211 -13.275 1.00 89.00 205 LEU A N 1
ATOM 1647 C CA . LEU A 1 205 ? -0.823 -4.255 -12.778 1.00 89.00 205 LEU A CA 1
ATOM 1648 C C . LEU A 1 205 ? -1.794 -4.876 -13.796 1.00 89.00 205 LEU A C 1
ATOM 1650 O O . LEU A 1 205 ? -2.733 -5.552 -13.390 1.00 89.00 205 LEU A O 1
ATOM 1654 N N . GLU A 1 206 ? -1.552 -4.705 -15.098 1.00 88.94 206 GLU A N 1
ATOM 1655 C CA . GLU A 1 206 ? -2.372 -5.312 -16.157 1.00 88.94 206 GLU A CA 1
ATOM 1656 C C . GLU A 1 206 ? -2.161 -6.836 -16.253 1.00 88.94 206 GLU A C 1
ATOM 1658 O O . GLU A 1 206 ? -3.101 -7.601 -16.480 1.00 88.94 206 GLU A O 1
ATOM 1663 N N . ILE A 1 207 ? -0.924 -7.312 -16.054 1.00 88.94 207 ILE A N 1
ATOM 1664 C CA . ILE A 1 207 ? -0.615 -8.750 -16.054 1.00 88.94 207 ILE A CA 1
ATOM 1665 C C . ILE A 1 207 ? -1.179 -9.435 -14.803 1.00 88.94 207 ILE A C 1
ATOM 1667 O O . ILE A 1 207 ? -1.713 -10.542 -14.910 1.00 88.94 207 ILE A O 1
ATOM 1671 N N . LEU A 1 208 ? -1.052 -8.811 -13.626 1.00 87.12 208 LEU A N 1
ATOM 1672 C CA . LEU A 1 208 ? -1.482 -9.372 -12.341 1.00 87.12 208 LEU A CA 1
ATOM 1673 C C . LEU A 1 208 ? -2.958 -9.076 -12.052 1.00 87.12 208 LEU A C 1
ATOM 1675 O O . LEU A 1 208 ? -3.297 -8.346 -11.124 1.00 87.12 208 LEU A O 1
ATOM 1679 N N . ASN A 1 209 ? -3.839 -9.670 -12.852 1.00 87.44 209 ASN A N 1
ATOM 1680 C CA . ASN A 1 209 ? -5.272 -9.395 -12.810 1.00 87.44 209 ASN A CA 1
ATOM 1681 C C . ASN A 1 209 ? -6.104 -10.368 -11.952 1.00 87.44 209 ASN A C 1
ATOM 1683 O O . ASN A 1 209 ? -7.330 -10.274 -11.968 1.00 87.44 209 ASN A O 1
ATOM 1687 N N . ARG A 1 210 ? -5.483 -11.302 -11.217 1.00 85.62 210 ARG A N 1
ATOM 1688 C CA . ARG A 1 210 ? -6.172 -12.242 -10.310 1.00 85.62 210 ARG A CA 1
ATOM 1689 C C . ARG A 1 210 ? -5.806 -11.999 -8.850 1.00 85.62 210 ARG A C 1
ATOM 1691 O O . ARG A 1 210 ? -4.683 -11.596 -8.561 1.00 85.62 210 ARG A O 1
ATOM 1698 N N . SER A 1 211 ? -6.723 -12.310 -7.935 1.00 84.94 211 SER A N 1
ATOM 1699 C CA . SER A 1 211 ? -6.473 -12.260 -6.486 1.00 84.94 211 SER A CA 1
ATOM 1700 C C . SER A 1 211 ? -5.307 -13.161 -6.065 1.00 84.94 211 SER A C 1
ATOM 1702 O O . SER A 1 211 ? -5.043 -14.199 -6.675 1.00 84.94 211 SER A O 1
ATOM 1704 N N . GLY A 1 212 ? -4.626 -12.777 -4.990 1.00 83.50 212 GLY A N 1
ATOM 1705 C CA . GLY A 1 212 ? -3.544 -13.542 -4.375 1.00 83.50 212 GLY A CA 1
ATOM 1706 C C . GLY A 1 212 ? -3.177 -12.946 -3.019 1.00 83.50 212 GLY A C 1
ATOM 1707 O O . GLY A 1 212 ? -3.640 -11.866 -2.683 1.00 83.50 212 GLY A O 1
ATOM 1708 N N . ASN A 1 213 ? -2.332 -13.620 -2.236 1.00 75.00 213 ASN A N 1
ATOM 1709 C CA . ASN A 1 213 ? -2.125 -13.331 -0.804 1.00 75.00 213 ASN A CA 1
ATOM 1710 C C . ASN A 1 213 ? -1.698 -11.886 -0.451 1.00 75.00 213 ASN A C 1
ATOM 1712 O O . ASN A 1 213 ? -1.724 -11.521 0.723 1.00 75.00 213 ASN A O 1
ATOM 1716 N N . GLY A 1 214 ? -1.254 -11.088 -1.429 1.00 74.38 214 GLY A N 1
ATOM 1717 C CA . GLY A 1 214 ? -0.832 -9.696 -1.245 1.00 74.38 214 GLY A CA 1
ATOM 1718 C C . GLY A 1 214 ? -1.903 -8.639 -1.537 1.00 74.38 214 GLY A C 1
ATOM 1719 O O . GLY A 1 214 ? -1.633 -7.454 -1.358 1.00 74.38 214 GLY A O 1
ATOM 1720 N N . ASP A 1 215 ? -3.096 -9.022 -1.990 1.00 79.69 215 ASP A N 1
ATOM 1721 C CA . ASP A 1 215 ? -4.177 -8.081 -2.314 1.00 79.69 215 ASP A CA 1
ATOM 1722 C C . ASP A 1 215 ? -4.736 -7.346 -1.080 1.00 79.69 215 ASP A C 1
ATOM 1724 O O . ASP A 1 215 ? -5.104 -6.172 -1.177 1.00 79.69 215 ASP A O 1
ATOM 1728 N N . GLY A 1 216 ? -4.712 -7.989 0.093 1.00 73.88 216 GLY A N 1
ATOM 1729 C CA . GLY A 1 216 ? -5.181 -7.465 1.380 1.00 73.88 216 GLY A CA 1
ATOM 1730 C C . GLY A 1 216 ? -4.609 -6.095 1.757 1.00 73.88 216 GLY A C 1
ATOM 1731 O O . GLY A 1 216 ? -5.318 -5.272 2.338 1.00 73.88 216 GLY A O 1
ATOM 1732 N N . PHE A 1 217 ? -3.371 -5.807 1.341 1.00 74.19 217 PHE A N 1
ATOM 1733 C CA . PHE A 1 217 ? -2.670 -4.544 1.608 1.00 74.19 217 PHE A CA 1
ATOM 1734 C C . PHE A 1 217 ? -3.152 -3.357 0.762 1.00 74.19 217 PHE A C 1
ATOM 1736 O O . PHE A 1 217 ? -2.823 -2.211 1.074 1.00 74.19 217 PHE A O 1
ATOM 1743 N N . TYR A 1 218 ? -3.913 -3.613 -0.304 1.00 79.00 218 TYR A N 1
ATOM 1744 C CA . TYR A 1 218 ? -4.432 -2.585 -1.204 1.00 79.00 218 TYR A CA 1
ATOM 1745 C C . TYR A 1 218 ? -5.851 -2.154 -0.820 1.00 79.00 218 TYR A C 1
ATOM 1747 O O . TYR A 1 218 ? -6.551 -2.818 -0.050 1.00 79.00 218 TYR A O 1
ATOM 1755 N N . SER A 1 219 ? -6.288 -1.016 -1.362 1.00 79.19 219 SER A N 1
ATOM 1756 C CA . SER A 1 219 ? -7.639 -0.502 -1.138 1.00 79.19 219 SER A CA 1
ATOM 1757 C C . SER A 1 219 ? -8.703 -1.453 -1.691 1.00 79.19 219 SER A C 1
ATOM 1759 O O . SER A 1 219 ? -8.493 -2.129 -2.701 1.00 79.19 219 SER A O 1
ATOM 1761 N N . SER A 1 220 ? -9.882 -1.460 -1.069 1.00 77.81 220 SER A N 1
ATOM 1762 C CA . SER A 1 220 ? -11.027 -2.275 -1.498 1.00 77.81 220 SER A CA 1
ATOM 1763 C C . SER A 1 220 ? -11.406 -2.011 -2.964 1.00 77.81 220 SER A C 1
ATOM 1765 O O . SER A 1 220 ? -11.713 -2.937 -3.710 1.00 77.81 220 SER A O 1
ATOM 1767 N N . ALA A 1 221 ? -11.291 -0.756 -3.415 1.00 78.38 221 ALA A N 1
ATOM 1768 C CA . ALA A 1 221 ? -11.541 -0.358 -4.802 1.00 78.38 221 ALA A CA 1
ATOM 1769 C C . ALA A 1 221 ? -10.525 -0.925 -5.814 1.00 78.38 221 ALA A C 1
ATOM 1771 O O . ALA A 1 221 ? -10.842 -1.066 -6.993 1.00 78.38 221 ALA A O 1
ATOM 1772 N N . PHE A 1 222 ? -9.292 -1.218 -5.387 1.00 83.38 222 PHE A N 1
ATOM 1773 C CA . PHE A 1 222 ? -8.325 -1.933 -6.219 1.00 83.38 222 PHE A CA 1
ATOM 1774 C C . PHE A 1 222 ? -8.613 -3.437 -6.210 1.00 83.38 222 PHE A C 1
ATOM 1776 O O . PHE A 1 222 ? -8.642 -4.061 -7.268 1.00 83.38 222 PHE A O 1
ATOM 1783 N N . GLN A 1 223 ? -8.894 -4.004 -5.032 1.00 81.69 223 GLN A N 1
ATOM 1784 C CA . GLN A 1 223 ? -9.204 -5.427 -4.878 1.00 81.69 223 GLN A CA 1
ATOM 1785 C C . GLN A 1 223 ? -10.421 -5.869 -5.700 1.00 81.69 223 GLN A C 1
ATOM 1787 O O . GLN A 1 223 ? -10.398 -6.952 -6.277 1.00 81.69 223 GLN A O 1
ATOM 1792 N N . SER A 1 224 ? -11.453 -5.028 -5.821 1.00 80.19 224 SER A N 1
ATOM 1793 C CA . SER A 1 224 ? -12.649 -5.336 -6.620 1.00 80.19 224 SER A CA 1
ATOM 1794 C C . SER A 1 224 ? -12.380 -5.474 -8.124 1.00 80.19 224 SER A C 1
ATOM 1796 O O . SER A 1 224 ? -13.200 -6.047 -8.840 1.00 80.19 224 SER A O 1
ATOM 1798 N N . LYS A 1 225 ? -11.229 -4.995 -8.620 1.00 83.94 225 LYS A N 1
ATOM 1799 C CA . LYS A 1 225 ? -10.800 -5.181 -10.017 1.00 83.94 225 LYS A CA 1
ATOM 1800 C C . LYS A 1 225 ? -10.100 -6.523 -10.259 1.00 83.94 225 LYS A C 1
ATOM 1802 O O . LYS A 1 225 ? -9.959 -6.916 -11.415 1.00 83.94 225 LYS A O 1
ATOM 1807 N N . LEU A 1 226 ? -9.657 -7.216 -9.206 1.00 85.12 226 LEU A N 1
ATOM 1808 C CA . LEU A 1 226 ? -8.922 -8.477 -9.310 1.00 85.12 226 LEU A CA 1
ATOM 1809 C C . LEU A 1 226 ? -9.884 -9.662 -9.448 1.00 85.12 226 LEU A C 1
ATOM 1811 O O . LEU A 1 226 ? -10.714 -9.912 -8.579 1.00 85.12 226 LEU A O 1
ATOM 1815 N N . ILE A 1 227 ? -9.734 -10.439 -10.520 1.00 84.25 227 ILE A N 1
ATOM 1816 C CA . ILE A 1 227 ? -10.547 -11.628 -10.793 1.00 84.25 227 ILE A CA 1
ATOM 1817 C C . ILE A 1 227 ? -10.326 -12.668 -9.686 1.00 84.25 227 ILE A C 1
ATOM 1819 O O . ILE A 1 227 ? -9.188 -13.030 -9.375 1.00 84.25 227 ILE A O 1
ATOM 1823 N N . GLY A 1 228 ? -11.417 -13.181 -9.117 1.00 78.62 228 GLY A N 1
ATOM 1824 C CA . GLY A 1 228 ? -11.382 -14.172 -8.037 1.00 78.62 228 GLY A CA 1
ATOM 1825 C C . GLY A 1 228 ? -11.308 -13.578 -6.627 1.00 78.62 228 GLY A C 1
ATOM 1826 O O . GLY A 1 228 ? -11.277 -14.341 -5.666 1.00 78.62 228 GLY A O 1
ATOM 1827 N N . ASN A 1 229 ? -11.301 -12.248 -6.482 1.00 81.31 229 ASN A N 1
ATOM 1828 C CA . ASN A 1 229 ? -11.540 -11.615 -5.185 1.00 81.31 229 ASN A CA 1
ATOM 1829 C C . ASN A 1 229 ? -13.026 -11.748 -4.805 1.00 81.31 229 ASN A C 1
ATOM 1831 O O . ASN A 1 229 ? -13.882 -11.713 -5.686 1.00 81.31 229 ASN A O 1
ATOM 1835 N N . SER A 1 230 ? -13.359 -11.822 -3.511 1.00 70.75 230 SER A N 1
ATOM 1836 C CA . SER A 1 230 ? -14.768 -11.854 -3.073 1.00 70.75 230 SER A CA 1
ATOM 1837 C C . SER A 1 230 ? -15.550 -10.592 -3.454 1.00 70.75 230 SER A C 1
ATOM 1839 O O . SER A 1 230 ? -16.762 -10.651 -3.593 1.00 70.75 230 SER A O 1
ATOM 1841 N N . LEU A 1 231 ? -14.858 -9.469 -3.680 1.00 73.31 231 LEU A N 1
ATOM 1842 C CA . LEU A 1 231 ? -15.447 -8.203 -4.131 1.00 73.31 231 LEU A CA 1
ATOM 1843 C C . LEU A 1 231 ? -15.574 -8.107 -5.658 1.00 73.31 231 LEU A C 1
ATOM 1845 O O . LEU A 1 231 ? -16.119 -7.127 -6.171 1.00 73.31 231 LEU A O 1
ATOM 1849 N N . TYR A 1 232 ? -15.030 -9.073 -6.402 1.00 71.25 232 TYR A N 1
ATOM 1850 C CA . TYR A 1 232 ? -15.048 -9.051 -7.858 1.00 71.25 232 TYR A CA 1
ATOM 1851 C C . TYR A 1 232 ? -16.462 -9.308 -8.370 1.00 71.25 232 TYR A C 1
ATOM 1853 O O . TYR A 1 232 ? -16.991 -10.408 -8.227 1.00 71.25 232 TYR A O 1
ATOM 1861 N N . ASN A 1 233 ? -17.061 -8.293 -8.995 1.00 63.62 233 ASN A N 1
ATOM 1862 C CA . ASN A 1 233 ? -18.427 -8.352 -9.522 1.00 63.62 233 ASN A CA 1
ATOM 1863 C C . ASN A 1 233 ? -19.488 -8.728 -8.462 1.00 63.62 233 ASN A C 1
ATOM 1865 O O . ASN A 1 233 ? -20.541 -9.272 -8.794 1.00 63.62 233 ASN A O 1
ATOM 1869 N N . ALA A 1 234 ? -19.202 -8.462 -7.183 1.00 65.69 234 ALA A N 1
ATOM 1870 C CA . ALA A 1 234 ? -20.103 -8.781 -6.088 1.00 65.69 234 ALA A CA 1
ATOM 1871 C C . ALA A 1 234 ? -21.302 -7.824 -6.087 1.00 65.69 234 ALA A C 1
ATOM 1873 O O . ALA A 1 234 ? -21.150 -6.605 -5.969 1.00 65.69 234 ALA A O 1
ATOM 1874 N N . SER A 1 235 ? -22.510 -8.376 -6.194 1.00 65.75 235 SER A N 1
ATOM 1875 C CA . SER A 1 235 ? -23.750 -7.638 -5.965 1.00 65.75 235 SER A CA 1
ATOM 1876 C C . SER A 1 235 ? -24.002 -7.542 -4.461 1.00 65.75 235 SER A C 1
ATOM 1878 O O . SER A 1 235 ? -24.767 -8.325 -3.901 1.00 65.75 235 SER A O 1
ATOM 1880 N N . MET A 1 236 ? -23.320 -6.613 -3.797 1.00 76.00 236 MET A N 1
ATOM 1881 C CA . MET A 1 236 ? -23.538 -6.347 -2.374 1.00 76.00 236 MET A CA 1
ATOM 1882 C C . MET A 1 236 ? -24.616 -5.267 -2.202 1.00 76.00 236 MET A C 1
ATOM 1884 O O . MET A 1 236 ? -24.675 -4.331 -3.010 1.00 76.00 236 MET A O 1
ATOM 1888 N N . PRO A 1 237 ? -25.471 -5.346 -1.167 1.00 82.25 237 PRO A N 1
ATOM 1889 C CA . PRO A 1 237 ? -26.363 -4.258 -0.804 1.00 82.25 237 PRO A CA 1
ATOM 1890 C C . PRO A 1 237 ? -25.570 -2.965 -0.614 1.00 82.25 237 PRO A C 1
ATOM 1892 O O . PRO A 1 237 ? -24.630 -2.896 0.176 1.00 82.25 237 PRO A O 1
ATOM 1895 N N . ARG A 1 238 ? -25.966 -1.923 -1.350 1.00 84.56 238 ARG A N 1
ATOM 1896 C CA . ARG A 1 238 ? -25.275 -0.629 -1.335 1.00 84.56 238 ARG A CA 1
ATOM 1897 C C . ARG A 1 238 ? -25.310 0.041 0.036 1.00 84.56 238 ARG A C 1
ATOM 1899 O O . ARG A 1 238 ? -24.360 0.726 0.391 1.00 84.56 238 ARG A O 1
ATOM 1906 N N . TYR A 1 239 ? -26.416 -0.109 0.759 1.00 90.50 239 TYR A N 1
ATOM 1907 C CA . TYR A 1 239 ? -26.646 0.541 2.044 1.00 90.50 239 TYR A CA 1
ATOM 1908 C C . TYR A 1 239 ? -26.495 -0.455 3.189 1.00 90.50 239 TYR A C 1
ATOM 1910 O O . TYR A 1 239 ? -26.982 -1.584 3.102 1.00 90.50 239 TYR A O 1
ATOM 1918 N N . VAL A 1 240 ? -25.857 -0.019 4.272 1.00 92.31 240 VAL A N 1
ATOM 1919 C CA . VAL A 1 240 ? -25.702 -0.826 5.487 1.00 92.31 240 VAL A CA 1
ATOM 1920 C C . VAL A 1 240 ? -26.971 -0.712 6.327 1.00 92.31 240 VAL A C 1
ATOM 1922 O O . VAL A 1 240 ? -27.401 0.393 6.653 1.00 92.31 240 VAL A O 1
ATOM 1925 N N . ALA A 1 241 ? -27.577 -1.846 6.673 1.00 92.25 241 ALA A N 1
ATOM 1926 C CA . ALA A 1 241 ? -28.782 -1.915 7.499 1.00 92.25 241 ALA A CA 1
ATOM 1927 C C . ALA A 1 241 ? -28.466 -2.390 8.924 1.00 92.25 241 ALA A C 1
ATOM 1929 O O . ALA A 1 241 ? -27.458 -3.062 9.158 1.00 92.25 241 ALA A O 1
ATOM 1930 N N . TYR A 1 242 ? -29.344 -2.085 9.878 1.00 91.88 242 TYR A N 1
ATOM 1931 C CA . TYR A 1 242 ? -29.301 -2.741 11.186 1.00 91.88 242 TYR A CA 1
ATOM 1932 C C . TYR A 1 242 ? -29.615 -4.233 11.031 1.00 91.88 242 TYR A C 1
ATOM 1934 O O . TYR A 1 242 ? -30.544 -4.613 10.329 1.00 91.88 242 TYR A O 1
ATOM 1942 N N . GLY A 1 243 ? -28.821 -5.082 11.678 1.00 90.25 243 GLY A N 1
ATOM 1943 C CA . GLY A 1 243 ? -28.849 -6.539 11.544 1.00 90.25 243 GLY A CA 1
ATOM 1944 C C . GLY A 1 243 ? -27.893 -7.091 10.484 1.00 90.25 243 GLY A C 1
ATOM 1945 O O . GLY A 1 243 ? -27.648 -8.296 10.482 1.00 90.25 243 GLY A O 1
ATOM 1946 N N . ALA A 1 244 ? -27.315 -6.234 9.634 1.00 92.00 244 ALA A N 1
ATOM 1947 C CA . ALA A 1 244 ? -26.355 -6.655 8.618 1.00 92.00 244 ALA A CA 1
ATOM 1948 C C . ALA A 1 244 ? -25.048 -7.160 9.236 1.00 92.00 244 ALA A C 1
ATOM 1950 O O . ALA A 1 244 ? -24.565 -6.629 10.244 1.00 92.00 244 ALA A O 1
ATOM 1951 N N . VAL A 1 245 ? -24.476 -8.176 8.600 1.00 94.25 245 VAL A N 1
ATOM 1952 C CA . VAL A 1 245 ? -23.137 -8.686 8.870 1.00 94.25 245 VAL A CA 1
ATOM 1953 C C . VAL A 1 245 ? -22.178 -7.990 7.917 1.00 94.25 245 VAL A C 1
ATOM 1955 O O . VAL A 1 245 ? -22.312 -8.071 6.702 1.00 94.25 245 VAL A O 1
ATOM 1958 N N . VAL A 1 246 ? -21.216 -7.269 8.474 1.00 95.00 246 VAL A N 1
ATOM 1959 C CA . VAL A 1 246 ? -20.281 -6.431 7.734 1.00 95.00 246 VAL A CA 1
ATOM 1960 C C . VAL A 1 246 ? -18.843 -6.803 8.051 1.00 95.00 246 VAL A C 1
ATOM 1962 O O . VAL A 1 246 ? -18.528 -7.271 9.147 1.00 95.00 246 VAL A O 1
ATOM 1965 N N . THR A 1 247 ? -17.946 -6.525 7.111 1.00 94.44 247 THR A N 1
ATOM 1966 C CA . THR A 1 247 ? -16.510 -6.458 7.396 1.00 94.44 247 THR A CA 1
ATOM 1967 C C . THR A 1 247 ? -16.061 -5.005 7.355 1.00 94.44 247 THR A C 1
ATOM 1969 O O . THR A 1 247 ? -16.425 -4.240 6.460 1.00 94.44 247 THR A O 1
ATOM 1972 N N . ILE A 1 248 ? -15.289 -4.597 8.359 1.00 95.44 248 ILE A N 1
ATOM 1973 C CA . ILE A 1 248 ? -14.868 -3.205 8.534 1.00 95.44 248 ILE A CA 1
ATOM 1974 C C . ILE A 1 248 ? -13.360 -3.149 8.321 1.00 95.44 248 ILE A C 1
ATOM 1976 O O . ILE A 1 248 ? -12.610 -3.809 9.039 1.00 95.44 248 ILE A O 1
ATOM 1980 N N . LYS A 1 249 ? -12.907 -2.368 7.342 1.00 92.56 249 LYS A N 1
ATOM 1981 C CA . LYS A 1 249 ? -11.493 -2.219 6.994 1.00 92.56 249 LYS A CA 1
ATOM 1982 C C . LYS A 1 249 ? -10.997 -0.824 7.345 1.00 92.56 249 LYS A C 1
ATOM 1984 O O . LYS A 1 249 ? -11.732 0.154 7.247 1.00 92.56 249 LYS A O 1
ATOM 1989 N N . ASN A 1 250 ? -9.758 -0.725 7.815 1.00 93.12 250 ASN A N 1
ATOM 1990 C CA . ASN A 1 250 ? -9.147 0.568 8.093 1.00 93.12 250 ASN A CA 1
ATOM 1991 C C . ASN A 1 250 ? -8.609 1.214 6.804 1.00 93.12 250 ASN A C 1
ATOM 1993 O O . ASN A 1 250 ? -7.977 0.543 5.991 1.00 93.12 250 ASN A O 1
ATOM 1997 N N . HIS A 1 251 ? -8.810 2.522 6.639 1.00 85.75 251 HIS A N 1
ATOM 1998 C CA . HIS A 1 251 ? -8.420 3.251 5.426 1.00 85.75 251 HIS A CA 1
ATOM 1999 C C . HIS A 1 251 ? -6.909 3.547 5.338 1.00 85.75 251 HIS A C 1
ATOM 2001 O O . HIS A 1 251 ? -6.399 3.914 4.278 1.00 85.75 251 HIS A O 1
ATOM 2007 N N . LYS A 1 252 ? -6.162 3.409 6.440 1.00 83.62 252 LYS A N 1
ATOM 2008 C CA . LYS A 1 252 ? -4.708 3.613 6.453 1.00 83.62 252 LYS A CA 1
ATOM 2009 C C . LYS A 1 252 ? -4.015 2.648 5.487 1.00 83.62 252 LYS A C 1
ATOM 2011 O O . LYS A 1 252 ? -4.400 1.489 5.367 1.00 83.62 252 LYS A O 1
ATOM 2016 N N . THR A 1 253 ? -2.938 3.093 4.841 1.00 72.69 253 THR A N 1
ATOM 2017 C CA . THR A 1 253 ? -2.092 2.222 4.010 1.00 72.69 253 THR A CA 1
ATOM 2018 C C . THR A 1 253 ? -1.556 1.051 4.837 1.00 72.69 253 THR A C 1
ATOM 2020 O O . THR A 1 253 ? -0.900 1.266 5.856 1.00 72.69 253 THR A O 1
ATOM 2023 N N . GLY A 1 254 ? -1.837 -0.184 4.408 1.00 73.25 254 GLY A N 1
ATOM 2024 C CA . GLY A 1 254 ? -1.518 -1.391 5.182 1.00 73.25 254 GLY A CA 1
ATOM 2025 C C . GLY A 1 254 ? -2.426 -1.623 6.399 1.00 73.25 254 GLY A C 1
ATOM 2026 O O . GLY A 1 254 ? -2.080 -2.420 7.271 1.00 73.25 254 GLY A O 1
ATOM 2027 N N . GLY A 1 255 ? -3.559 -0.923 6.485 1.00 82.06 255 GLY A N 1
ATOM 2028 C CA . GLY A 1 255 ? -4.603 -1.146 7.479 1.00 82.06 255 GLY A CA 1
ATOM 2029 C C . GLY A 1 255 ? -5.318 -2.479 7.253 1.00 82.06 255 GLY A C 1
ATOM 2030 O O . GLY A 1 255 ? -5.619 -2.854 6.118 1.00 82.06 255 GLY A O 1
ATOM 2031 N N . GLY A 1 256 ? -5.562 -3.209 8.341 1.00 90.50 256 GLY A N 1
ATOM 2032 C CA . GLY A 1 256 ? -6.278 -4.483 8.317 1.00 90.50 256 GLY A CA 1
ATOM 2033 C C . GLY A 1 256 ? -7.790 -4.346 8.512 1.00 90.50 256 GLY A C 1
ATOM 2034 O O . GLY A 1 256 ? -8.328 -3.256 8.728 1.00 90.50 256 GLY A O 1
ATOM 2035 N N . TYR A 1 257 ? -8.460 -5.492 8.471 1.00 93.75 257 TYR A N 1
ATOM 2036 C CA . TYR A 1 257 ? -9.839 -5.687 8.901 1.00 93.75 257 TYR A CA 1
ATOM 2037 C C . TYR A 1 257 ? -9.925 -5.666 10.420 1.00 93.75 257 TYR A C 1
ATOM 2039 O O . TYR A 1 257 ? -9.051 -6.221 11.083 1.00 93.75 257 TYR A O 1
ATOM 2047 N N . LEU A 1 258 ? -10.979 -5.066 10.968 1.00 97.25 258 LEU A N 1
ATOM 2048 C CA . LEU A 1 258 ? -11.310 -5.202 12.380 1.00 97.25 258 LEU A CA 1
ATOM 2049 C C . LEU A 1 258 ? -11.553 -6.684 12.687 1.00 97.25 258 LEU A C 1
ATOM 2051 O O . LEU A 1 258 ? -12.435 -7.306 12.096 1.00 97.25 258 LEU A O 1
ATOM 2055 N N . HIS A 1 259 ? -10.765 -7.235 13.600 1.00 97.19 259 HIS A N 1
ATOM 2056 C CA . HIS A 1 259 ? -10.666 -8.669 13.829 1.00 97.19 259 HIS A CA 1
ATOM 2057 C C . HIS A 1 259 ? -10.794 -8.997 15.313 1.00 97.19 259 HIS A C 1
ATOM 2059 O O . HIS A 1 259 ? -10.370 -8.220 16.175 1.00 97.19 259 HIS A O 1
ATOM 2065 N N . SER A 1 260 ? -11.350 -10.167 15.614 1.00 97.62 260 SER A N 1
ATOM 2066 C CA . SER A 1 260 ? -11.336 -10.714 16.964 1.00 97.62 260 SER A CA 1
ATOM 2067 C C . SER A 1 260 ? -11.295 -12.236 16.966 1.00 97.62 260 SER A C 1
ATOM 2069 O O . SER A 1 260 ? -11.798 -12.900 16.075 1.00 97.62 260 SER A O 1
ATOM 2071 N N . HIS A 1 261 ? -10.744 -12.819 18.021 1.00 96.56 261 HIS A N 1
ATOM 2072 C CA . HIS A 1 261 ? -10.637 -14.267 18.198 1.00 96.56 261 HIS A CA 1
ATOM 2073 C C . HIS A 1 261 ? -10.793 -14.614 19.677 1.00 96.56 261 HIS A C 1
ATOM 2075 O O . HIS A 1 261 ? -10.693 -13.739 20.530 1.00 96.56 261 HIS A O 1
ATOM 2081 N N . PHE A 1 262 ? -11.011 -15.884 20.017 1.00 95.50 262 PHE A N 1
ATOM 2082 C CA . PHE A 1 262 ? -11.338 -16.324 21.388 1.00 95.50 262 PHE A CA 1
ATOM 2083 C C . PHE A 1 262 ? -10.246 -16.079 22.456 1.00 95.50 262 PHE A C 1
ATOM 2085 O O . PHE A 1 262 ? -10.473 -16.322 23.641 1.00 95.50 262 PHE A O 1
ATOM 2092 N N . HIS A 1 263 ? -9.058 -15.605 22.075 1.00 96.50 263 HIS A N 1
ATOM 2093 C CA . HIS A 1 263 ? -7.971 -15.327 23.016 1.00 96.50 263 HIS A CA 1
ATOM 2094 C C . HIS A 1 263 ? -8.191 -14.008 23.761 1.00 96.50 263 HIS A C 1
ATOM 2096 O O . HIS A 1 263 ? -8.610 -13.000 23.192 1.00 96.50 263 HIS A O 1
ATOM 2102 N N . LEU A 1 264 ? -7.850 -14.016 25.048 1.00 96.94 264 LEU A N 1
ATOM 2103 C CA . LEU A 1 264 ? -7.939 -12.854 25.928 1.00 96.94 264 LEU A CA 1
ATOM 2104 C C . LEU A 1 264 ? -6.598 -12.117 25.999 1.00 96.94 264 LEU A C 1
ATOM 2106 O O . LEU A 1 264 ? -5.539 -12.717 25.794 1.00 96.94 264 LEU A O 1
ATOM 2110 N N . TYR A 1 265 ? -6.611 -10.827 26.330 1.00 96.12 265 TYR A N 1
ATOM 2111 C CA . TYR A 1 265 ? -5.374 -10.110 26.644 1.00 96.12 265 TYR A CA 1
ATOM 2112 C C . TYR A 1 265 ? -4.658 -10.766 27.843 1.00 96.12 265 TYR A C 1
ATOM 2114 O O . TYR A 1 265 ? -5.306 -11.150 28.826 1.00 96.12 265 TYR A O 1
ATOM 2122 N N . PRO A 1 266 ? -3.323 -10.932 27.781 1.00 95.44 266 PRO A N 1
ATOM 2123 C CA . PRO A 1 266 ? -2.564 -11.549 28.860 1.00 95.44 266 PRO A CA 1
ATOM 2124 C C . PRO A 1 266 ? -2.466 -10.629 30.083 1.00 95.44 266 PRO A C 1
ATOM 2126 O O . PRO A 1 266 ? -2.657 -9.414 30.010 1.00 95.44 266 PRO A O 1
ATOM 2129 N N . LYS A 1 267 ? -2.094 -11.211 31.228 1.00 90.62 267 LYS A N 1
ATOM 2130 C CA . LYS A 1 267 ? -1.860 -10.449 32.460 1.00 90.62 267 LYS A CA 1
ATOM 2131 C C . LYS A 1 267 ? -0.779 -9.384 32.221 1.00 90.62 267 LYS A C 1
ATOM 2133 O O . LYS A 1 267 ? 0.306 -9.703 31.746 1.00 90.62 267 LYS A O 1
ATOM 2138 N N . GLY A 1 268 ? -1.079 -8.134 32.574 1.00 87.25 268 GLY A N 1
ATOM 2139 C CA . GLY A 1 268 ? -0.180 -6.987 32.384 1.00 87.25 268 GLY A CA 1
ATOM 2140 C C . GLY A 1 268 ? -0.382 -6.216 31.072 1.00 87.25 268 GLY A C 1
ATOM 2141 O O . GLY A 1 268 ? 0.233 -5.168 30.896 1.00 87.25 268 GLY A O 1
ATOM 2142 N N . ALA A 1 269 ? -1.265 -6.679 30.181 1.00 90.06 269 ALA A N 1
ATOM 2143 C CA . ALA A 1 269 ? -1.613 -6.002 28.929 1.00 90.06 269 ALA A CA 1
ATOM 2144 C C . ALA A 1 269 ? -3.006 -5.336 28.969 1.00 90.06 269 ALA A C 1
ATOM 2146 O O . ALA A 1 269 ? -3.654 -5.232 27.933 1.00 90.06 269 ALA A O 1
ATOM 2147 N N . GLY A 1 270 ? -3.451 -4.891 30.150 1.00 88.81 270 GLY A N 1
ATOM 2148 C CA . GLY A 1 270 ? -4.790 -4.330 30.384 1.00 88.81 270 GLY A CA 1
ATOM 2149 C C . GLY A 1 270 ? -5.785 -5.371 30.906 1.00 88.81 270 GLY A C 1
ATOM 2150 O O . GLY A 1 270 ? -5.383 -6.376 31.507 1.00 88.81 270 GLY A O 1
ATOM 2151 N N . ALA A 1 271 ? -7.071 -5.127 30.675 1.00 92.06 271 ALA A N 1
ATOM 2152 C CA . ALA A 1 271 ? -8.169 -5.976 31.107 1.00 92.06 271 ALA A CA 1
ATOM 2153 C C . ALA A 1 271 ? -8.086 -7.342 30.439 1.00 92.06 271 ALA A C 1
ATOM 2155 O O . ALA A 1 271 ? -7.832 -7.462 29.240 1.00 92.06 271 ALA A O 1
ATOM 2156 N N . ARG A 1 272 ? -8.370 -8.393 31.212 1.00 94.06 272 ARG A N 1
ATOM 2157 C CA . ARG A 1 272 ? -8.365 -9.786 30.746 1.00 94.06 272 ARG A CA 1
ATOM 2158 C C . ARG A 1 272 ? -9.652 -10.121 29.978 1.00 94.06 272 ARG A C 1
ATOM 2160 O O . ARG A 1 272 ? -10.399 -11.015 30.361 1.00 94.06 272 ARG A O 1
ATOM 2167 N N . GLN A 1 273 ? -9.908 -9.368 28.916 1.00 95.12 273 GLN A N 1
ATOM 2168 C CA . GLN A 1 273 ? -11.054 -9.496 28.014 1.00 95.12 273 GLN A CA 1
ATOM 2169 C C . GLN A 1 273 ? -10.591 -9.924 26.616 1.00 95.12 273 GLN A C 1
ATOM 2171 O O . GLN A 1 273 ? -9.387 -10.050 26.370 1.00 95.12 273 GLN A O 1
ATOM 2176 N N . GLN A 1 274 ? -11.540 -10.196 25.717 1.00 97.00 274 GLN A N 1
ATOM 2177 C CA . GLN A 1 274 ? -11.246 -10.700 24.378 1.00 97.00 274 GLN A CA 1
ATOM 2178 C C . GLN A 1 274 ? -10.426 -9.685 23.574 1.00 97.00 274 GLN A C 1
ATOM 2180 O O . GLN A 1 274 ? -10.681 -8.481 23.632 1.00 97.00 274 GLN A O 1
ATOM 2185 N N . GLN A 1 275 ? -9.427 -10.177 22.840 1.00 97.44 275 GLN A N 1
ATOM 2186 C CA . GLN A 1 275 ? -8.565 -9.335 22.019 1.00 97.44 275 GLN A CA 1
ATOM 2187 C C . GLN A 1 275 ? -9.314 -8.815 20.789 1.00 97.44 275 GLN A C 1
ATOM 2189 O O . GLN A 1 275 ? -9.958 -9.588 20.076 1.00 97.44 275 GLN A O 1
ATOM 2194 N N . ILE A 1 276 ? -9.176 -7.513 20.532 1.00 97.69 276 ILE A N 1
ATOM 2195 C CA . ILE A 1 276 ? -9.569 -6.872 19.274 1.00 97.69 276 ILE A CA 1
ATOM 2196 C C . ILE A 1 276 ? -8.305 -6.355 18.600 1.00 97.69 276 ILE A C 1
ATOM 2198 O O . ILE A 1 276 ? -7.488 -5.658 19.207 1.00 97.69 276 ILE A O 1
ATOM 2202 N N . THR A 1 277 ? -8.130 -6.709 17.339 1.00 96.88 277 THR A N 1
ATOM 2203 C CA . THR A 1 277 ? -6.928 -6.407 16.561 1.00 96.88 277 THR A CA 1
ATOM 2204 C C . THR A 1 277 ? -7.317 -5.970 15.154 1.00 96.88 277 THR A C 1
ATOM 2206 O O . THR A 1 277 ? -8.502 -5.915 14.812 1.00 96.88 277 THR A O 1
ATOM 2209 N N . THR A 1 278 ? -6.326 -5.627 14.325 1.00 95.06 278 THR A N 1
ATOM 2210 C CA . THR A 1 278 ? -6.531 -5.665 12.876 1.00 95.06 278 THR A CA 1
ATOM 2211 C C . THR A 1 278 ? -5.739 -6.784 12.223 1.00 95.06 278 THR A C 1
ATOM 2213 O O . THR A 1 278 ? -4.558 -6.996 12.522 1.00 95.06 278 THR A O 1
ATOM 2216 N N . TYR A 1 279 ? -6.404 -7.488 11.310 1.00 92.56 279 TYR A N 1
ATOM 2217 C CA . TYR A 1 279 ? -5.848 -8.603 10.559 1.00 92.56 279 TYR A CA 1
ATOM 2218 C C . TYR A 1 279 ? -5.849 -8.293 9.061 1.00 92.56 279 TYR A C 1
ATOM 2220 O O . TYR A 1 279 ? -6.789 -7.708 8.537 1.00 92.56 279 TYR A O 1
ATOM 2228 N N . THR A 1 280 ? -4.774 -8.629 8.351 1.00 87.81 280 THR A N 1
ATOM 2229 C CA . THR A 1 280 ? -4.570 -8.207 6.951 1.00 87.81 280 THR A CA 1
ATOM 2230 C C . THR A 1 280 ? -5.250 -9.105 5.924 1.00 87.81 280 THR A C 1
ATOM 2232 O O . THR A 1 280 ? -5.353 -8.723 4.759 1.00 87.81 280 THR A O 1
ATOM 2235 N N . HIS A 1 281 ? -5.707 -10.289 6.330 1.00 83.69 281 HIS A N 1
ATOM 2236 C CA . HIS A 1 281 ? -6.335 -11.264 5.443 1.00 83.69 281 HIS A CA 1
ATOM 2237 C C . HIS A 1 281 ? -7.832 -11.379 5.723 1.00 83.69 281 HIS A C 1
ATOM 2239 O O . HIS A 1 281 ? -8.300 -11.052 6.815 1.00 83.69 281 HIS A O 1
ATOM 2245 N N . LYS A 1 282 ? -8.580 -11.844 4.720 1.00 82.88 282 LYS A N 1
ATOM 2246 C CA . LYS A 1 282 ? -10.007 -12.140 4.861 1.00 82.88 282 LYS A CA 1
ATOM 2247 C C . LYS A 1 282 ? -10.180 -13.409 5.696 1.00 82.88 282 LYS A C 1
ATOM 2249 O O . LYS A 1 282 ? -9.527 -14.411 5.423 1.00 82.88 282 LYS A O 1
ATOM 2254 N N . ASP A 1 283 ? -11.041 -13.332 6.702 1.00 88.5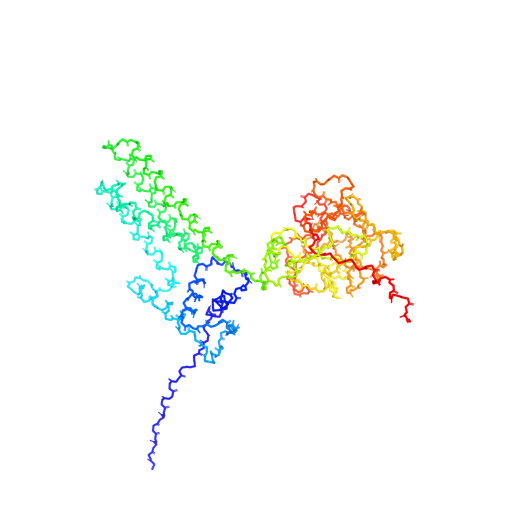0 283 ASP A N 1
ATOM 2255 C CA . ASP A 1 283 ? -11.305 -14.386 7.680 1.00 88.50 283 ASP A CA 1
ATOM 2256 C C . ASP A 1 283 ? -12.752 -14.247 8.186 1.00 88.50 283 ASP A C 1
ATOM 2258 O O . ASP A 1 283 ? -13.294 -13.139 8.221 1.00 88.50 283 ASP A O 1
ATOM 2262 N N . GLU A 1 284 ? -13.371 -15.346 8.612 1.00 91.25 284 GLU A N 1
ATOM 2263 C CA . GLU A 1 284 ? -14.700 -15.336 9.245 1.00 91.25 284 GLU A CA 1
ATOM 2264 C C . GLU A 1 284 ? -14.707 -14.532 10.559 1.00 91.25 284 GLU A C 1
ATOM 2266 O O . GLU A 1 284 ? -15.702 -13.903 10.912 1.00 91.25 284 GLU A O 1
ATOM 2271 N N . ASN A 1 285 ? -13.562 -14.460 11.239 1.00 96.06 285 ASN A N 1
ATOM 2272 C CA . ASN A 1 285 ? -13.309 -13.635 12.424 1.00 96.06 285 ASN A CA 1
ATOM 2273 C C . ASN A 1 285 ? -13.202 -12.123 12.135 1.00 96.06 285 ASN A C 1
ATOM 2275 O O . ASN A 1 285 ? -12.906 -11.324 13.024 1.00 96.06 285 ASN A O 1
ATOM 2279 N N . ASN A 1 286 ? -13.422 -11.706 10.886 1.00 95.50 286 ASN A N 1
ATOM 2280 C CA . ASN A 1 286 ? -13.550 -10.295 10.518 1.00 95.50 286 ASN A CA 1
ATOM 2281 C C . ASN A 1 286 ? -15.019 -9.845 10.431 1.00 95.50 286 ASN A C 1
ATOM 2283 O O . ASN A 1 286 ? -15.276 -8.691 10.077 1.00 95.50 286 ASN A O 1
ATOM 2287 N N . LYS A 1 287 ? -15.983 -10.744 10.680 1.00 95.94 287 LYS A N 1
ATOM 2288 C CA . LYS A 1 287 ? -17.418 -10.476 10.524 1.00 95.94 287 LYS A CA 1
ATOM 2289 C C . LYS A 1 287 ? -18.019 -9.861 11.788 1.00 95.94 287 LYS A C 1
ATOM 2291 O O . LYS A 1 287 ? -17.977 -10.444 12.875 1.00 95.94 287 LYS A O 1
ATOM 2296 N N . TRP A 1 288 ? -18.648 -8.703 11.617 1.00 97.12 288 TRP A N 1
ATOM 2297 C CA . TRP A 1 288 ? -19.303 -7.931 12.671 1.00 97.12 288 TRP A CA 1
ATOM 2298 C C . TRP A 1 288 ? -20.770 -7.704 12.331 1.00 97.12 288 TRP A C 1
ATOM 2300 O O . TRP A 1 288 ? -21.093 -7.284 11.229 1.00 97.12 288 TRP A O 1
ATOM 2310 N N . ARG A 1 289 ? -21.675 -7.938 13.275 1.00 95.06 289 ARG A N 1
ATOM 2311 C CA . ARG A 1 289 ? -23.101 -7.653 13.126 1.00 95.06 289 ARG A CA 1
ATOM 2312 C C . ARG A 1 289 ? -23.411 -6.267 13.677 1.00 95.06 289 ARG A C 1
ATOM 2314 O O . ARG A 1 289 ? -23.112 -5.974 14.836 1.00 95.06 289 ARG A O 1
ATOM 2321 N N . VAL A 1 290 ? -24.038 -5.427 12.857 1.00 94.94 290 VAL A N 1
ATOM 2322 C CA . VAL A 1 290 ? -24.490 -4.090 13.262 1.00 94.94 290 VAL A CA 1
ATOM 2323 C C . VAL A 1 290 ? -25.793 -4.226 14.043 1.00 94.94 290 VAL A C 1
ATOM 2325 O O . VAL A 1 290 ? -26.807 -4.639 13.491 1.00 94.94 290 VAL A O 1
ATOM 2328 N N . LYS A 1 291 ? -25.792 -3.878 15.327 1.00 92.50 291 LYS A N 1
ATOM 2329 C CA . LYS A 1 291 ? -26.974 -3.907 16.198 1.00 92.50 291 LYS A CA 1
ATOM 2330 C C . LYS A 1 291 ? -27.381 -2.500 16.618 1.00 92.50 291 LYS A C 1
ATOM 2332 O O . LYS A 1 291 ? -26.552 -1.588 16.693 1.00 92.50 291 LYS A O 1
ATOM 2337 N N . TYR A 1 292 ? -28.661 -2.333 16.936 1.00 92.00 292 TYR A N 1
ATOM 2338 C CA . TYR A 1 292 ? -29.114 -1.139 17.640 1.00 92.00 292 TYR A CA 1
ATOM 2339 C C . TYR A 1 292 ? -28.487 -1.078 19.036 1.00 92.00 292 TYR A C 1
ATOM 2341 O O . TYR A 1 292 ? -28.169 -2.097 19.650 1.00 92.00 292 TYR A O 1
ATOM 2349 N N . TYR A 1 293 ? -28.327 0.135 19.558 1.00 90.12 293 TYR A N 1
ATOM 2350 C CA . TYR A 1 293 ? -27.794 0.332 20.905 1.00 90.12 293 TYR A CA 1
ATOM 2351 C C . TYR A 1 293 ? -28.822 0.039 22.015 1.00 90.12 293 TYR A C 1
ATOM 2353 O O . TYR A 1 293 ? -28.425 -0.247 23.142 1.00 90.12 293 TYR A O 1
ATOM 2361 N N . ASN A 1 294 ? -30.126 0.125 21.712 1.00 87.62 294 ASN A N 1
ATOM 2362 C CA . ASN A 1 294 ? -31.221 0.126 22.693 1.00 87.62 294 ASN A CA 1
ATOM 2363 C C . ASN A 1 294 ? -32.350 -0.886 22.444 1.00 87.62 294 ASN A C 1
ATOM 2365 O O . ASN A 1 294 ? -33.258 -0.967 23.268 1.00 87.62 294 ASN A O 1
ATOM 2369 N N . LYS A 1 295 ? -32.342 -1.610 21.325 1.00 85.44 295 LYS A N 1
ATOM 2370 C CA . LYS A 1 295 ? -33.370 -2.603 20.994 1.00 85.44 295 LYS A CA 1
ATOM 2371 C C . LYS A 1 295 ? -32.769 -3.771 20.224 1.00 85.44 295 LYS A C 1
ATOM 2373 O O . LYS A 1 295 ? -31.681 -3.650 19.667 1.00 85.44 295 LYS A O 1
ATOM 2378 N N . ASP A 1 296 ? -33.483 -4.882 20.168 1.00 79.38 296 ASP A N 1
ATOM 2379 C CA . ASP A 1 296 ? -33.125 -5.985 19.283 1.00 79.38 296 ASP A CA 1
ATOM 2380 C C . ASP A 1 296 ? -33.711 -5.774 17.882 1.00 79.38 296 ASP A C 1
ATOM 2382 O O . ASP A 1 296 ? -34.649 -5.000 17.683 1.00 79.38 296 ASP A O 1
ATOM 2386 N N . VAL A 1 297 ? -33.104 -6.427 16.889 1.00 72.38 297 VAL A N 1
ATOM 2387 C CA . VAL A 1 297 ? -33.592 -6.420 15.504 1.00 72.38 297 VAL A CA 1
ATOM 2388 C C . VAL A 1 297 ? -34.657 -7.504 15.385 1.00 72.38 297 VAL A C 1
ATOM 2390 O O . VAL A 1 297 ? -34.337 -8.682 15.543 1.00 72.38 297 VAL A O 1
ATOM 2393 N N . ASN A 1 298 ? -35.902 -7.113 15.115 1.00 73.62 298 ASN A N 1
ATOM 2394 C CA . ASN A 1 298 ? -36.994 -8.050 14.875 1.00 73.62 298 ASN A CA 1
ATOM 2395 C C . ASN A 1 298 ? -37.128 -8.321 13.360 1.00 73.62 298 ASN A C 1
ATOM 2397 O O . ASN A 1 298 ? -37.165 -7.357 12.596 1.00 73.62 298 ASN A O 1
ATOM 2401 N N . PRO A 1 299 ? -37.198 -9.585 12.896 1.00 68.88 299 PRO A N 1
ATOM 2402 C CA . PRO A 1 299 ? -37.389 -9.928 11.478 1.00 68.88 299 PRO A CA 1
ATOM 2403 C C . PRO A 1 299 ? -38.588 -9.262 10.800 1.00 68.88 299 PRO A C 1
ATOM 2405 O O . PRO A 1 299 ? -38.540 -9.018 9.594 1.00 68.88 299 PRO A O 1
ATOM 2408 N N . ASP A 1 300 ? -39.652 -9.009 11.562 1.00 70.38 300 ASP A N 1
ATOM 2409 C CA . ASP A 1 300 ? -40.906 -8.451 11.050 1.00 70.38 300 ASP A CA 1
ATOM 2410 C C . ASP A 1 300 ? -40.868 -6.921 10.892 1.00 70.38 300 ASP A C 1
ATOM 2412 O O . ASP A 1 300 ? -41.752 -6.344 10.256 1.00 70.38 300 ASP A O 1
ATOM 2416 N N . ASP A 1 301 ? -39.849 -6.256 11.448 1.00 74.88 301 ASP A N 1
ATOM 2417 C CA . ASP A 1 301 ? -39.692 -4.808 11.336 1.00 74.88 301 ASP A CA 1
ATOM 2418 C C . ASP A 1 301 ? -39.221 -4.409 9.924 1.00 74.88 301 ASP A C 1
ATOM 2420 O O . ASP A 1 301 ? -38.514 -5.140 9.221 1.00 74.88 301 ASP A O 1
ATOM 2424 N N . GLU A 1 302 ? -39.578 -3.194 9.497 1.00 79.62 302 GLU A N 1
ATOM 2425 C CA . GLU A 1 302 ? -39.026 -2.631 8.266 1.00 79.62 302 GLU A CA 1
ATOM 2426 C C . GLU A 1 302 ? -37.498 -2.500 8.349 1.00 79.62 302 GLU A C 1
ATOM 2428 O O . GLU A 1 302 ? -36.921 -2.178 9.389 1.00 79.62 302 GLU A O 1
ATOM 2433 N N . VAL A 1 303 ? -36.832 -2.726 7.212 1.00 84.75 303 VAL A N 1
ATOM 2434 C CA . VAL A 1 303 ? -35.369 -2.664 7.121 1.00 84.75 303 VAL A CA 1
ATOM 2435 C C . VAL A 1 303 ? -34.912 -1.227 7.328 1.00 84.75 303 VAL A C 1
ATOM 2437 O O . VAL A 1 303 ? -35.071 -0.375 6.451 1.00 84.75 303 VAL A O 1
ATOM 2440 N N . ASP A 1 304 ? -34.306 -0.980 8.479 1.00 89.31 304 ASP A N 1
ATOM 2441 C CA . ASP A 1 304 ? -33.775 0.323 8.842 1.00 89.31 304 ASP A CA 1
ATOM 2442 C C . ASP A 1 304 ? -32.312 0.459 8.411 1.00 89.31 304 ASP A C 1
ATOM 2444 O O . ASP A 1 304 ? -31.464 -0.399 8.677 1.00 89.31 304 ASP A O 1
ATOM 2448 N N . ILE A 1 305 ? -32.017 1.563 7.733 1.00 92.38 305 ILE A N 1
ATOM 2449 C CA . ILE A 1 305 ? -30.704 1.846 7.158 1.00 92.38 305 ILE A CA 1
ATOM 2450 C C . ILE A 1 305 ? -29.891 2.677 8.144 1.00 92.38 305 ILE A C 1
ATOM 2452 O O . ILE A 1 305 ? -30.361 3.708 8.629 1.00 92.38 305 ILE A O 1
ATOM 2456 N N . LEU A 1 306 ? -28.638 2.280 8.364 1.00 94.44 306 LEU A N 1
ATOM 2457 C CA . LEU A 1 306 ? -27.693 3.013 9.193 1.00 94.44 306 LEU A CA 1
ATOM 2458 C C . LEU A 1 306 ? -27.381 4.384 8.575 1.00 94.44 306 LEU A C 1
ATOM 2460 O O . LEU A 1 306 ? -27.022 4.502 7.398 1.00 94.44 306 LEU A O 1
ATOM 2464 N N . ARG A 1 307 ? -27.501 5.436 9.387 1.00 95.06 307 ARG A N 1
ATOM 2465 C CA . ARG A 1 307 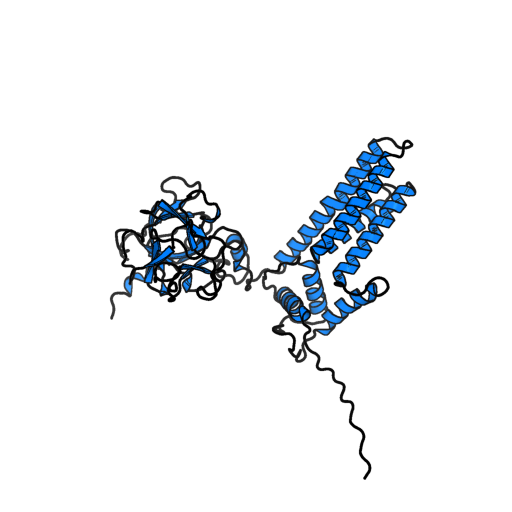? -27.288 6.832 8.984 1.00 95.06 307 ARG A CA 1
ATOM 2466 C C . ARG A 1 307 ? -26.237 7.534 9.832 1.00 95.06 307 ARG A C 1
ATOM 2468 O O . ARG A 1 307 ? -25.976 7.163 10.976 1.00 95.06 307 ARG A O 1
ATOM 2475 N N . ASN A 1 308 ? -25.680 8.600 9.268 1.00 96.31 308 ASN A N 1
ATOM 2476 C CA . ASN A 1 308 ? -24.720 9.473 9.925 1.00 96.31 308 ASN A CA 1
ATOM 2477 C C . ASN A 1 308 ? -25.268 10.012 11.253 1.00 96.31 308 ASN A C 1
ATOM 2479 O O . ASN A 1 308 ? -26.355 10.589 11.297 1.00 96.31 308 ASN A O 1
ATOM 2483 N N . GLY A 1 309 ? -24.490 9.856 12.321 1.00 94.19 309 GLY A N 1
ATOM 2484 C CA . GLY A 1 309 ? -24.815 10.330 13.660 1.00 94.19 309 GLY A CA 1
ATOM 2485 C C . GLY A 1 309 ? -25.539 9.318 14.546 1.00 94.19 309 GLY A C 1
ATOM 2486 O O . GLY A 1 309 ? -25.719 9.610 15.729 1.00 94.19 309 GLY A O 1
ATOM 2487 N N . GLN A 1 310 ? -25.924 8.150 14.024 1.00 95.12 310 GLN A N 1
ATOM 2488 C CA . GLN A 1 310 ? -26.616 7.125 14.806 1.00 95.12 310 GLN A CA 1
ATOM 2489 C C . GLN A 1 310 ? -25.668 6.319 15.709 1.00 95.12 310 GLN A C 1
ATOM 2491 O O . GLN A 1 310 ? -24.460 6.233 15.473 1.00 95.12 310 GLN A O 1
ATOM 2496 N N . LEU A 1 311 ? -26.244 5.744 16.768 1.00 96.06 311 LEU A N 1
ATOM 2497 C CA . LEU A 1 311 ? -25.555 4.910 17.750 1.00 96.06 311 LEU A CA 1
ATOM 2498 C C . LEU A 1 311 ? -25.767 3.428 17.433 1.00 96.06 311 LEU A C 1
ATOM 2500 O O . LEU A 1 311 ? -26.898 2.991 17.216 1.00 96.06 311 LEU A O 1
ATOM 2504 N N . VAL A 1 312 ? -24.687 2.657 17.471 1.00 95.88 312 VAL A N 1
ATOM 2505 C CA . VAL A 1 312 ? -24.674 1.225 17.170 1.00 95.88 312 VAL A CA 1
ATOM 2506 C C . VAL A 1 312 ? -23.926 0.443 18.242 1.00 95.88 312 VAL A C 1
ATOM 2508 O O . VAL A 1 312 ? -23.088 0.984 18.966 1.00 95.88 312 VAL A O 1
ATOM 2511 N N . ARG A 1 313 ? -24.202 -0.858 18.293 1.00 95.81 313 ARG A N 1
ATOM 2512 C CA . ARG A 1 313 ? -23.328 -1.871 18.889 1.00 95.81 313 ARG A CA 1
ATOM 2513 C C . ARG A 1 313 ? -22.795 -2.756 17.770 1.00 95.81 313 ARG A C 1
ATOM 2515 O O . ARG A 1 313 ? -23.532 -3.084 16.841 1.00 95.81 313 ARG A O 1
ATOM 2522 N N . LEU A 1 314 ? -21.525 -3.133 17.848 1.00 96.88 314 LEU A N 1
ATOM 2523 C CA . LEU A 1 314 ? -20.906 -4.050 16.893 1.00 96.88 314 LEU A CA 1
ATOM 2524 C C . LEU A 1 314 ? -20.656 -5.379 17.601 1.00 96.88 314 LEU A C 1
ATOM 2526 O O . LEU A 1 314 ? -19.800 -5.450 18.477 1.00 96.88 314 LEU A O 1
ATOM 2530 N N . GLU A 1 315 ? -21.407 -6.415 17.238 1.00 96.31 315 GLU A N 1
ATOM 2531 C CA . GLU A 1 315 ? -21.225 -7.771 17.769 1.00 96.31 315 GLU A CA 1
ATOM 2532 C C . GLU A 1 315 ? -20.296 -8.563 16.850 1.00 96.31 315 GLU A C 1
ATOM 2534 O O . GLU A 1 315 ? -20.557 -8.689 15.657 1.00 96.31 315 GLU A O 1
ATOM 2539 N N . HIS A 1 316 ? -19.243 -9.157 17.392 1.00 97.25 316 HIS A N 1
ATOM 2540 C CA . HIS A 1 316 ? -18.406 -10.094 16.660 1.00 97.25 316 HIS A CA 1
ATOM 2541 C C . HIS A 1 316 ? -19.168 -11.405 16.417 1.00 97.25 316 HIS A C 1
ATOM 2543 O O . HIS A 1 316 ? -19.578 -12.069 17.372 1.00 97.25 316 HIS A O 1
ATOM 2549 N N . VAL A 1 317 ? -19.361 -11.797 15.153 1.00 95.12 317 VAL A N 1
ATOM 2550 C CA . VAL A 1 317 ? -20.267 -12.903 14.788 1.00 95.12 317 VAL A CA 1
ATOM 2551 C C . VAL A 1 317 ? -19.821 -14.257 15.369 1.00 95.12 317 VAL A C 1
ATOM 2553 O O . VAL A 1 317 ? -20.649 -14.909 16.011 1.00 95.12 317 VAL A O 1
ATOM 2556 N N . PRO A 1 318 ? -18.546 -14.683 15.243 1.00 95.12 318 PRO A N 1
ATOM 2557 C CA . PRO A 1 318 ? -18.100 -15.972 15.778 1.00 95.12 318 PRO A CA 1
ATOM 2558 C C . PRO A 1 318 ? -18.129 -16.085 17.306 1.00 95.12 318 PRO A C 1
ATOM 2560 O O . PRO A 1 318 ? -18.433 -17.153 17.831 1.00 95.12 318 PRO A O 1
ATOM 2563 N N . THR A 1 319 ? -17.793 -15.013 18.036 1.00 94.94 319 THR A N 1
ATOM 2564 C CA . THR A 1 319 ? -17.656 -15.074 19.509 1.00 94.94 319 THR A CA 1
ATOM 2565 C C . THR A 1 319 ? -18.820 -14.455 20.271 1.00 94.94 319 THR A C 1
ATOM 2567 O O . THR A 1 319 ? -18.864 -14.570 21.495 1.00 94.94 319 THR A O 1
ATOM 2570 N N . ARG A 1 320 ? -19.756 -13.809 19.565 1.00 94.88 320 ARG A N 1
ATOM 2571 C CA . ARG A 1 320 ? -20.939 -13.138 20.120 1.00 94.88 320 ARG A CA 1
ATOM 2572 C C . ARG A 1 320 ? -20.622 -12.105 21.207 1.00 94.88 320 ARG A C 1
ATOM 2574 O O . ARG A 1 320 ? -21.403 -11.920 22.141 1.00 94.88 320 ARG A O 1
ATOM 2581 N N . ARG A 1 321 ? -19.464 -11.448 21.099 1.00 95.31 321 ARG A N 1
ATOM 2582 C CA . ARG A 1 321 ? -19.021 -10.392 22.021 1.00 95.31 321 ARG A CA 1
ATOM 2583 C C . ARG A 1 321 ? -19.074 -9.038 21.335 1.00 95.31 321 ARG A C 1
ATOM 2585 O O . ARG A 1 321 ? -18.828 -8.942 20.137 1.00 95.31 321 ARG A O 1
ATOM 2592 N N . ASN A 1 322 ? -19.403 -8.003 22.088 1.00 96.69 322 ASN A N 1
ATOM 2593 C CA . ASN A 1 322 ? -19.518 -6.642 21.595 1.00 96.69 322 ASN A CA 1
ATOM 2594 C C . ASN A 1 322 ? -18.158 -5.947 21.571 1.00 96.69 322 ASN A C 1
ATOM 2596 O O . ASN A 1 322 ? -17.322 -6.163 22.449 1.00 96.69 322 ASN A O 1
ATOM 2600 N N . LEU A 1 323 ? -17.962 -5.078 20.582 1.00 97.88 323 LEU A N 1
ATOM 2601 C CA . LEU A 1 323 ? -16.853 -4.138 20.561 1.00 97.88 323 LEU A CA 1
ATOM 2602 C C . LEU A 1 323 ? -16.998 -3.155 21.725 1.00 97.88 323 LEU A C 1
ATOM 2604 O O . LEU A 1 323 ? -17.975 -2.410 21.791 1.00 97.88 323 LEU A O 1
ATOM 2608 N N . HIS A 1 324 ? -15.992 -3.118 22.585 1.00 97.25 324 HIS A N 1
ATOM 2609 C CA . HIS A 1 324 ? -16.020 -2.424 23.863 1.00 97.25 324 HIS A CA 1
ATOM 2610 C C . HIS A 1 324 ? -14.791 -1.534 24.027 1.00 97.25 324 HIS A C 1
ATOM 2612 O O . HIS A 1 324 ? -13.711 -1.852 23.519 1.00 97.25 324 HIS A O 1
ATOM 2618 N N . SER A 1 325 ? -14.924 -0.430 24.760 1.00 97.19 325 SER A N 1
ATOM 2619 C CA . SER A 1 325 ? -13.765 0.321 25.242 1.00 97.19 325 SER A CA 1
ATOM 2620 C C . SER A 1 325 ? -13.990 0.856 26.647 1.00 97.19 325 SER A C 1
ATOM 2622 O O . SER A 1 325 ? -15.073 1.290 27.019 1.00 97.19 325 SER A O 1
ATOM 2624 N N . HIS A 1 326 ? -12.927 0.873 27.437 1.00 95.31 326 HIS A N 1
ATOM 2625 C CA . HIS A 1 326 ? -12.948 1.259 28.842 1.00 95.31 326 HIS A CA 1
ATOM 2626 C C . HIS A 1 326 ? -11.723 2.129 29.160 1.00 95.31 326 HIS A C 1
ATOM 2628 O O . HIS A 1 326 ? -10.757 2.124 28.396 1.00 95.31 326 HIS A O 1
ATOM 2634 N N . PRO A 1 327 ? -11.715 2.904 30.262 1.00 93.94 327 PRO A N 1
ATOM 2635 C CA . PRO A 1 327 ? -10.649 3.872 30.549 1.00 93.94 327 PRO A CA 1
ATOM 2636 C C . PRO A 1 327 ? -9.325 3.235 31.024 1.00 93.94 327 PRO A C 1
ATOM 2638 O O . PRO A 1 327 ? -8.557 3.860 31.755 1.00 93.94 327 PRO A O 1
ATOM 2641 N N . GLU A 1 328 ? -9.026 2.000 30.622 1.00 94.75 328 GLU A N 1
ATOM 2642 C CA . GLU A 1 328 ? -7.705 1.400 30.807 1.00 94.75 328 GLU A CA 1
ATOM 2643 C C . GLU A 1 328 ? -6.791 1.695 29.620 1.00 94.75 328 GLU A C 1
ATOM 2645 O O . GLU A 1 328 ? -7.228 1.886 28.488 1.00 94.75 328 GLU A O 1
ATOM 2650 N N . GLN A 1 329 ? -5.486 1.718 29.878 1.00 95.94 329 GLN A N 1
ATOM 2651 C CA . GLN A 1 329 ? -4.488 2.020 28.858 1.00 95.94 329 GLN A CA 1
ATOM 2652 C C . GLN A 1 329 ? -4.322 0.868 27.869 1.00 95.94 329 GLN A C 1
ATOM 2654 O O . GLN A 1 329 ? -4.209 -0.294 28.263 1.00 95.94 329 GLN A O 1
ATOM 2659 N N . ALA A 1 330 ? -4.175 1.201 26.587 1.00 96.00 330 ALA A N 1
ATOM 2660 C CA . ALA A 1 330 ? -3.895 0.205 25.563 1.00 96.00 330 ALA A CA 1
ATOM 2661 C C . ALA A 1 330 ? -2.561 -0.557 25.809 1.00 96.00 330 ALA A C 1
ATOM 2663 O O . ALA A 1 330 ? -1.634 -0.041 26.461 1.00 96.00 330 ALA A O 1
ATOM 2664 N N . PRO A 1 331 ? -2.417 -1.790 25.281 1.00 93.69 331 PRO A N 1
ATOM 2665 C CA . PRO A 1 331 ? -1.258 -2.648 25.532 1.00 93.69 331 PRO A CA 1
ATOM 2666 C C . PRO A 1 331 ? 0.092 -2.023 25.156 1.00 93.69 331 PRO A C 1
ATOM 2668 O O . PRO A 1 331 ? 1.036 -2.104 25.945 1.00 93.69 331 PRO A O 1
ATOM 2671 N N . LEU A 1 332 ? 0.188 -1.366 23.998 1.00 94.50 332 LEU A N 1
ATOM 2672 C CA . LEU A 1 332 ? 1.409 -0.734 23.485 1.00 94.50 332 LEU A CA 1
ATOM 2673 C C . LEU A 1 332 ? 1.303 0.791 23.458 1.00 94.50 332 LEU A C 1
ATOM 2675 O O . LEU A 1 332 ? 2.283 1.492 23.725 1.00 94.50 332 LEU A O 1
ATOM 2679 N N . THR A 1 333 ? 0.134 1.331 23.121 1.00 95.56 333 THR A N 1
ATOM 2680 C CA . THR A 1 333 ? -0.061 2.780 22.976 1.00 95.56 333 THR A CA 1
ATOM 2681 C C . THR A 1 333 ? -0.708 3.377 24.221 1.00 95.56 333 THR A C 1
ATOM 2683 O O . THR A 1 333 ? -1.886 3.701 24.242 1.00 95.56 333 THR A O 1
ATOM 2686 N N . LYS A 1 334 ? 0.099 3.581 25.268 1.00 93.69 334 LYS A N 1
ATOM 2687 C CA . LYS A 1 334 ? -0.351 3.979 26.620 1.00 93.69 334 LYS A CA 1
ATOM 2688 C C . LYS A 1 334 ? -1.155 5.282 26.723 1.00 93.69 334 LYS A C 1
ATOM 2690 O O . LYS A 1 334 ? -1.789 5.511 27.744 1.00 93.69 334 LYS A O 1
ATOM 2695 N N . LYS A 1 335 ? -1.125 6.134 25.693 1.00 94.88 335 LYS A N 1
ATOM 2696 C CA . LYS A 1 335 ? -1.930 7.368 25.615 1.00 94.88 335 LYS A CA 1
ATOM 2697 C C . LYS A 1 335 ? -3.376 7.122 25.168 1.00 94.88 335 LYS A C 1
ATOM 2699 O O . LYS A 1 335 ? -4.190 8.032 25.264 1.00 94.88 335 LYS A O 1
ATOM 2704 N N . HIS A 1 336 ? -3.666 5.950 24.611 1.00 96.81 336 HIS A N 1
ATOM 2705 C CA . HIS A 1 336 ? -4.986 5.571 24.119 1.00 96.81 336 HIS A CA 1
ATOM 2706 C C . HIS A 1 336 ? -5.664 4.623 25.105 1.00 96.81 336 HIS A C 1
ATOM 2708 O O . HIS A 1 336 ? -4.997 3.975 25.920 1.00 96.81 336 HIS A O 1
ATOM 2714 N N . TYR A 1 337 ? -6.981 4.506 24.976 1.00 97.44 337 TYR A N 1
ATOM 2715 C CA . TYR A 1 337 ? -7.763 3.535 25.721 1.00 97.44 337 TYR A CA 1
ATOM 2716 C C . TYR A 1 337 ? -7.763 2.168 25.038 1.00 97.44 337 TYR A C 1
ATOM 2718 O O . TYR A 1 337 ? -7.661 2.059 23.808 1.00 97.44 337 TYR A O 1
ATOM 2726 N N . GLN A 1 338 ? -7.843 1.121 25.852 1.00 97.31 338 GLN A N 1
ATOM 2727 C CA . GLN A 1 338 ? -7.927 -0.256 25.394 1.00 97.31 338 GLN A CA 1
ATOM 2728 C C . GLN A 1 338 ? -9.285 -0.508 24.723 1.00 97.31 338 GLN A C 1
ATOM 2730 O O . GLN A 1 338 ? -10.321 -0.011 25.166 1.00 97.31 338 GLN A O 1
ATOM 2735 N N . VAL A 1 339 ? -9.260 -1.283 23.639 1.00 97.88 339 VAL A N 1
ATOM 2736 C CA . VAL A 1 339 ? -10.453 -1.790 22.955 1.00 97.88 339 VAL A CA 1
ATOM 2737 C C . VAL A 1 339 ? -10.457 -3.307 23.083 1.00 97.88 339 VAL A C 1
ATOM 2739 O O . VAL A 1 339 ? -9.424 -3.950 22.889 1.00 97.88 339 VAL A O 1
ATOM 2742 N N . THR A 1 340 ? -11.598 -3.876 23.449 1.00 97.44 340 THR A N 1
ATOM 2743 C CA . THR A 1 340 ? -11.757 -5.297 23.781 1.00 97.44 340 THR A CA 1
ATOM 2744 C C . THR A 1 340 ? -13.078 -5.837 23.237 1.00 97.44 340 THR A C 1
ATOM 2746 O O . THR A 1 340 ? -13.936 -5.087 22.776 1.00 97.44 340 THR A O 1
ATOM 2749 N N . GLY A 1 341 ? -13.223 -7.163 23.246 1.00 96.62 341 GLY A N 1
ATOM 2750 C CA . GLY A 1 341 ? -14.515 -7.822 23.101 1.00 96.62 341 GLY A CA 1
ATOM 2751 C C . GLY A 1 341 ? -15.090 -8.123 24.483 1.00 96.62 341 GLY A C 1
ATOM 2752 O O . GLY A 1 341 ? -14.460 -8.836 25.275 1.00 96.62 341 GLY A O 1
ATOM 2753 N N . TYR A 1 342 ? -16.271 -7.586 24.775 1.00 94.62 342 TYR A N 1
ATOM 2754 C CA . TYR A 1 342 ? -16.955 -7.732 26.060 1.00 94.62 342 TYR A CA 1
ATOM 2755 C C . TYR A 1 342 ? -18.396 -8.233 25.886 1.00 94.62 342 TYR A C 1
ATOM 2757 O O . TYR A 1 342 ? -18.928 -8.265 24.781 1.00 94.62 342 TYR A O 1
ATOM 2765 N N . GLY A 1 343 ? -19.021 -8.673 26.978 1.00 91.31 343 GLY A N 1
ATOM 2766 C CA . GLY A 1 343 ? -20.398 -9.165 26.950 1.00 91.31 343 GLY A CA 1
ATOM 2767 C C . GLY A 1 343 ? -20.544 -10.596 26.427 1.00 91.31 343 GLY A C 1
ATOM 2768 O O . GLY A 1 343 ? -19.574 -11.199 25.976 1.00 91.31 343 GLY A O 1
ATOM 2769 N N . GLU A 1 344 ? -21.738 -11.172 26.526 1.00 86.62 344 GLU A N 1
ATOM 2770 C CA . GLU A 1 344 ? -22.050 -12.542 26.089 1.00 86.62 344 GLU A CA 1
ATOM 2771 C C . GLU A 1 344 ? -23.342 -12.568 25.282 1.00 86.62 344 GLU A C 1
ATOM 2773 O O . GLU A 1 344 ? -24.325 -11.934 25.660 1.00 86.62 344 GLU A O 1
ATOM 2778 N N . ASN A 1 345 ? -23.358 -13.298 24.164 1.00 82.62 345 ASN A N 1
ATOM 2779 C CA . ASN A 1 345 ? -24.520 -13.374 23.270 1.00 82.62 345 ASN A CA 1
ATOM 2780 C C . ASN A 1 345 ? -25.050 -11.992 22.835 1.00 82.62 345 ASN A C 1
ATOM 2782 O O . ASN A 1 345 ? -26.255 -11.786 22.701 1.00 82.62 345 ASN A O 1
ATOM 2786 N N . GLY A 1 346 ? -24.147 -11.023 22.655 1.00 71.94 346 GLY A N 1
ATOM 2787 C CA . GLY A 1 346 ? -24.484 -9.643 22.299 1.00 71.94 346 GLY A CA 1
ATOM 2788 C C . GLY A 1 346 ? -25.023 -8.788 23.441 1.00 71.94 346 GLY A C 1
ATOM 2789 O O . GLY A 1 346 ? -25.262 -7.594 23.248 1.00 71.94 346 GLY A O 1
ATOM 2790 N N . THR A 1 347 ? -25.201 -9.360 24.631 1.00 80.12 347 THR A N 1
ATOM 2791 C CA . THR A 1 347 ? -25.544 -8.603 25.833 1.00 80.12 347 THR A CA 1
ATOM 2792 C C . THR A 1 347 ? -24.275 -8.036 26.449 1.00 80.12 347 THR A C 1
ATOM 2794 O O . THR A 1 347 ? -23.301 -8.753 26.662 1.00 80.12 347 THR A O 1
ATOM 2797 N N . GLY A 1 348 ? -24.277 -6.742 26.732 1.00 84.44 348 GLY A N 1
ATOM 2798 C CA . GLY A 1 348 ? -23.174 -6.071 27.405 1.00 84.44 348 GLY A CA 1
ATOM 2799 C C . GLY A 1 348 ? -23.647 -4.759 28.015 1.00 84.44 348 GLY A C 1
ATOM 2800 O O . GLY A 1 348 ? -24.814 -4.648 28.396 1.00 84.44 348 GLY A O 1
ATOM 2801 N N . ASP A 1 349 ? -22.764 -3.777 28.148 1.00 90.50 349 ASP A N 1
ATOM 2802 C CA . ASP A 1 349 ? -23.024 -2.574 28.939 1.00 90.50 349 ASP A CA 1
ATOM 2803 C C . ASP A 1 349 ? -23.115 -1.298 28.073 1.00 90.50 349 ASP A C 1
ATOM 2805 O O . ASP A 1 349 ? -23.306 -1.330 26.850 1.00 90.50 349 ASP A O 1
ATOM 2809 N N . ALA A 1 350 ? -23.080 -0.134 28.722 1.00 92.06 350 ALA A N 1
ATOM 2810 C CA . ALA A 1 350 ? -23.123 1.156 28.039 1.00 92.06 350 ALA A CA 1
ATOM 2811 C C . ALA A 1 350 ? -21.791 1.524 27.348 1.00 92.06 350 ALA A C 1
ATOM 2813 O O . ALA A 1 350 ? -21.772 2.439 26.525 1.00 92.06 350 ALA A O 1
ATOM 2814 N N . ASN A 1 351 ? -20.701 0.807 27.642 1.00 95.12 351 ASN A N 1
ATOM 2815 C CA . ASN A 1 351 ? -19.388 0.965 27.013 1.00 95.12 351 ASN A CA 1
ATOM 2816 C C . ASN A 1 351 ? -19.243 0.141 25.717 1.00 95.12 351 ASN A C 1
ATOM 2818 O O . ASN A 1 351 ? -18.165 0.044 25.143 1.00 95.12 351 ASN A O 1
ATOM 2822 N N . ASP A 1 352 ? -20.334 -0.450 25.233 1.00 95.81 352 ASP A N 1
ATOM 2823 C CA . ASP A 1 352 ? -20.371 -1.122 23.931 1.00 95.81 352 ASP A CA 1
ATOM 2824 C C . ASP A 1 352 ? -20.921 -0.208 22.820 1.00 95.81 352 ASP A C 1
ATOM 2826 O O . ASP A 1 352 ? -21.097 -0.631 21.675 1.00 95.81 352 ASP A O 1
ATOM 2830 N N . VAL A 1 353 ? -21.290 1.032 23.162 1.00 96.62 353 VAL A N 1
ATOM 2831 C CA . VAL A 1 353 ? -22.032 1.936 22.277 1.00 96.62 353 VAL A CA 1
ATOM 2832 C C . VAL A 1 353 ? -21.083 2.852 21.508 1.00 96.62 353 VAL A C 1
ATOM 2834 O O . VAL A 1 353 ? -20.340 3.648 22.087 1.00 96.62 353 VAL A O 1
ATOM 2837 N N . TRP A 1 354 ? -21.188 2.803 20.181 1.00 97.81 354 TRP A N 1
ATOM 2838 C CA . TRP A 1 354 ? -20.381 3.589 19.252 1.00 97.81 354 TRP A CA 1
ATOM 2839 C C . TRP A 1 354 ? -21.269 4.476 18.384 1.00 97.81 354 TRP A C 1
ATOM 2841 O O . TRP A 1 354 ? -22.255 4.026 17.809 1.00 97.81 354 TRP A O 1
ATOM 2851 N N . LYS A 1 355 ? -20.909 5.749 18.251 1.00 97.06 355 LYS A N 1
ATOM 2852 C CA . LYS A 1 355 ? -21.522 6.687 17.313 1.00 97.06 355 LYS A CA 1
ATOM 2853 C C . LYS A 1 355 ? -20.826 6.595 15.963 1.00 97.06 355 LYS A C 1
ATOM 2855 O O . LYS A 1 355 ? -19.612 6.783 15.881 1.00 97.06 355 LYS A O 1
ATOM 2860 N N . VAL A 1 356 ? -21.597 6.353 14.911 1.00 97.00 356 VAL A N 1
ATOM 2861 C CA . VAL A 1 356 ? -21.094 6.274 13.536 1.00 97.00 356 VAL A CA 1
ATOM 2862 C C . VAL A 1 356 ? -21.155 7.658 12.902 1.00 97.00 356 VAL A C 1
ATOM 2864 O O . VAL A 1 356 ? -22.230 8.244 12.793 1.00 97.00 356 VAL A O 1
ATOM 2867 N N . ILE A 1 357 ? -20.007 8.187 12.482 1.00 96.56 357 ILE A N 1
ATOM 2868 C CA . ILE A 1 357 ? -19.895 9.489 11.817 1.00 96.56 357 ILE A CA 1
ATOM 2869 C C . ILE A 1 357 ? -19.323 9.309 10.414 1.00 96.56 357 ILE A C 1
ATOM 2871 O O . ILE A 1 357 ? -18.267 8.706 10.253 1.00 96.56 357 ILE A O 1
ATOM 2875 N N . ILE A 1 358 ? -19.981 9.874 9.404 1.00 95.81 358 ILE A N 1
ATOM 2876 C CA . ILE A 1 358 ? -19.462 9.926 8.033 1.00 95.81 358 ILE A CA 1
ATOM 2877 C C . ILE A 1 358 ? -18.483 11.100 7.909 1.00 95.81 358 ILE A C 1
ATOM 2879 O O . ILE A 1 358 ? -18.829 12.246 8.208 1.00 95.81 358 ILE A O 1
ATOM 2883 N N . VAL A 1 359 ? -17.260 10.835 7.446 1.00 92.81 359 VAL A N 1
ATOM 2884 C CA . VAL A 1 359 ? -16.227 11.864 7.250 1.00 92.81 359 VAL A CA 1
ATOM 2885 C C . VAL A 1 359 ? -16.651 12.814 6.128 1.00 92.81 359 VAL A C 1
ATOM 2887 O O . VAL A 1 359 ? -16.719 12.423 4.968 1.00 92.81 359 VAL A O 1
ATOM 2890 N N . GLY A 1 360 ? -16.930 14.074 6.475 1.00 90.25 360 GLY A N 1
ATOM 2891 C CA . GLY A 1 360 ? -17.418 15.079 5.521 1.00 90.25 360 GLY A CA 1
ATOM 2892 C C . GLY A 1 360 ? -18.873 14.880 5.077 1.00 90.25 360 GLY A C 1
ATOM 2893 O O . GLY A 1 360 ? -19.315 15.562 4.154 1.00 90.25 360 GLY A O 1
ATOM 2894 N N . GLY A 1 361 ? -19.606 13.965 5.719 1.00 88.75 361 GLY A N 1
ATOM 2895 C CA . GLY A 1 361 ? -20.999 13.672 5.393 1.00 88.75 361 GLY A CA 1
ATOM 2896 C C . GLY A 1 361 ? -21.989 14.671 5.988 1.00 88.75 361 GLY A C 1
ATOM 2897 O O . GLY A 1 361 ? -21.710 15.352 6.979 1.00 88.75 361 GLY A O 1
ATOM 2898 N N . ARG A 1 362 ? -23.178 14.738 5.389 1.00 91.12 362 ARG A N 1
ATOM 2899 C CA . ARG A 1 362 ? -24.312 15.543 5.866 1.00 91.12 362 ARG A CA 1
ATOM 2900 C C . ARG A 1 362 ? -25.072 14.809 6.969 1.00 91.12 362 ARG A C 1
ATOM 2902 O O . ARG A 1 362 ? -24.966 13.590 7.119 1.00 91.12 362 ARG A O 1
ATOM 2909 N N . GLU A 1 363 ? -25.863 15.538 7.748 1.00 85.94 363 GLU A N 1
ATOM 2910 C CA . GLU A 1 363 ? -26.761 14.910 8.722 1.00 85.94 363 GLU A CA 1
ATOM 2911 C C . GLU A 1 363 ? -27.746 13.959 8.028 1.00 85.94 363 GLU A C 1
ATOM 2913 O O . GLU A 1 363 ? -28.244 14.248 6.939 1.00 85.94 363 GLU A O 1
ATOM 2918 N N . ASN A 1 364 ? -28.022 12.814 8.663 1.00 86.25 364 ASN A N 1
ATOM 2919 C CA . ASN A 1 364 ? -28.921 11.768 8.159 1.00 86.25 364 ASN A CA 1
ATOM 2920 C C . ASN A 1 364 ? -28.554 11.150 6.796 1.00 86.25 364 ASN A C 1
ATOM 2922 O O . ASN A 1 364 ? -29.379 10.439 6.204 1.00 86.25 364 ASN A O 1
ATOM 2926 N N . GLU A 1 365 ? -27.329 11.371 6.317 1.00 92.88 365 GLU A N 1
ATOM 2927 C CA . GLU A 1 365 ? -26.774 10.676 5.158 1.00 92.88 365 GLU A CA 1
ATOM 2928 C C . GLU A 1 365 ? -26.653 9.170 5.437 1.00 92.88 365 GLU A C 1
ATOM 2930 O O . GLU A 1 365 ? -26.351 8.757 6.556 1.00 92.88 365 GLU A O 1
ATOM 2935 N N . ARG A 1 366 ? -26.954 8.339 4.436 1.00 93.56 366 ARG A N 1
ATOM 2936 C CA . ARG A 1 366 ? -26.965 6.874 4.568 1.00 93.56 366 ARG A CA 1
ATOM 2937 C C . ARG A 1 366 ? -25.545 6.331 4.452 1.00 93.56 366 ARG A C 1
ATOM 2939 O O . ARG A 1 366 ? -24.786 6.799 3.610 1.00 93.56 366 ARG A O 1
ATOM 2946 N N . VAL A 1 367 ? -25.213 5.324 5.252 1.00 93.31 367 VAL A N 1
ATOM 2947 C CA . VAL A 1 367 ? -23.918 4.641 5.165 1.00 93.31 367 VAL A CA 1
ATOM 2948 C C . VAL A 1 367 ? -23.913 3.707 3.956 1.00 93.31 367 VAL A C 1
ATOM 2950 O O . VAL A 1 367 ? -24.761 2.817 3.851 1.00 93.31 367 VAL A O 1
ATOM 2953 N N . GLU A 1 368 ? -22.958 3.914 3.049 1.00 90.69 368 GLU A N 1
ATOM 2954 C CA . GLU A 1 368 ? -22.765 3.106 1.848 1.00 90.69 368 GLU A CA 1
ATOM 2955 C C . GLU A 1 368 ? -21.525 2.205 1.953 1.00 90.69 368 GLU A C 1
ATOM 2957 O O . GLU A 1 368 ? -20.471 2.596 2.463 1.00 90.69 368 GLU A O 1
ATOM 2962 N N . THR A 1 369 ? -21.646 0.987 1.433 1.00 88.31 369 THR A N 1
ATOM 2963 C CA . THR A 1 369 ? -20.560 0.004 1.359 1.00 88.31 369 THR A CA 1
ATOM 2964 C C . THR A 1 369 ? -19.484 0.458 0.361 1.00 88.31 369 THR A C 1
ATOM 2966 O O . THR A 1 369 ? -19.791 0.991 -0.705 1.00 88.31 369 THR A O 1
ATOM 2969 N N . VAL A 1 370 ? -18.208 0.245 0.696 1.00 83.19 370 VAL A N 1
ATOM 2970 C CA . VAL A 1 370 ? -16.977 0.617 -0.038 1.00 83.19 370 VAL A CA 1
ATOM 2971 C C . VAL A 1 370 ? -16.722 2.124 -0.198 1.00 83.19 370 VAL A C 1
ATOM 2973 O O . VAL A 1 370 ? -15.563 2.534 -0.159 1.00 83.19 370 VAL A O 1
ATOM 2976 N N . THR A 1 371 ? -17.750 2.955 -0.373 1.00 84.19 371 THR A N 1
ATOM 2977 C CA . THR A 1 371 ? -17.601 4.380 -0.722 1.00 84.19 371 THR A CA 1
ATOM 2978 C C . THR A 1 371 ? -17.524 5.302 0.491 1.00 84.19 371 THR A C 1
ATOM 2980 O O . THR A 1 371 ? -16.805 6.301 0.452 1.00 84.19 371 THR A O 1
ATOM 2983 N N . THR A 1 372 ? -18.253 4.999 1.566 1.00 90.31 372 THR A N 1
ATOM 2984 C CA . THR A 1 372 ? -18.319 5.869 2.742 1.00 90.31 372 THR A CA 1
ATOM 2985 C C . THR A 1 372 ? -17.112 5.662 3.660 1.00 90.31 372 THR A C 1
ATOM 2987 O O . THR A 1 372 ? -16.829 4.545 4.090 1.00 90.31 372 THR A O 1
ATOM 2990 N N . SER A 1 373 ? -16.437 6.762 4.013 1.00 92.88 373 SER A N 1
ATOM 2991 C CA . SER A 1 373 ? -15.438 6.792 5.089 1.00 92.88 373 SER A CA 1
ATOM 2992 C C . SER A 1 373 ? -16.117 7.123 6.419 1.00 92.88 373 SER A C 1
ATOM 2994 O O . SER A 1 373 ? -16.841 8.115 6.533 1.00 92.88 373 SER A O 1
ATOM 2996 N N . LEU A 1 374 ? -15.902 6.271 7.416 1.00 95.44 374 LEU A N 1
ATOM 2997 C CA . LEU A 1 374 ? -16.578 6.253 8.707 1.00 95.44 374 LEU A CA 1
ATOM 2998 C C . LEU A 1 374 ? -15.587 6.472 9.852 1.00 95.44 374 LEU A C 1
ATOM 3000 O O . LEU A 1 374 ? -14.463 5.974 9.833 1.00 95.44 374 LEU A O 1
ATOM 3004 N N . LEU A 1 375 ? -16.048 7.155 10.893 1.00 96.75 375 LEU A N 1
ATOM 3005 C CA . LEU A 1 375 ? -15.434 7.189 12.214 1.00 96.75 375 LEU A CA 1
ATOM 3006 C C . LEU A 1 375 ? -16.384 6.513 13.200 1.00 96.75 375 LEU A C 1
ATOM 3008 O O . LEU A 1 375 ? -17.575 6.829 13.234 1.00 96.75 375 LEU A O 1
ATOM 3012 N N . PHE A 1 376 ? -15.846 5.631 14.036 1.00 97.69 376 PHE A N 1
ATOM 3013 C CA . PHE A 1 376 ? -16.566 5.080 15.181 1.00 97.69 376 PHE A CA 1
ATOM 3014 C C . PHE A 1 376 ? -16.103 5.820 16.431 1.00 97.69 376 PHE A C 1
ATOM 3016 O O . PHE A 1 376 ? -14.960 5.666 16.862 1.00 97.69 376 PHE A O 1
ATOM 3023 N N . ILE A 1 377 ? -16.973 6.656 16.991 1.00 97.81 377 ILE A N 1
ATOM 3024 C CA . ILE A 1 377 ? -16.690 7.424 18.205 1.00 97.81 377 ILE A CA 1
ATOM 3025 C C . ILE A 1 377 ? -17.347 6.720 19.381 1.00 97.81 377 ILE A C 1
ATOM 3027 O O . ILE A 1 377 ? -18.563 6.556 19.412 1.00 97.81 377 ILE A O 1
ATOM 3031 N N . HIS A 1 378 ? -16.556 6.319 20.362 1.00 98.00 378 HIS A N 1
ATOM 3032 C CA . HIS A 1 378 ? -17.066 5.706 21.573 1.00 98.00 378 HIS A CA 1
ATOM 3033 C C . HIS A 1 378 ? -17.954 6.688 22.347 1.00 98.00 378 HIS A C 1
ATOM 3035 O O . HIS A 1 378 ? -17.524 7.805 22.641 1.00 98.00 378 HIS A O 1
ATOM 3041 N N . TYR A 1 379 ? -19.175 6.281 22.701 1.00 95.69 379 TYR A N 1
ATOM 3042 C CA . TYR A 1 379 ? -20.196 7.204 23.206 1.00 95.69 379 TYR A CA 1
ATOM 3043 C C . TYR A 1 379 ? -19.842 7.836 24.561 1.00 95.69 379 TYR A C 1
ATOM 3045 O O . TYR A 1 379 ? -19.980 9.046 24.722 1.00 95.69 379 TYR A O 1
ATOM 3053 N N . LEU A 1 380 ? -19.355 7.046 25.525 1.00 95.31 380 LEU A N 1
ATOM 3054 C CA . LEU A 1 380 ? -19.070 7.536 26.883 1.00 95.31 380 LEU A CA 1
ATOM 3055 C C . LEU A 1 380 ? -17.677 8.189 27.014 1.00 95.31 380 LEU A C 1
ATOM 3057 O O . LEU A 1 380 ? -17.543 9.282 27.553 1.00 95.31 380 LEU A O 1
ATOM 3061 N N . GLN A 1 381 ? -16.637 7.542 26.489 1.00 94.00 381 GLN A N 1
ATOM 3062 C CA . GLN A 1 381 ? -15.229 7.948 26.586 1.00 94.00 381 GLN A CA 1
ATOM 3063 C C . GLN A 1 381 ? -14.866 9.041 25.567 1.00 94.00 381 GLN A C 1
ATOM 3065 O O . GLN A 1 381 ? -13.785 9.622 25.665 1.00 94.00 381 GLN A O 1
ATOM 3070 N N . ASN A 1 382 ? -15.743 9.308 24.590 1.00 95.81 382 ASN A N 1
ATOM 3071 C CA . ASN A 1 382 ? -15.559 10.291 23.522 1.00 95.81 382 ASN A CA 1
ATOM 3072 C C . ASN A 1 382 ? -14.194 10.168 22.817 1.00 95.81 382 ASN A C 1
ATOM 3074 O O . ASN A 1 382 ? -13.455 11.140 22.657 1.00 95.81 382 ASN A O 1
ATOM 3078 N N . CYS A 1 383 ? -13.846 8.944 22.423 1.00 97.00 383 CYS A N 1
ATOM 3079 C CA . CYS A 1 383 ? -12.607 8.608 21.726 1.00 97.00 383 CYS A CA 1
ATOM 3080 C C . CYS A 1 383 ? -12.919 7.930 20.386 1.00 97.00 383 CYS A C 1
ATOM 3082 O O . CYS A 1 383 ? -13.974 7.324 20.224 1.00 97.00 383 CYS A O 1
ATOM 3084 N N . ALA A 1 384 ? -12.020 8.038 19.410 1.00 97.44 384 ALA A N 1
ATOM 3085 C CA . ALA A 1 384 ? -12.196 7.449 18.087 1.00 97.44 384 ALA A CA 1
ATOM 3086 C C . ALA A 1 384 ? -11.514 6.079 17.999 1.00 97.44 384 ALA A C 1
ATOM 3088 O O . ALA A 1 384 ? -10.336 5.945 18.342 1.00 97.44 384 ALA A O 1
ATOM 3089 N N . LEU A 1 385 ? -12.230 5.070 17.501 1.00 97.81 385 LEU A N 1
ATOM 3090 C CA . LEU A 1 385 ? -11.661 3.764 17.178 1.00 97.81 385 LEU A CA 1
ATOM 3091 C C . LEU A 1 385 ? -10.574 3.931 16.111 1.00 97.81 385 LEU A C 1
ATOM 3093 O O . LEU A 1 385 ? -10.842 4.420 15.015 1.00 97.81 385 LEU A O 1
ATOM 3097 N N . THR A 1 386 ? -9.349 3.513 16.407 1.00 95.75 386 THR A N 1
ATOM 3098 C CA . THR A 1 386 ? -8.200 3.690 15.513 1.00 95.75 386 THR A CA 1
ATOM 3099 C C . THR A 1 386 ? -7.252 2.497 15.564 1.00 95.75 386 THR A C 1
ATOM 3101 O O . THR A 1 386 ? -7.229 1.726 16.527 1.00 95.75 386 THR A O 1
ATOM 3104 N N . THR A 1 387 ? -6.417 2.376 14.538 1.00 93.31 387 THR A N 1
ATOM 3105 C CA . THR A 1 387 ? -5.235 1.505 14.545 1.00 93.31 387 THR A CA 1
ATOM 3106 C C . THR A 1 387 ? -4.012 2.311 14.967 1.00 93.31 387 THR A C 1
ATOM 3108 O O . THR A 1 387 ? -3.707 3.359 14.391 1.00 93.31 387 THR A O 1
ATOM 3111 N N . SER A 1 388 ? -3.249 1.811 15.942 1.00 89.31 388 SER A N 1
ATOM 3112 C CA . SER A 1 388 ? -2.000 2.476 16.340 1.00 89.31 388 SER A CA 1
ATOM 3113 C C . SER A 1 388 ? -0.872 2.272 15.318 1.00 89.31 388 SER A C 1
ATOM 3115 O O . SER A 1 388 ? 0.154 2.952 15.375 1.00 89.31 388 SER A O 1
ATOM 3117 N N . GLY A 1 389 ? -1.045 1.343 14.366 1.00 86.44 389 GLY A N 1
ATOM 3118 C CA . GLY A 1 389 ? -0.011 0.900 13.427 1.00 86.44 389 GLY A CA 1
ATOM 3119 C C . GLY A 1 389 ? 1.122 0.095 14.070 1.00 86.44 389 GLY A C 1
ATOM 3120 O O . GLY A 1 389 ? 2.068 -0.266 13.375 1.00 86.44 389 GLY A O 1
ATOM 3121 N N . LYS A 1 390 ? 1.057 -0.180 15.379 1.00 92.19 390 LYS A N 1
ATOM 3122 C CA . LYS A 1 390 ? 2.019 -1.042 16.064 1.00 92.19 390 LYS A CA 1
ATOM 3123 C C . LYS A 1 390 ? 1.561 -2.489 16.000 1.00 92.19 390 LYS A C 1
ATOM 3125 O O . LYS A 1 390 ? 0.380 -2.787 16.167 1.00 92.19 390 LYS A O 1
ATOM 3130 N N . GLN A 1 391 ? 2.521 -3.380 15.810 1.00 94.25 391 GLN A N 1
ATOM 3131 C CA . GLN A 1 391 ? 2.296 -4.815 15.826 1.00 94.25 391 GLN A CA 1
ATOM 3132 C C . GLN A 1 391 ? 2.317 -5.329 17.268 1.00 94.25 391 GLN A C 1
ATOM 3134 O O . GLN A 1 391 ? 3.226 -5.005 18.038 1.00 94.25 391 GLN A O 1
ATOM 3139 N N . LEU A 1 392 ? 1.305 -6.106 17.641 1.00 94.56 392 LEU A N 1
ATOM 3140 C CA . LEU A 1 392 ? 1.247 -6.776 18.930 1.00 94.56 392 LEU A CA 1
ATOM 3141 C C . LEU A 1 392 ? 2.354 -7.839 19.027 1.00 94.56 392 LEU A C 1
ATOM 3143 O O . LEU A 1 392 ? 2.747 -8.418 18.016 1.00 94.56 392 LEU A O 1
ATOM 3147 N N . PRO A 1 393 ? 2.866 -8.136 20.234 1.00 95.06 393 PRO A N 1
ATOM 3148 C CA . PRO A 1 393 ? 3.800 -9.240 20.432 1.00 95.06 393 PRO A CA 1
ATOM 3149 C C . PRO A 1 393 ? 3.165 -10.604 20.110 1.00 95.06 393 PRO A C 1
ATOM 3151 O O . PRO A 1 393 ? 1.968 -10.707 19.848 1.00 95.06 393 PRO A O 1
ATOM 3154 N N . LYS A 1 394 ? 3.946 -11.684 20.237 1.00 94.25 394 LYS A N 1
ATOM 3155 C CA . LYS A 1 394 ? 3.512 -13.066 19.939 1.00 94.25 394 LYS A CA 1
ATOM 3156 C C . LYS A 1 394 ? 2.188 -13.492 20.588 1.00 94.25 394 LYS A C 1
ATOM 3158 O O . LYS A 1 394 ? 1.472 -14.302 20.015 1.00 94.25 394 LYS A O 1
ATOM 3163 N N . TRP A 1 395 ? 1.842 -12.951 21.758 1.00 94.25 395 TRP A N 1
ATOM 3164 C CA . TRP A 1 395 ? 0.566 -13.244 22.429 1.00 94.25 395 TRP A CA 1
ATOM 3165 C C . TRP A 1 395 ? -0.667 -12.705 21.684 1.00 94.25 395 TRP A C 1
ATOM 3167 O O . TRP A 1 395 ? -1.775 -13.165 21.945 1.00 94.25 395 TRP A O 1
ATOM 3177 N N . GLY A 1 396 ? -0.482 -11.722 20.802 1.00 93.00 396 GLY A N 1
ATOM 3178 C CA . GLY A 1 396 ? -1.498 -11.155 19.914 1.00 93.00 396 GLY A CA 1
ATOM 3179 C C . GLY A 1 396 ? -1.265 -11.554 18.458 1.00 93.00 396 GLY A C 1
ATOM 3180 O O . GLY A 1 396 ? -1.623 -10.800 17.560 1.00 93.00 396 GLY A O 1
ATOM 3181 N N . PHE A 1 397 ? -0.599 -12.696 18.234 1.00 94.50 397 PHE A N 1
ATOM 3182 C CA . PHE A 1 397 ? -0.358 -13.299 16.917 1.00 94.50 397 PHE A CA 1
ATOM 3183 C C . PHE A 1 397 ? 0.297 -12.367 15.895 1.00 94.50 397 PHE A C 1
ATOM 3185 O O . PHE A 1 397 ? 0.088 -12.524 14.697 1.00 94.50 397 PHE A O 1
ATOM 3192 N N . GLU A 1 398 ? 1.073 -11.386 16.364 1.00 93.44 398 GLU A N 1
ATOM 3193 C CA . GLU A 1 398 ? 1.735 -10.414 15.491 1.00 93.44 398 GLU A CA 1
ATOM 3194 C C . GLU A 1 398 ? 0.738 -9.635 14.600 1.00 93.44 398 GLU A C 1
ATOM 3196 O O . GLU A 1 398 ? 1.075 -9.161 13.517 1.00 93.44 398 GLU A O 1
ATOM 3201 N N . GLN A 1 399 ? -0.504 -9.475 15.066 1.00 94.56 399 GLN A N 1
ATOM 3202 C CA . GLN A 1 399 ? -1.537 -8.643 14.442 1.00 94.56 399 GLN A CA 1
ATOM 3203 C C . GLN A 1 399 ? -1.372 -7.172 14.859 1.00 94.56 399 GLN A C 1
ATOM 3205 O O . GLN A 1 399 ? -0.620 -6.872 15.789 1.00 94.56 399 GLN A O 1
ATOM 3210 N N . GLN A 1 400 ? -2.047 -6.221 14.202 1.00 94.19 400 GLN A N 1
ATOM 3211 C CA . GLN A 1 400 ? -1.910 -4.810 14.599 1.00 94.19 400 GLN A CA 1
ATOM 3212 C C . GLN A 1 400 ? -2.839 -4.451 15.766 1.00 94.19 400 GLN A C 1
ATOM 3214 O O . GLN A 1 400 ? -3.953 -4.961 15.888 1.00 94.19 400 GLN A O 1
ATOM 3219 N N . GLU A 1 401 ? -2.381 -3.532 16.612 1.00 95.81 401 GLU A N 1
ATOM 3220 C CA . GLU A 1 401 ? -3.115 -3.036 17.775 1.00 95.81 401 GLU A CA 1
ATOM 3221 C C . GLU A 1 401 ? -4.265 -2.091 17.364 1.00 95.81 401 GLU A C 1
ATOM 3223 O O . GLU A 1 401 ? -4.053 -1.078 16.687 1.00 95.81 401 GLU A O 1
ATOM 3228 N N . VAL A 1 402 ? -5.475 -2.394 17.846 1.00 97.00 402 VAL A N 1
ATOM 3229 C CA . VAL A 1 402 ? -6.649 -1.507 17.805 1.00 97.00 402 VAL A CA 1
ATOM 3230 C C . VAL A 1 402 ? -6.807 -0.823 19.156 1.00 97.00 402 VAL A C 1
ATOM 3232 O O . VAL A 1 402 ? -6.642 -1.441 20.205 1.00 97.00 402 VAL A O 1
ATOM 3235 N N . THR A 1 403 ? -7.100 0.474 19.135 1.00 96.94 403 THR A N 1
ATOM 3236 C CA . THR A 1 403 ? -7.208 1.310 20.338 1.00 96.94 403 THR A CA 1
ATOM 3237 C C . THR A 1 403 ? -8.290 2.369 20.164 1.00 96.94 403 THR A C 1
ATOM 3239 O O . THR A 1 403 ? -8.715 2.638 19.042 1.00 96.94 403 THR A O 1
ATOM 3242 N N . CYS A 1 404 ? -8.695 3.016 21.254 1.00 97.56 404 CYS A N 1
ATOM 3243 C CA . CYS A 1 404 ? -9.577 4.176 21.202 1.00 97.56 404 CYS A CA 1
ATOM 3244 C C . CYS A 1 404 ? -8.778 5.445 21.520 1.00 97.56 404 CYS A C 1
ATOM 3246 O O . CYS A 1 404 ? -8.276 5.627 22.632 1.00 97.56 404 CYS A O 1
ATOM 3248 N N . ASN A 1 405 ? -8.605 6.311 20.523 1.00 97.19 405 ASN A N 1
ATOM 3249 C CA . ASN A 1 405 ? -7.787 7.515 20.609 1.00 97.19 405 ASN A CA 1
ATOM 3250 C C . ASN A 1 405 ? -8.634 8.710 21.070 1.00 97.19 405 ASN A C 1
ATOM 3252 O O . ASN A 1 405 ? -9.589 9.071 20.381 1.00 97.19 405 ASN A O 1
ATOM 3256 N N . PRO A 1 406 ? -8.293 9.369 22.192 1.00 95.62 406 PRO A N 1
ATOM 3257 C CA . PRO A 1 406 ? -8.990 10.581 22.631 1.00 95.62 406 PRO A CA 1
ATOM 3258 C C . PRO A 1 406 ? -8.944 11.728 21.605 1.00 95.62 406 PRO A C 1
ATOM 3260 O O . PRO A 1 406 ? -9.783 12.624 21.631 1.00 95.62 406 PRO A O 1
ATOM 3263 N N . ASN A 1 407 ? -7.973 11.723 20.684 1.00 94.94 407 ASN A N 1
ATOM 3264 C CA . ASN A 1 407 ? -7.923 12.674 19.580 1.00 94.94 407 ASN A CA 1
ATOM 3265 C C . ASN A 1 407 ? -8.815 12.225 18.410 1.00 94.94 407 ASN A C 1
ATOM 3267 O O . ASN A 1 407 ? -8.415 11.408 17.582 1.00 94.94 407 ASN A O 1
ATOM 3271 N N . LEU A 1 408 ? -9.992 12.843 18.292 1.00 92.81 408 LEU A N 1
ATOM 3272 C CA . LEU A 1 408 ? -10.981 12.548 17.247 1.00 92.81 408 LEU A CA 1
ATOM 3273 C C . LEU A 1 408 ? -10.541 12.921 15.819 1.00 92.81 408 LEU A C 1
ATOM 3275 O O . LEU A 1 408 ? -11.170 12.493 14.857 1.00 92.81 408 LEU A O 1
ATOM 3279 N N . ARG A 1 409 ? -9.485 13.731 15.656 1.00 90.25 409 ARG A N 1
ATOM 3280 C CA . ARG A 1 409 ? -8.974 14.162 14.339 1.00 90.25 409 ARG A CA 1
ATOM 3281 C C . ARG A 1 409 ? -7.872 13.252 13.792 1.00 90.25 409 ARG A C 1
ATOM 3283 O O . ARG A 1 409 ? -7.128 13.652 12.898 1.00 90.25 409 ARG A O 1
ATOM 3290 N N . ASP A 1 410 ? -7.726 12.052 14.343 1.00 89.69 410 ASP A N 1
ATOM 3291 C CA . ASP A 1 410 ? -6.744 11.082 13.876 1.00 89.69 410 ASP A CA 1
ATOM 3292 C C . ASP A 1 410 ? -7.086 10.573 12.466 1.00 89.69 410 ASP A C 1
ATOM 3294 O O . ASP A 1 410 ? -8.140 9.988 12.225 1.00 89.69 410 ASP A O 1
ATOM 3298 N N . SER A 1 411 ? -6.158 10.762 11.528 1.00 89.38 411 SER A N 1
ATOM 3299 C CA . SER A 1 411 ? -6.291 10.250 10.158 1.00 89.38 411 SER A CA 1
ATOM 3300 C C . SER A 1 411 ? -6.337 8.718 10.088 1.00 89.38 411 SER A C 1
ATOM 3302 O O . SER A 1 411 ? -6.942 8.175 9.167 1.00 89.38 411 SER A O 1
ATOM 3304 N N . SER A 1 412 ? -5.753 8.018 11.071 1.00 91.31 412 SER A N 1
ATOM 3305 C CA . SER A 1 412 ? -5.772 6.548 11.150 1.00 91.31 412 SER A CA 1
ATOM 3306 C C . SER A 1 412 ? -7.099 5.989 11.682 1.00 91.31 412 SER A C 1
ATOM 3308 O O . SER A 1 412 ? -7.312 4.779 11.625 1.00 91.31 412 SER A O 1
ATOM 3310 N N . ALA A 1 413 ? -8.001 6.844 12.175 1.00 94.56 413 ALA A N 1
ATOM 3311 C CA . ALA A 1 413 ? -9.293 6.436 12.725 1.00 94.56 413 ALA A CA 1
ATOM 3312 C C . ALA A 1 413 ? -10.386 6.243 11.660 1.00 94.56 413 ALA A C 1
ATOM 3314 O O . ALA A 1 413 ? -11.529 5.967 12.007 1.00 94.56 413 ALA A O 1
ATOM 3315 N N . GLN A 1 414 ? -10.057 6.414 10.377 1.00 94.56 414 GLN A N 1
ATOM 3316 C CA . GLN A 1 414 ? -10.998 6.251 9.272 1.00 94.56 414 GLN A CA 1
ATOM 3317 C C . GLN A 1 414 ? -11.155 4.778 8.889 1.00 94.56 414 GLN A C 1
ATOM 3319 O O . GLN A 1 414 ? -10.170 4.080 8.636 1.00 94.56 414 GLN A O 1
ATOM 3324 N N . TRP A 1 415 ? -12.401 4.331 8.794 1.00 95.31 415 TRP A N 1
ATOM 3325 C CA . TRP A 1 415 ? -12.789 2.970 8.437 1.00 95.31 415 TRP A CA 1
ATOM 3326 C C . TRP A 1 415 ? -13.766 2.978 7.264 1.00 95.31 415 TRP A C 1
ATOM 3328 O O . TRP A 1 415 ? -14.469 3.957 7.042 1.00 95.31 415 TRP A O 1
ATOM 3338 N N . ASN A 1 416 ? -13.859 1.877 6.533 1.00 92.75 416 ASN A N 1
ATOM 3339 C CA . ASN A 1 416 ? -14.884 1.653 5.524 1.00 92.75 416 ASN A CA 1
ATOM 3340 C C . ASN A 1 416 ? -15.523 0.278 5.729 1.00 92.75 416 ASN A C 1
ATOM 3342 O O . ASN A 1 416 ? -14.852 -0.679 6.116 1.00 92.75 416 ASN A O 1
ATOM 3346 N N . VAL A 1 417 ? -16.823 0.174 5.460 1.00 92.75 417 VAL A N 1
ATOM 3347 C CA . VAL A 1 417 ? -17.488 -1.130 5.359 1.00 92.75 417 VAL A CA 1
ATOM 3348 C C . VAL A 1 417 ? -17.122 -1.715 4.002 1.00 92.75 417 VAL A C 1
ATOM 3350 O O . VAL A 1 417 ? -17.458 -1.122 2.980 1.00 92.75 417 VAL A O 1
ATOM 3353 N N . GLU A 1 418 ? -16.376 -2.816 3.978 1.00 88.12 418 GLU A N 1
ATOM 3354 C CA . GLU A 1 418 ? -15.911 -3.436 2.734 1.00 88.12 418 GLU A CA 1
ATOM 3355 C C . GLU A 1 418 ? -16.924 -4.451 2.203 1.00 88.12 418 GLU A C 1
ATOM 3357 O O . GLU A 1 418 ? -17.294 -4.370 1.035 1.00 88.12 418 GLU A O 1
ATOM 3362 N N . ASP A 1 419 ? -17.384 -5.356 3.063 1.00 88.00 419 ASP A N 1
ATOM 3363 C CA . ASP A 1 419 ? -18.395 -6.368 2.752 1.00 88.00 419 ASP A CA 1
ATOM 3364 C C . ASP A 1 419 ? -19.665 -6.111 3.567 1.00 88.00 419 ASP A C 1
ATOM 3366 O O . ASP A 1 419 ? -19.590 -5.599 4.690 1.00 88.00 419 ASP A O 1
ATOM 3370 N N . ASN A 1 420 ? -20.820 -6.434 2.994 1.00 89.75 420 ASN A N 1
ATOM 3371 C CA . ASN A 1 420 ? -22.132 -6.188 3.581 1.00 89.75 420 ASN A CA 1
ATOM 3372 C C . ASN A 1 420 ? -23.092 -7.311 3.184 1.00 89.75 420 ASN A C 1
ATOM 3374 O O . ASN A 1 420 ? -23.559 -7.374 2.051 1.00 89.75 420 ASN A O 1
ATOM 3378 N N . GLU A 1 421 ? -23.414 -8.173 4.136 1.00 88.88 421 GLU A N 1
ATOM 3379 C CA . GLU A 1 421 ? -24.366 -9.264 3.993 1.00 88.88 421 GLU A CA 1
ATOM 3380 C C . GLU A 1 421 ? -25.604 -8.958 4.840 1.00 88.88 421 GLU A C 1
ATOM 3382 O O . GLU A 1 421 ? -25.526 -8.720 6.046 1.00 88.88 421 GLU A O 1
ATOM 3387 N N . PHE A 1 422 ? -26.777 -8.967 4.211 1.00 83.38 422 PHE A N 1
ATOM 3388 C CA . PHE A 1 422 ? -28.047 -8.780 4.904 1.00 83.38 422 PHE A CA 1
ATOM 3389 C C . PHE A 1 422 ? -29.048 -9.826 4.419 1.00 83.38 422 PHE A C 1
ATOM 3391 O O . PHE A 1 422 ? -29.680 -9.651 3.375 1.00 83.38 422 PHE A O 1
ATOM 3398 N N . ASP A 1 423 ? -29.181 -10.923 5.167 1.00 68.19 423 ASP A N 1
ATOM 3399 C CA . ASP A 1 423 ? -30.208 -11.931 4.911 1.00 68.19 423 ASP A CA 1
ATOM 3400 C C . ASP A 1 423 ? -31.428 -11.683 5.806 1.00 68.19 423 ASP A C 1
ATOM 3402 O O . ASP A 1 423 ? -31.361 -11.789 7.032 1.00 68.19 423 ASP A O 1
ATOM 3406 N N . ARG A 1 424 ? -32.579 -11.395 5.187 1.00 58.00 424 ARG A N 1
ATOM 3407 C CA . ARG A 1 424 ? -33.862 -11.311 5.904 1.00 58.00 424 ARG A CA 1
ATOM 3408 C C . ARG A 1 424 ? -34.260 -12.646 6.552 1.00 58.00 424 ARG A C 1
ATOM 3410 O O . ARG A 1 424 ? -35.067 -12.636 7.473 1.00 58.00 424 ARG A O 1
ATOM 3417 N N . ARG A 1 425 ? -33.747 -13.792 6.080 1.00 45.75 425 ARG A N 1
ATOM 3418 C CA . ARG A 1 425 ? -34.206 -15.130 6.502 1.00 45.75 425 ARG A CA 1
ATOM 3419 C C . ARG A 1 425 ? -33.531 -15.662 7.767 1.00 45.75 425 ARG A C 1
ATOM 3421 O O . ARG A 1 425 ? -34.165 -16.444 8.475 1.00 45.75 425 ARG A O 1
ATOM 3428 N N . GLU A 1 426 ? -32.310 -15.227 8.096 1.00 45.62 426 GLU A N 1
ATOM 3429 C CA . GLU A 1 426 ? -31.568 -15.699 9.287 1.00 45.62 426 GLU A CA 1
ATOM 3430 C C . GLU A 1 426 ? -32.291 -15.427 10.616 1.00 45.62 426 GLU A C 1
ATOM 3432 O O . GLU A 1 426 ? -32.048 -16.103 11.611 1.00 45.62 426 GLU A O 1
ATOM 3437 N N . TYR A 1 427 ? -33.211 -14.469 10.645 1.00 42.53 427 TYR A N 1
ATOM 3438 C CA . TYR A 1 427 ? -33.948 -14.115 11.854 1.00 42.53 427 TYR A CA 1
ATOM 3439 C C . TYR A 1 427 ? -35.142 -15.041 12.156 1.00 42.53 427 TYR A C 1
ATOM 3441 O O . TYR A 1 427 ? -35.739 -14.939 13.223 1.00 42.53 427 TYR A O 1
ATOM 3449 N N . SER A 1 428 ? -35.463 -15.982 11.260 1.00 35.31 428 SER A N 1
ATOM 3450 C CA . SER A 1 428 ? -36.547 -16.959 11.457 1.00 35.31 428 SER A CA 1
ATOM 3451 C C . SER A 1 428 ? -36.099 -18.286 12.089 1.00 35.31 428 SER A C 1
ATOM 3453 O O . SER A 1 428 ? -36.937 -19.045 12.569 1.00 35.31 428 SER A O 1
ATOM 3455 N N . SER A 1 429 ? -34.793 -18.578 12.138 1.00 36.47 429 SER A N 1
ATOM 3456 C CA . SER A 1 429 ? -34.267 -19.892 12.553 1.00 36.47 429 SER A CA 1
ATOM 3457 C C . SER A 1 429 ? -33.816 -19.981 14.017 1.00 36.47 429 SER A C 1
ATOM 3459 O O . SER A 1 429 ? -33.429 -21.054 14.472 1.00 36.47 429 SER A O 1
ATOM 3461 N N . GLY A 1 430 ? -33.903 -18.892 14.789 1.00 37.38 430 GLY A N 1
ATOM 3462 C CA . GLY A 1 430 ? -33.562 -18.872 16.220 1.00 37.38 430 GLY A CA 1
ATOM 3463 C C . GLY A 1 430 ? -34.644 -19.413 17.168 1.00 37.38 430 GLY A C 1
ATOM 3464 O O . GLY A 1 430 ? -34.442 -19.390 18.377 1.00 37.38 430 GLY A O 1
ATOM 3465 N N . LEU A 1 431 ? -35.787 -19.875 16.643 1.00 33.84 431 LEU A N 1
ATOM 3466 C CA . LEU A 1 431 ? -36.960 -20.319 17.418 1.00 33.84 431 LEU A CA 1
ATOM 3467 C C . LEU A 1 431 ? -37.362 -21.783 17.171 1.00 33.84 431 LEU A C 1
ATOM 3469 O O . LEU A 1 431 ? -38.490 -22.179 17.454 1.00 33.84 431 LEU A O 1
ATOM 3473 N N . SER A 1 432 ? -36.443 -22.619 16.689 1.00 33.09 432 SER A N 1
ATOM 3474 C CA . SER A 1 432 ? -36.668 -24.065 16.626 1.00 33.09 432 SER A CA 1
ATOM 3475 C C . SER A 1 432 ? -35.414 -24.843 17.017 1.00 33.09 432 SER A C 1
ATOM 3477 O O . SER A 1 432 ? -34.617 -25.202 16.150 1.00 33.09 432 SER A O 1
ATOM 3479 N N . HIS A 1 433 ? -35.230 -25.061 18.320 1.00 32.44 433 HIS A N 1
ATOM 3480 C CA . HIS A 1 433 ? -35.113 -26.389 18.938 1.00 32.44 433 HIS A CA 1
ATOM 3481 C C . HIS A 1 433 ? -35.017 -26.297 20.460 1.00 32.44 433 HIS A C 1
ATOM 3483 O O . HIS A 1 433 ? -34.266 -25.428 20.954 1.00 32.44 433 HIS A O 1
#

Secondary structure (DSSP, 8-state):
--PPPPP-------B--HHHHHHHHHHHHHHHTB----SS-SHHHHHHHHHHHHTT--S-----STT-B-TT---HHHHHHHHHHHHTTTTT-SSS-HHHHHHHHHHHHHHHHHHHHHHTT-TTSHHHHHHHHHHHHHHHHHHHH-GGGHHHHHHHHHHHHHHHHHHHH-TTS-HHHHHHHHHHHHIIIIIHHHHHHHHHHHHHHHH--B--TTGGGS-HHHHTTSBTSTTTT----SB-BTT-EEEEEE-STT--EEEEEEEEPPTTSSSSSEEEEEESS--GGGEEEEEESSS---TTS--PBPBTT-EEEEEETTT--EEEEEEEEPSS-TTSEEEEEESBTTB--GGG-EEEEETTPPTTPBPBTTT--EEEEETTT--EEEEEEEEP-GGGTTPEEEEEES-TT-GGG-EEEEEEE--SSGGGGGG--

InterPro domains:
  IPR003342 ArnT-like, N-terminal domain [PF02366] (16-95)
  IPR003342 ArnT-like, N-terminal domain [PF02366] (96-209)
  IPR016093 MIR motif [PF02815] (256-411)
  IPR016093 MIR motif [PS50919] (237-293)
  IPR016093 MIR motif [PS50919] (303-359)
  IPR016093 MIR motif [PS50919] (364-420)
  IPR016093 MIR motif [SM00472] (237-293)
  IPR016093 MIR motif [SM00472] (303-359)
  IPR016093 MIR motif [SM00472] (365-420)
  IPR027005 O-mannosyl-transferase-like [PTHR10050] (96-424)
  IPR036300 Mir domain superfamily [SSF82109] (235-418)

Sequence (433 aa):
MKKNPPELSGKEKQVSSWDETHFGKMGSWYINRTFFFDVHPPLGKMLIALSGKLTGYNGTYPFEKPGDKYNGTRYEGMRIFCTTLGALIVPITFYLDPILMFFMTASVLGMVKVTKNTEEDRSFSGIWWFWLLFTGLMLACTISVKFVGLFVVLLVGLHTISDLWNVLGNLSKPVIFTVKQLIARAIALIAWPALVYMFFFYIHLEILNRSGNGDGFYSSAFQSKLIGNSLYNASMPRYVAYGAVVTIKNHKTGGGYLHSHFHLYPKGAGARQQQITTYTHKDENNKWRVKYYNKDVNPDDEVDILRNGQLVRLEHVPTRRNLHSHPEQAPLTKKHYQVTGYGENGTGDANDVWKVIIVGGRENERVETVTTSLLFIHYLQNCALTTSGKQLPKWGFEQQEVTCNPNLRDSSAQWNVEDNEFDRREYSSGLSH

Radius of gyration: 29.58 Å; chains: 1; bounding box: 82×91×66 Å

pLDDT: mean 85.48, std 14.62, range [32.34, 98.0]

Foldseek 3Di:
DDDDDDDPPPPPQDWADDCSLVLVLLLLCLLVLADADDPAFCLVSVVLNVQCVVQPARSPDNSDDGGDGCPPGRNVSSVCVQVVLVVVCVVPDPDDRSQLSVLLVQLVVLLVQLLVCVVVVVPPPPSNLVSLLSNQQSLLSNRNGGVVSVVSLVVSVVSLVVSLVVVCVPPVDDVVVSVVSVVSNCCRNPVSSVVNNVVSVVVSLVSNQAYDPHCLQDALVSQCRHPPRCNPVDPADFFAWQFKKFWKWWPDRSTAIFFWDPAFDDPPQKDRFTDTFGDSDDDLRRIWHKHAPPDGDALPDDTGTDFAFHKTWIARVPFRFTWFWDQAAGRPHRQFTAIHTHDHNVDDDLRRIWTKHFDVDDGRHTATASPTKIWTAGDPLRFTWFWPQDFDPVSNVRTTGITTHNPPPDPRSIMGGHHIGDDSCVNVPPPDD